Protein AF-0000000085002143 (afdb_homodimer)

Organism: Metarhizium robertsii (strain ARSEF 23 / ATCC MYA-3075) (NCBI:txid655844)

Secondary structure (DSSP, 8-state):
--EEEE--STTHHHHHHHHHTTS-EEEE-SSGGGHHHHHHTTPEEPSSHHHHHHT-SEEEE--SSHHHHHHH--HHHHHHTTT-EEEE-S---HHHHHHHHHHHHHTT-EEEE--EE--HHHHHHT-EEEEEEE-HHHHHHHHHHHTTTEEEEEEEESTTHHHHHHHHHHHHHHHHHHHHHHHHHHHHHTT--HHHHHHHHHHSTT-BHHHHHHHHHHHHT----SSBHHHHHHHHHHHHHHHHHTT---HHHHHHHHHHHHHIIIIITTSBGGGHHHHHHHTT-----/--EEEE--STTHHHHHHHHHTTS-EEEE-SSGGGHHHHHHTTPEEPSSHHHHHHT-SEEEE--SSHHHHHHH--HHHHHHTTT-EEEE-S---HHHHHHHHHHHHHTT-EEEE--EE--HHHHHHT-EEEEEEE-HHHHHHHHHHHTTTEEEEEEEESTTHHHHHHHHHHHHHHHHHHHHHHHHHHHHHTT--HHHHHHHHHHSTT-BHHHHHHHHHHHHT----SSBHHHHHHHHHHHHHHHHHTT---HHHHHHHHHHHHHIIIIITTSBGGGHHHHHHHTT-----

Foldseek 3Di:
DEEEEEACPLLRVLLQLLLLVPHAYEYDYPDPVRCPVVVVSPHHYDDALLSSLQRGQEYEYEDQELVRVVVRPDPSNLLSQANHEYEYQYQYAQVSQVVVQVSNVVSNHGYKYWHWDDFNVLQNVLAIETEIAADPVVCVVCVVSSSSNHVYYDDQYHRSRNNVVVLVVLLCVLLVLLVLLLVLLVCVVVPHDLVVVLVVCCVDPNDDPVSNVLSVCVVVVPFQASPFLLSSLVSLVSSCVSCVVVVHDSVSSVVSNVLSVVCVVVVRRRTYNSCSSVVSNPVPPPDDD/DEEEEEACPLLRVLLLLLLLVPHAYEYDYPDPVRCPSNVVSPHHYDDALLSSLQRGQEYEYEDQELVRVVVRPDPSNLLSQANHEYEYQYQYAQVSQVVVQVSNVVSNHGYKYWHWDDFNVLQNVLAIETEIAADPVVCVVCVVSSSSNHVYYDDQYHRSRNNVVVLVVLLCVLLVLLVLLLVLLVCVVVPHDLVVVLVVCCVDPNDDPVSNVLSVCVVVVPFQASPFLLSSLVSLVSSCVSCVVVVHDSVSSVVSNVLSVVCVVVVRRRTYNSCSSVVSNPVPDDPPD

Sequence (578 aa):
MRIGFLGLGRMGTPMALNLCKTYPTTVWNRSASKYPALTAAGAKIGHTPAQVAQHSDVIFTMLFDAPAIQSVFDDGLKRAIRNKTIINTSSVPVEFSQQLERQILRAGGSYVEMPVSGSKVPAEQGRLVGMMAGDKAVCDRVRPHVQPLTCASVYCGPTGSGLKMKYAINAYLITMTAGLAESMSLAQAQGLDLDAFAEVLAAGPLASAYSGLKVDKVLARDWSAQAAIKDCYNSTQLIRAAAAAAHTQSPLVGLCGELYSQAKASGMAEDDMIAVFKVLARSTATPSTMRIGFLGLGRMGTPMALNLCKTYPTTVWNRSASKYPALTAAGAKIGHTPAQVAQHSDVIFTMLFDAPAIQSVFDDGLKRAIRNKTIINTSSVPVEFSQQLERQILRAGGSYVEMPVSGSKVPAEQGRLVGMMAGDKAVCDRVRPHVQPLTCASVYCGPTGSGLKMKYAINAYLITMTAGLAESMSLAQAQGLDLDAFAEVLAAGPLASAYSGLKVDKVLARDWSAQAAIKDCYNSTQLIRAAAAAAHTQSPLVGLCGELYSQAKASGMAEDDMIAVFKVLARSTATPST

pLDDT: mean 95.82, std 9.44, range [22.38, 98.88]

Nearest PDB structures (foldseek):
  2uyy-assembly1_D  TM=9.535E-01  e=5.992E-29  Homo sapiens
  3pef-assembly2_G  TM=9.550E-01  e=8.660E-28  Geobacter metallireducens
  3pdu-assembly1_A  TM=9.562E-01  e=3.984E-27  Geobacter sulfurreducens
  3doj-assembly1_A  TM=9.406E-01  e=4.692E-27  Arabidopsis thaliana
  1yb4-assembly1_A  TM=8.292E-01  e=5.028E-24  Salmonella enterica subsp. enterica serovar Typhimurium str. LT2

InterPro domains:
  IPR002204 3-hydroxyisobutyrate dehydrogenase-related, conserved site [PS00895] (5-18)
  IPR006115 6-phosphogluconate dehydrogenase, NADP-binding [PF03446] (2-150)
  IPR008927 6-phosphogluconate dehydrogenase-like, C-terminal domain superfamily [SSF48179] (158-281)
  IPR013328 6-phosphogluconate dehydrogenase, domain 2 [G3DSA:1.10.1040.10] (156-286)
  IPR015815 3-hydroxyisobutyrate dehydrogenase-related [PIRSF000103] (1-285)
  IPR029154 3-hydroxyisobutyrate dehydrogenase-like, NAD-binding domain [PF14833] (160-280)
  IPR036291 NAD(P)-binding domain superfamily [SSF51735] (1-158)
  IPR051265 HIBADH-related NP60 subfamily [PTHR43580] (2-280)

Structure (mmCIF, N/CA/C/O backbone):
data_AF-0000000085002143-model_v1
#
loop_
_entity.id
_entity.type
_entity.pdbx_description
1 polymer '3-hydroxyacid dehydrogenase/reductase'
#
loop_
_atom_site.group_PDB
_atom_site.id
_atom_site.type_symbol
_atom_site.label_atom_id
_atom_site.label_alt_id
_atom_site.label_comp_id
_atom_site.label_asym_id
_atom_site.label_entity_id
_atom_site.label_seq_id
_atom_site.pdbx_PDB_ins_code
_atom_site.Cartn_x
_atom_site.Cartn_y
_atom_site.Cartn_z
_atom_site.occupancy
_atom_site.B_iso_or_equiv
_atom_site.auth_seq_id
_atom_site.auth_comp_id
_atom_site.auth_asym_id
_atom_site.auth_atom_id
_atom_site.pdbx_PDB_model_num
ATOM 1 N N . MET A 1 1 ? -1.598 39.219 -2.398 1 93.19 1 MET A N 1
ATOM 2 C CA . MET A 1 1 ? -1.593 38.469 -1.151 1 93.19 1 MET A CA 1
ATOM 3 C C . MET A 1 1 ? -0.173 38.312 -0.619 1 93.19 1 MET A C 1
ATOM 5 O O . MET A 1 1 ? 0.757 38.062 -1.388 1 93.19 1 MET A O 1
ATOM 9 N N . ARG A 1 2 ? 0.049 38.688 0.608 1 97.94 2 ARG A N 1
ATOM 10 C CA . ARG A 1 2 ? 1.339 38.5 1.264 1 97.94 2 ARG A CA 1
ATOM 11 C C . ARG A 1 2 ? 1.317 37.281 2.168 1 97.94 2 ARG A C 1
ATOM 13 O O . ARG A 1 2 ? 0.421 37.125 3.002 1 97.94 2 ARG A O 1
ATOM 20 N N . ILE A 1 3 ? 2.385 36.438 2 1 98.56 3 ILE A N 1
ATOM 21 C CA . ILE A 1 3 ? 2.393 35.156 2.711 1 98.56 3 ILE A CA 1
ATOM 22 C C . ILE A 1 3 ? 3.51 35.156 3.752 1 98.56 3 ILE A C 1
ATOM 24 O O . ILE A 1 3 ? 4.602 35.688 3.502 1 98.56 3 ILE A O 1
ATOM 28 N N . GLY A 1 4 ? 3.189 34.75 4.895 1 98.75 4 GLY A N 1
ATOM 29 C CA . GLY A 1 4 ? 4.184 34.406 5.902 1 98.75 4 GLY A CA 1
ATOM 30 C C . GLY A 1 4 ? 4.367 32.906 6.078 1 98.75 4 GLY A C 1
ATOM 31 O O . GLY A 1 4 ? 3.418 32.125 5.91 1 98.75 4 GLY A O 1
ATOM 32 N N . PHE A 1 5 ? 5.594 32.438 6.441 1 98.81 5 PHE A N 1
ATOM 33 C CA . PHE A 1 5 ? 5.863 31.016 6.684 1 98.81 5 PHE A CA 1
ATOM 34 C C . PHE A 1 5 ? 6.75 30.844 7.91 1 98.81 5 PHE A C 1
ATOM 36 O O . PHE A 1 5 ? 7.863 31.359 7.961 1 98.81 5 PHE A O 1
ATOM 43 N N . LEU A 1 6 ? 6.199 30.156 8.875 1 98.38 6 LEU A N 1
ATOM 44 C CA . LEU A 1 6 ? 6.938 29.891 10.102 1 98.38 6 LEU A CA 1
ATOM 45 C C . LEU A 1 6 ? 7.379 28.422 10.164 1 98.38 6 LEU A C 1
ATOM 47 O O . LEU A 1 6 ? 6.547 27.531 10.289 1 98.38 6 LEU A O 1
ATOM 51 N N . GLY A 1 7 ? 8.688 28.172 10.133 1 97.56 7 GLY A N 1
ATOM 52 C CA . GLY A 1 7 ? 9.234 26.828 10.172 1 97.56 7 GLY A CA 1
ATOM 53 C C . GLY A 1 7 ? 9.797 26.375 8.836 1 97.56 7 GLY A C 1
ATOM 54 O O . GLY A 1 7 ? 9.047 26.125 7.891 1 97.56 7 GLY A O 1
ATOM 55 N N . LEU A 1 8 ? 11.156 26.203 8.836 1 96.88 8 LEU A N 1
ATOM 56 C CA . LEU A 1 8 ? 11.852 25.875 7.594 1 96.88 8 LEU A CA 1
ATOM 57 C C . LEU A 1 8 ? 12.641 24.578 7.734 1 96.88 8 LEU A C 1
ATOM 59 O O . LEU A 1 8 ? 13.836 24.531 7.434 1 96.88 8 LEU A O 1
ATOM 63 N N . GLY A 1 9 ? 11.922 23.562 8.148 1 93.56 9 GLY A N 1
ATOM 64 C CA . GLY A 1 9 ? 12.5 22.234 8.172 1 93.56 9 GLY A CA 1
ATOM 65 C C . GLY A 1 9 ? 12.43 21.516 6.836 1 93.56 9 GLY A C 1
ATOM 66 O O . GLY A 1 9 ? 12.352 22.172 5.789 1 93.56 9 GLY A O 1
ATOM 67 N N . ARG A 1 10 ? 12.539 20.219 6.879 1 91.5 10 ARG A N 1
ATOM 68 C CA . ARG A 1 10 ? 12.539 19.359 5.703 1 91.5 10 ARG A CA 1
ATOM 69 C C . ARG A 1 10 ? 11.297 19.609 4.844 1 91.5 10 ARG A C 1
ATOM 71 O O . ARG A 1 10 ? 11.375 19.562 3.615 1 91.5 10 ARG A O 1
ATOM 78 N N . MET A 1 11 ? 10.18 19.828 5.496 1 95.19 11 MET A N 1
ATOM 79 C CA . MET A 1 11 ? 8.93 20.062 4.785 1 95.19 11 MET A CA 1
ATOM 80 C C . MET A 1 11 ? 8.727 21.547 4.527 1 95.19 11 MET A C 1
ATOM 82 O O . MET A 1 11 ? 8.32 21.953 3.432 1 95.19 11 MET A O 1
ATOM 86 N N . GLY A 1 12 ? 9.055 22.344 5.531 1 97.06 12 GLY A N 1
ATOM 87 C CA . GLY A 1 12 ? 8.773 23.766 5.461 1 97.06 12 GLY A CA 1
ATOM 88 C C . GLY A 1 12 ? 9.539 24.469 4.355 1 97.06 12 GLY A C 1
ATOM 89 O O . GLY A 1 12 ? 9 25.359 3.684 1 97.06 12 GLY A O 1
ATOM 90 N N . THR A 1 13 ? 10.766 24.109 4.164 1 97.38 13 THR A N 1
ATOM 91 C CA . THR A 1 13 ? 11.617 24.781 3.191 1 97.38 13 THR A CA 1
ATOM 92 C C . THR A 1 13 ? 11.055 24.625 1.782 1 97.38 13 THR A C 1
ATOM 94 O O . THR A 1 13 ? 10.797 25.625 1.102 1 97.38 13 THR A O 1
ATOM 97 N N . PRO A 1 14 ? 10.797 23.391 1.322 1 97.75 14 PRO A N 1
ATOM 98 C CA . PRO A 1 14 ? 10.258 23.281 -0.034 1 97.75 14 PRO A CA 1
ATOM 99 C C . PRO A 1 14 ? 8.867 23.906 -0.159 1 97.75 14 PRO A C 1
ATOM 101 O O . PRO A 1 14 ? 8.523 24.469 -1.207 1 97.75 14 PRO A O 1
ATOM 104 N N . MET A 1 15 ? 8.055 23.875 0.861 1 98.19 15 MET A N 1
ATOM 105 C CA . MET A 1 15 ? 6.742 24.516 0.844 1 98.19 15 MET A CA 1
ATOM 106 C C . MET A 1 15 ? 6.875 26.031 0.673 1 98.19 15 MET A C 1
ATOM 108 O O . MET A 1 15 ? 6.234 26.609 -0.199 1 98.19 15 MET A O 1
ATOM 112 N N . ALA A 1 16 ? 7.75 26.641 1.434 1 98.44 16 ALA A N 1
ATOM 113 C CA . ALA A 1 16 ? 7.977 28.078 1.363 1 98.44 16 ALA A CA 1
ATOM 114 C C . ALA A 1 16 ? 8.539 28.484 0.003 1 98.44 16 ALA A C 1
ATOM 116 O O . ALA A 1 16 ? 8.148 29.516 -0.558 1 98.44 16 ALA A O 1
ATOM 117 N N . LEU A 1 17 ? 9.445 27.656 -0.521 1 98.38 17 LEU A N 1
ATOM 118 C CA . LEU A 1 17 ? 10.031 27.938 -1.83 1 98.38 17 LEU A CA 1
ATOM 119 C C . LEU A 1 17 ? 8.953 27.969 -2.91 1 98.38 17 LEU A C 1
ATOM 121 O O . LEU A 1 17 ? 8.992 28.812 -3.805 1 98.38 17 LEU A O 1
ATOM 125 N N . ASN A 1 18 ? 8 27.078 -2.824 1 98.5 18 ASN A N 1
ATOM 126 C CA . ASN A 1 18 ? 6.914 27.062 -3.799 1 98.5 18 ASN A CA 1
ATOM 127 C C . ASN A 1 18 ? 6.035 28.297 -3.684 1 98.5 18 ASN A C 1
ATOM 129 O O . ASN A 1 18 ? 5.586 28.844 -4.695 1 98.5 18 ASN A O 1
ATOM 133 N N . LEU A 1 19 ? 5.82 28.734 -2.484 1 98.38 19 LEU A N 1
ATOM 134 C CA . LEU A 1 19 ? 5.008 29.922 -2.271 1 98.38 19 LEU A CA 1
ATOM 135 C C . LEU A 1 19 ? 5.715 31.156 -2.811 1 98.38 19 LEU A C 1
ATOM 137 O O . LEU A 1 19 ? 5.066 32.062 -3.332 1 98.38 19 LEU A O 1
ATOM 141 N N . CYS A 1 20 ? 7.055 31.203 -2.764 1 97.94 20 CYS A N 1
ATOM 142 C CA . CYS A 1 20 ? 7.852 32.312 -3.232 1 97.94 20 CYS A CA 1
ATOM 143 C C . CYS A 1 20 ? 7.684 32.531 -4.734 1 97.94 20 CYS A C 1
ATOM 145 O O . CYS A 1 20 ? 7.855 33.625 -5.238 1 97.94 20 CYS A O 1
ATOM 147 N N . LYS A 1 21 ? 7.324 31.469 -5.422 1 97.56 21 LYS A N 1
ATOM 148 C CA . LYS A 1 21 ? 7.152 31.562 -6.867 1 97.56 21 LYS A CA 1
ATOM 149 C C . LYS A 1 21 ? 5.906 32.375 -7.227 1 97.56 21 LYS A C 1
ATOM 151 O O . LYS A 1 21 ? 5.789 32.875 -8.344 1 97.56 21 LYS A O 1
ATOM 156 N N . THR A 1 22 ? 5.008 32.469 -6.316 1 97.62 22 THR A N 1
ATOM 157 C CA . THR A 1 22 ? 3.697 33.031 -6.641 1 97.62 22 THR A CA 1
ATOM 158 C C . THR A 1 22 ? 3.416 34.281 -5.812 1 97.62 22 THR A C 1
ATOM 160 O O . THR A 1 22 ? 2.742 35.219 -6.277 1 97.62 22 THR A O 1
ATOM 163 N N . TYR A 1 23 ? 3.953 34.281 -4.551 1 98.06 23 TYR A N 1
ATOM 164 C CA . TYR A 1 23 ? 3.582 35.375 -3.631 1 98.06 23 TYR A CA 1
ATOM 165 C C . TYR A 1 23 ? 4.816 36 -2.996 1 98.06 23 TYR A C 1
ATOM 167 O O . TYR A 1 23 ? 5.812 35.312 -2.748 1 98.06 23 TYR A O 1
ATOM 175 N N . PRO A 1 24 ? 4.734 37.344 -2.707 1 98.38 24 PRO A N 1
ATOM 176 C CA . PRO A 1 24 ? 5.707 37.844 -1.736 1 98.38 24 PRO A CA 1
ATOM 177 C C . PRO A 1 24 ? 5.66 37.094 -0.406 1 98.38 24 PRO A C 1
ATOM 179 O O . PRO A 1 24 ? 4.59 36.969 0.195 1 98.38 24 PRO A O 1
ATOM 182 N N . THR A 1 25 ? 6.82 36.531 -0.005 1 98.69 25 THR A N 1
ATOM 183 C CA . THR A 1 25 ? 6.84 35.625 1.137 1 98.69 25 THR A CA 1
ATOM 184 C C . THR A 1 25 ? 7.852 36.094 2.18 1 98.69 25 THR A C 1
ATOM 186 O O . THR A 1 25 ? 8.977 36.469 1.837 1 98.69 25 THR A O 1
ATOM 189 N N . THR A 1 26 ? 7.449 36.219 3.424 1 98.75 26 THR A N 1
ATOM 190 C CA . THR A 1 26 ? 8.312 36.469 4.574 1 98.75 26 THR A CA 1
ATOM 191 C C . THR A 1 26 ? 8.414 35.25 5.453 1 98.75 26 THR A C 1
ATOM 193 O O . THR A 1 26 ? 7.402 34.625 5.801 1 98.75 26 THR A O 1
ATOM 196 N N . VAL A 1 27 ? 9.688 34.844 5.832 1 98.69 27 VAL A N 1
ATOM 197 C CA . VAL A 1 27 ? 9.867 33.562 6.492 1 98.69 27 VAL A CA 1
ATOM 198 C C . VAL A 1 27 ? 10.586 33.75 7.824 1 98.69 27 VAL A C 1
ATOM 200 O O . VAL A 1 27 ? 11.258 34.781 8.023 1 98.69 27 VAL A O 1
ATOM 203 N N . TRP A 1 28 ? 10.359 32.781 8.695 1 98.12 28 TRP A N 1
ATOM 204 C CA . TRP A 1 28 ? 11.078 32.688 9.969 1 98.12 28 TRP A CA 1
ATOM 205 C C . TRP A 1 28 ? 11.383 31.25 10.328 1 98.12 28 TRP A C 1
ATOM 207 O O . TRP A 1 28 ? 10.562 30.359 10.094 1 98.12 28 TRP A O 1
ATOM 217 N N . ASN A 1 29 ? 12.555 31.047 10.891 1 97.19 29 ASN A N 1
ATOM 218 C CA . ASN A 1 29 ? 12.961 29.766 11.484 1 97.19 29 ASN A CA 1
ATOM 219 C C . ASN A 1 29 ? 13.844 29.984 12.711 1 97.19 29 ASN A C 1
ATOM 221 O O . ASN A 1 29 ? 14.492 31.031 12.844 1 97.19 29 ASN A O 1
ATOM 225 N N . ARG A 1 30 ? 13.812 29 13.578 1 92.12 30 ARG A N 1
ATOM 226 C CA . ARG A 1 30 ? 14.648 29.094 14.766 1 92.12 30 ARG A CA 1
ATOM 227 C C . ARG A 1 30 ? 16.125 29.109 14.398 1 92.12 30 ARG A C 1
ATOM 229 O O . ARG A 1 30 ? 16.906 29.891 14.953 1 92.12 30 ARG A O 1
ATOM 236 N N . SER A 1 31 ? 16.5 28.281 13.414 1 90.5 31 SER A N 1
ATOM 237 C CA . SER A 1 31 ? 17.875 28.203 12.969 1 90.5 31 SER A CA 1
ATOM 238 C C . SER A 1 31 ? 18.109 29.016 11.695 1 90.5 31 SER A C 1
ATOM 240 O O . SER A 1 31 ? 17.438 28.781 10.68 1 90.5 31 SER A O 1
ATOM 242 N N . ALA A 1 32 ? 19.125 29.781 11.641 1 89.19 32 ALA A N 1
ATOM 243 C CA . ALA A 1 32 ? 19.391 30.703 10.539 1 89.19 32 ALA A CA 1
ATOM 244 C C . ALA A 1 32 ? 19.969 29.969 9.336 1 89.19 32 ALA A C 1
ATOM 246 O O . ALA A 1 32 ? 19.984 30.5 8.219 1 89.19 32 ALA A O 1
ATOM 247 N N . SER A 1 33 ? 20.422 28.797 9.531 1 90.75 33 SER A N 1
ATOM 248 C CA . SER A 1 33 ? 21.109 28.047 8.484 1 90.75 33 SER A CA 1
ATOM 249 C C . SER A 1 33 ? 20.172 27.703 7.332 1 90.75 33 SER A C 1
ATOM 251 O O . SER A 1 33 ? 20.609 27.328 6.246 1 90.75 33 SER A O 1
ATOM 253 N N . LYS A 1 34 ? 18.875 27.938 7.488 1 88.62 34 LYS A N 1
ATOM 254 C CA . LYS A 1 34 ? 17.875 27.547 6.492 1 88.62 34 LYS A CA 1
ATOM 255 C C . LYS A 1 34 ? 17.547 28.703 5.551 1 88.62 34 LYS A C 1
ATOM 257 O O . LYS A 1 34 ? 16.891 28.516 4.527 1 88.62 34 LYS A O 1
ATOM 262 N N . TYR A 1 35 ? 18.062 29.906 5.742 1 94.75 35 TYR A N 1
ATOM 263 C CA . TYR A 1 35 ? 17.594 31.125 5.102 1 94.75 35 TYR A CA 1
ATOM 264 C C . TYR A 1 35 ? 18.141 31.25 3.689 1 94.75 35 TYR A C 1
ATOM 266 O O . TYR A 1 35 ? 17.438 31.688 2.773 1 94.75 35 TYR A O 1
ATOM 274 N N . PRO A 1 36 ? 19.359 30.812 3.445 1 95.25 36 PRO A N 1
ATOM 275 C CA . PRO A 1 36 ? 19.969 31.156 2.158 1 95.25 36 PRO A CA 1
ATOM 276 C C . PRO A 1 36 ? 19.141 30.672 0.967 1 95.25 36 PRO A C 1
ATOM 278 O O . PRO A 1 36 ? 18.922 31.422 0.012 1 95.25 36 PRO A O 1
ATOM 281 N N . ALA A 1 37 ? 18.609 29.484 1.014 1 95.12 37 ALA A N 1
ATOM 282 C CA . ALA A 1 37 ? 17.812 28.984 -0.098 1 95.12 37 ALA A CA 1
ATOM 283 C C . ALA A 1 37 ? 16.562 29.828 -0.325 1 95.12 37 ALA A C 1
ATOM 285 O O . ALA A 1 37 ? 16.156 30.047 -1.467 1 95.12 37 ALA A O 1
ATOM 286 N N . LEU A 1 38 ? 16 30.359 0.748 1 97.62 38 LEU A N 1
ATOM 287 C CA . LEU A 1 38 ? 14.773 31.141 0.656 1 97.62 38 LEU A CA 1
ATOM 288 C C . LEU A 1 38 ? 15.062 32.562 0.249 1 97.62 38 LEU A C 1
ATOM 290 O O . LEU A 1 38 ? 14.312 33.156 -0.531 1 97.62 38 LEU A O 1
ATOM 294 N N . THR A 1 39 ? 16.141 33.125 0.745 1 97.38 39 THR A N 1
ATOM 295 C CA . THR A 1 39 ? 16.5 34.5 0.345 1 97.38 39 THR A CA 1
ATOM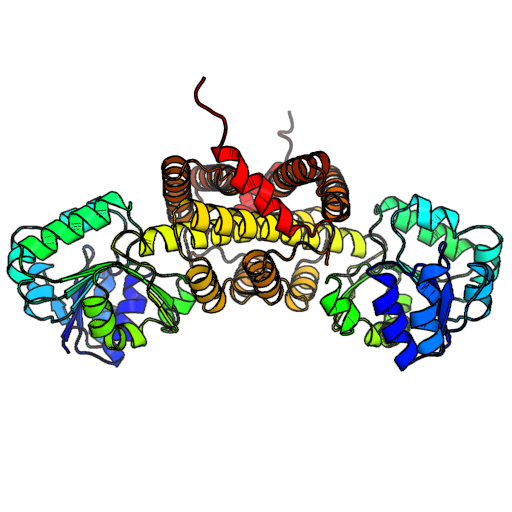 296 C C . THR A 1 39 ? 16.859 34.531 -1.14 1 97.38 39 THR A C 1
ATOM 298 O O . THR A 1 39 ? 16.531 35.5 -1.831 1 97.38 39 THR A O 1
ATOM 301 N N . ALA A 1 40 ? 17.5 33.5 -1.584 1 97.69 40 ALA A N 1
ATOM 302 C CA . ALA A 1 40 ? 17.828 33.375 -3.002 1 97.69 40 ALA A CA 1
ATOM 303 C C . ALA A 1 40 ? 16.562 33.312 -3.859 1 97.69 40 ALA A C 1
ATOM 305 O O . ALA A 1 40 ? 16.562 33.812 -4.992 1 97.69 40 ALA A O 1
ATOM 306 N N . ALA A 1 41 ? 15.508 32.844 -3.283 1 97.44 41 ALA A N 1
ATOM 307 C CA . ALA A 1 41 ? 14.242 32.688 -3.996 1 97.44 41 ALA A CA 1
ATOM 308 C C . ALA A 1 41 ? 13.398 33.969 -3.857 1 97.44 41 ALA A C 1
ATOM 310 O O . ALA A 1 41 ? 12.297 34.031 -4.406 1 97.44 41 ALA A O 1
ATOM 311 N N . GLY A 1 42 ? 13.906 34.938 -3.051 1 97.75 42 GLY A N 1
ATOM 312 C CA . GLY A 1 42 ? 13.234 36.219 -2.977 1 97.75 42 GLY A CA 1
ATOM 313 C C . GLY A 1 42 ? 12.469 36.438 -1.68 1 97.75 42 GLY A C 1
ATOM 314 O O . GLY A 1 42 ? 11.828 37.469 -1.487 1 97.75 42 GLY A O 1
ATOM 315 N N . ALA A 1 43 ? 12.547 35.5 -0.789 1 98.31 43 ALA A N 1
ATOM 316 C CA . ALA A 1 43 ? 11.836 35.625 0.483 1 98.31 43 ALA A CA 1
ATOM 317 C C . ALA A 1 43 ? 12.492 36.688 1.366 1 98.31 43 ALA A C 1
ATOM 319 O O . ALA A 1 43 ? 13.711 36.875 1.315 1 98.31 43 ALA A O 1
ATOM 320 N N . LYS A 1 44 ? 11.719 37.344 2.109 1 98.38 44 LYS A N 1
ATOM 321 C CA . LYS A 1 44 ? 12.203 38.219 3.172 1 98.38 44 LYS A CA 1
ATOM 322 C C . LYS A 1 44 ? 12.266 37.469 4.504 1 98.38 44 LYS A C 1
ATOM 324 O O . LYS A 1 44 ? 11.508 36.531 4.734 1 98.38 44 LYS A O 1
ATOM 329 N N . ILE A 1 45 ? 13.211 37.906 5.312 1 98 45 ILE A N 1
ATOM 330 C CA . ILE A 1 45 ? 13.359 37.281 6.629 1 98 45 ILE A CA 1
ATOM 331 C C . ILE A 1 45 ? 12.711 38.156 7.691 1 98 45 ILE A C 1
ATOM 333 O O . ILE A 1 45 ? 12.992 39.375 7.77 1 98 45 ILE A O 1
ATOM 337 N N . GLY A 1 46 ? 11.75 37.594 8.406 1 97.44 46 GLY A N 1
ATOM 338 C CA . GLY A 1 46 ? 11.336 38.188 9.664 1 97.44 46 GLY A CA 1
ATOM 339 C C . GLY A 1 46 ? 12.141 37.688 10.852 1 97.44 46 GLY A C 1
ATOM 340 O O . GLY A 1 46 ? 12.219 36.469 11.094 1 97.44 46 GLY A O 1
ATOM 341 N N . HIS A 1 47 ? 12.656 38.5 11.617 1 95.56 47 HIS A N 1
ATOM 342 C CA . HIS A 1 47 ? 13.547 38.125 12.695 1 95.56 47 HIS A CA 1
ATOM 343 C C . HIS A 1 47 ? 12.773 37.531 13.867 1 95.56 47 HIS A C 1
ATOM 345 O O . HIS A 1 47 ? 13.359 36.875 14.75 1 95.56 47 HIS A O 1
ATOM 351 N N . THR A 1 48 ? 11.477 37.812 13.875 1 96.44 48 THR A N 1
ATOM 352 C CA . THR A 1 48 ? 10.578 37.188 14.836 1 96.44 48 THR A CA 1
ATOM 353 C C . THR A 1 48 ? 9.289 36.719 14.148 1 96.44 48 THR A C 1
ATOM 355 O O . THR A 1 48 ? 8.93 37.25 13.094 1 96.44 48 THR A O 1
ATOM 358 N N . PRO A 1 49 ? 8.586 35.75 14.766 1 98 49 PRO A N 1
ATOM 359 C CA . PRO A 1 49 ? 7.285 35.344 14.219 1 98 49 PRO A 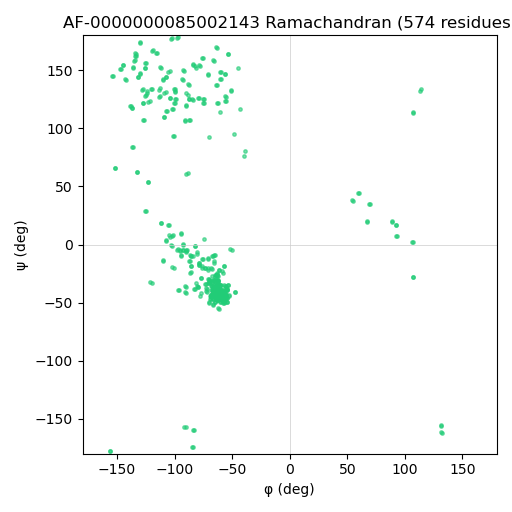CA 1
ATOM 360 C C . PRO A 1 49 ? 6.328 36.531 14.078 1 98 49 PRO A C 1
ATOM 362 O O . PRO A 1 49 ? 5.586 36.625 13.094 1 98 49 PRO A O 1
ATOM 365 N N . ALA A 1 50 ? 6.375 37.469 15.023 1 98 50 ALA A N 1
ATOM 366 C CA . ALA A 1 50 ? 5.523 38.656 14.977 1 98 50 ALA A CA 1
ATOM 367 C C . ALA A 1 50 ? 5.832 39.5 13.75 1 98 50 ALA A C 1
ATOM 369 O O . ALA A 1 50 ? 4.922 40.031 13.109 1 98 50 ALA A O 1
ATOM 370 N N . GLN A 1 51 ? 7.09 39.656 13.461 1 98 51 GLN A N 1
ATOM 371 C CA . GLN A 1 51 ? 7.488 40.438 12.297 1 98 51 GLN A CA 1
ATOM 372 C C . GLN A 1 51 ? 6.996 39.781 11 1 98 51 GLN A C 1
ATOM 374 O O . GLN A 1 51 ? 6.598 40.5 10.07 1 98 51 GLN A O 1
ATOM 379 N N . VAL A 1 52 ? 7.055 38.438 10.93 1 98.62 52 VAL A N 1
ATOM 380 C CA . VAL A 1 52 ? 6.508 37.719 9.781 1 98.62 52 VAL A CA 1
ATOM 381 C C . VAL A 1 52 ? 5.023 38.031 9.633 1 98.62 52 VAL A C 1
ATOM 383 O O . VAL A 1 52 ? 4.559 38.375 8.531 1 98.62 52 VAL A O 1
ATOM 386 N N . ALA A 1 53 ? 4.316 38 10.719 1 98.38 53 ALA A N 1
ATOM 387 C CA . ALA A 1 53 ? 2.877 38.25 10.703 1 98.38 53 ALA A CA 1
ATOM 388 C C . ALA A 1 53 ? 2.564 39.656 10.258 1 98.38 53 ALA A C 1
ATOM 390 O O . ALA A 1 53 ? 1.595 39.906 9.531 1 98.38 53 ALA A O 1
ATOM 391 N N . GLN A 1 54 ? 3.373 40.625 10.703 1 97.69 54 GLN A N 1
ATOM 392 C CA . GLN A 1 54 ? 3.15 42.031 10.383 1 97.69 54 GLN A CA 1
ATOM 393 C C . GLN A 1 54 ? 3.217 42.281 8.875 1 97.69 54 GLN A C 1
ATOM 395 O O . GLN A 1 54 ? 2.566 43.188 8.352 1 97.69 54 GLN A O 1
ATOM 400 N N . HIS A 1 55 ? 3.863 41.406 8.219 1 97.69 55 HIS A N 1
ATOM 401 C CA . HIS A 1 55 ? 4.078 41.594 6.789 1 97.69 55 HIS A CA 1
ATOM 402 C C . HIS A 1 55 ? 3.295 40.562 5.977 1 97.69 55 HIS A C 1
ATOM 404 O O . HIS A 1 55 ? 3.654 40.281 4.832 1 97.69 55 HIS A O 1
ATOM 410 N N . SER A 1 56 ? 2.289 39.938 6.566 1 98.44 56 SER A N 1
ATOM 411 C CA . SER A 1 56 ? 1.595 38.844 5.887 1 98.44 56 SER A CA 1
ATOM 412 C C . SER A 1 56 ? 0.083 38.969 6.051 1 98.44 56 SER A C 1
ATOM 414 O O . SER A 1 56 ? -0.396 39.562 7.016 1 98.44 56 SER A O 1
ATOM 416 N N . ASP A 1 57 ? -0.657 38.469 5.125 1 98.38 57 ASP A N 1
ATOM 417 C CA . ASP A 1 57 ? -2.107 38.312 5.195 1 98.38 57 ASP A CA 1
ATOM 418 C C . ASP A 1 57 ? -2.5 36.906 5.633 1 98.38 57 ASP A C 1
ATOM 420 O O . ASP A 1 57 ? -3.467 36.719 6.375 1 98.38 57 ASP A O 1
ATOM 424 N N . VAL A 1 58 ? -1.771 35.938 5.129 1 98.62 58 VAL A N 1
ATOM 425 C CA . VAL A 1 58 ? -1.91 34.531 5.457 1 98.62 58 VAL A CA 1
ATOM 426 C C . VAL A 1 58 ? -0.572 34 5.941 1 98.62 58 VAL A C 1
ATOM 428 O O . VAL A 1 58 ? 0.472 34.25 5.344 1 98.62 58 VAL A O 1
ATOM 431 N N . ILE A 1 59 ? -0.562 33.281 7.062 1 98.75 59 ILE A N 1
ATOM 432 C CA . ILE A 1 59 ? 0.663 32.781 7.652 1 98.75 59 ILE A CA 1
ATOM 433 C C . ILE A 1 59 ? 0.564 31.25 7.777 1 98.75 59 ILE A C 1
ATOM 435 O O . ILE A 1 59 ? -0.37 30.734 8.391 1 98.75 59 ILE A O 1
ATOM 439 N N . PHE A 1 60 ? 1.535 30.531 7.164 1 98.75 60 PHE A N 1
ATOM 440 C CA . PHE A 1 60 ? 1.652 29.078 7.301 1 98.75 60 PHE A CA 1
ATOM 441 C C . PHE A 1 60 ? 2.596 28.719 8.445 1 98.75 60 PHE A C 1
ATOM 443 O O . PHE A 1 60 ? 3.6 29.391 8.664 1 98.75 60 PHE A O 1
ATOM 450 N N . THR A 1 61 ? 2.229 27.688 9.148 1 98.19 61 THR A N 1
ATOM 451 C CA . THR A 1 61 ? 3.158 27.109 10.109 1 98.19 61 THR A CA 1
ATOM 452 C C . THR A 1 61 ? 3.457 25.656 9.773 1 98.19 61 THR A C 1
ATOM 454 O O . THR A 1 61 ? 2.566 24.906 9.352 1 98.19 61 THR A O 1
ATOM 457 N N . MET A 1 62 ? 4.641 25.234 9.789 1 97.38 62 MET A N 1
ATOM 458 C CA . MET A 1 62 ? 5.137 23.859 9.68 1 97.38 62 MET A CA 1
ATOM 459 C C . MET A 1 62 ? 6.254 23.609 10.688 1 97.38 62 MET A C 1
ATOM 461 O O . MET A 1 62 ? 7.434 23.734 10.359 1 97.38 62 MET A O 1
ATOM 465 N N . LEU A 1 63 ? 5.816 23.266 11.93 1 95.06 63 LEU A N 1
ATOM 466 C CA . LEU A 1 63 ? 6.746 23.094 13.047 1 95.06 63 LEU A CA 1
ATOM 467 C C . LEU A 1 63 ? 6.68 21.672 13.594 1 95.06 63 LEU A C 1
ATOM 469 O O . LEU A 1 63 ? 5.746 20.922 13.281 1 95.06 63 LEU A O 1
ATOM 473 N N . PHE A 1 64 ? 7.59 21.281 14.383 1 88.31 64 PHE A N 1
ATOM 474 C CA . PHE A 1 64 ? 7.871 19.891 14.734 1 88.31 64 PHE A CA 1
ATOM 475 C C . PHE A 1 64 ? 6.738 19.312 15.57 1 88.31 64 PHE A C 1
ATOM 477 O O . PHE A 1 64 ? 6.348 18.156 15.375 1 88.31 64 PHE A O 1
ATOM 484 N N . ASP A 1 65 ? 6.34 20.062 16.547 1 91.44 65 ASP A N 1
ATOM 485 C CA . ASP A 1 65 ? 5.312 19.531 17.438 1 91.44 65 ASP A CA 1
ATOM 486 C C . ASP A 1 65 ? 4.551 20.672 18.125 1 91.44 65 ASP A C 1
ATOM 488 O O . ASP A 1 65 ? 4.754 21.844 17.812 1 91.44 65 ASP A O 1
ATOM 492 N N . ALA A 1 66 ? 3.625 20.266 19 1 94.5 66 ALA A N 1
ATOM 493 C CA . ALA A 1 66 ? 2.74 21.203 19.656 1 94.5 66 ALA A CA 1
ATOM 494 C C . ALA A 1 66 ? 3.535 22.203 20.516 1 94.5 66 ALA A C 1
ATOM 496 O O . ALA A 1 66 ? 3.301 23.406 20.453 1 94.5 66 ALA A O 1
ATOM 497 N N . PRO A 1 67 ? 4.555 21.766 21.219 1 94.94 67 PRO A N 1
ATOM 498 C CA . PRO A 1 67 ? 5.348 22.734 22 1 94.94 67 PRO A CA 1
ATOM 499 C C . PRO A 1 67 ? 6.055 23.75 21.109 1 94.94 67 PRO A C 1
ATOM 501 O O . PRO A 1 67 ? 6.141 24.938 21.469 1 94.94 67 PRO A O 1
ATOM 504 N N . ALA A 1 68 ? 6.52 23.328 20.016 1 94.44 68 ALA A N 1
ATOM 505 C CA . ALA A 1 68 ? 7.188 24.25 19.094 1 94.44 68 ALA A CA 1
ATOM 506 C C . ALA A 1 68 ? 6.215 25.297 18.578 1 94.44 68 ALA A C 1
ATOM 508 O O . ALA A 1 68 ? 6.562 26.484 18.5 1 94.44 68 ALA A O 1
ATOM 509 N N . ILE A 1 69 ? 5.004 24.922 18.281 1 95.75 69 ILE A N 1
ATOM 510 C CA . ILE A 1 69 ? 3.994 25.859 17.781 1 95.75 69 ILE A CA 1
ATOM 511 C C . ILE A 1 69 ? 3.615 26.828 18.891 1 95.75 69 ILE A C 1
ATOM 513 O O . ILE A 1 69 ? 3.539 28.047 18.672 1 95.75 69 ILE A O 1
ATOM 517 N N . GLN A 1 70 ? 3.455 26.25 20.062 1 95.62 70 GLN A N 1
ATOM 518 C CA . GLN A 1 70 ? 3.082 27.094 21.188 1 95.62 70 GLN A CA 1
ATOM 519 C C . GLN A 1 70 ? 4.156 28.141 21.484 1 95.62 70 GLN A C 1
ATOM 521 O O . GLN A 1 70 ? 3.842 29.281 21.828 1 95.62 70 GLN A O 1
ATOM 526 N N . SER A 1 71 ? 5.359 27.797 21.312 1 95.06 71 SER A N 1
ATOM 527 C CA . SER A 1 71 ? 6.473 28.688 21.625 1 95.06 71 SER A CA 1
ATOM 528 C C . SER A 1 71 ? 6.496 29.891 20.672 1 95.06 71 SER A C 1
ATOM 530 O O . SER A 1 71 ? 6.98 30.953 21.031 1 95.06 71 SER A O 1
ATOM 532 N N . VAL A 1 72 ? 5.973 29.719 19.484 1 95.38 72 VAL A N 1
ATOM 533 C CA . VAL A 1 72 ? 5.992 30.781 18.484 1 95.38 72 VAL A CA 1
ATOM 534 C C . VAL A 1 72 ? 4.789 31.703 18.688 1 95.38 72 VAL A C 1
ATOM 536 O O . VAL A 1 72 ? 4.832 32.875 18.312 1 95.38 72 VAL A O 1
ATOM 539 N N . PHE A 1 73 ? 3.752 31.188 19.312 1 95.31 73 PHE A N 1
ATOM 540 C CA . PHE A 1 73 ? 2.525 31.953 19.484 1 95.31 73 PHE A CA 1
ATOM 541 C C . PHE A 1 73 ? 2.559 32.75 20.781 1 95.31 73 PHE A C 1
ATOM 543 O O . PHE A 1 73 ? 1.659 32.625 21.609 1 95.31 73 PHE A O 1
ATOM 550 N N . ASP A 1 74 ? 3.475 33.625 20.938 1 93.88 74 ASP A N 1
ATOM 551 C CA . ASP A 1 74 ? 3.607 34.5 22.094 1 93.88 74 ASP A CA 1
ATOM 552 C C . ASP A 1 74 ? 2.725 35.75 21.938 1 93.88 74 ASP A C 1
ATOM 554 O O . ASP A 1 74 ? 1.94 35.844 21 1 93.88 74 ASP A O 1
ATOM 558 N N . ASP A 1 75 ? 2.805 36.688 22.828 1 94.5 75 ASP A N 1
ATOM 559 C CA . ASP A 1 75 ? 1.933 37.875 22.828 1 94.5 75 ASP A CA 1
ATOM 560 C C . ASP A 1 75 ? 2.191 38.75 21.609 1 94.5 75 ASP A C 1
ATOM 562 O O . ASP A 1 75 ? 1.269 39.375 21.094 1 94.5 75 ASP A O 1
ATOM 566 N N . GLY A 1 76 ? 3.381 38.812 21.203 1 95.56 76 GLY A N 1
ATOM 567 C CA . GLY A 1 76 ? 3.723 39.562 20.016 1 95.56 76 GLY A CA 1
ATOM 568 C C . GLY A 1 76 ? 3.033 39.062 18.766 1 95.56 76 GLY A C 1
ATOM 569 O O . GLY A 1 76 ? 2.453 39.844 18 1 95.56 76 GLY A O 1
ATOM 570 N N . LEU A 1 77 ? 3.119 37.781 18.562 1 96.81 77 LEU A N 1
ATOM 571 C CA . LEU A 1 77 ? 2.457 37.188 17.406 1 96.81 77 LEU A CA 1
ATOM 572 C C . LEU A 1 77 ? 0.943 37.344 17.516 1 96.81 77 LEU A C 1
ATOM 574 O O . LEU A 1 77 ? 0.281 37.656 16.531 1 96.81 77 LEU A O 1
ATOM 578 N N . LYS A 1 78 ? 0.397 37.125 18.672 1 96.38 78 LYS A N 1
ATOM 579 C CA . LYS A 1 78 ? -1.044 37.219 18.875 1 96.38 78 LYS A CA 1
ATOM 580 C C . LYS A 1 78 ? -1.549 38.625 18.484 1 96.38 78 LYS A C 1
ATOM 582 O O . LYS A 1 78 ? -2.611 38.75 17.875 1 96.38 78 LYS A O 1
ATOM 587 N N . ARG A 1 79 ? -0.802 39.625 18.797 1 96.31 79 ARG A N 1
ATOM 588 C CA . ARG A 1 79 ? -1.19 41 18.453 1 96.31 79 ARG A CA 1
ATOM 589 C C . ARG A 1 79 ? -1.093 41.219 16.953 1 96.31 79 ARG A C 1
ATOM 591 O O . ARG A 1 79 ? -1.88 42 16.375 1 96.31 79 ARG A O 1
ATOM 598 N N . ALA A 1 80 ? -0.198 40.531 16.375 1 98 80 ALA A N 1
ATOM 599 C CA . ALA A 1 80 ? 0.138 40.812 14.984 1 98 80 ALA A CA 1
ATOM 600 C C . ALA A 1 80 ? -0.794 40.062 14.039 1 98 80 ALA A C 1
ATOM 602 O O . ALA A 1 80 ? -0.849 40.375 12.844 1 98 80 ALA A O 1
ATOM 603 N N . ILE A 1 81 ? -1.624 39.125 14.539 1 97.88 81 ILE A N 1
ATOM 604 C CA . ILE A 1 81 ? -2.373 38.25 13.633 1 97.88 81 ILE A CA 1
ATOM 605 C C . ILE A 1 81 ? -3.818 38.75 13.539 1 97.88 81 ILE A C 1
ATOM 607 O O . ILE A 1 81 ? -4.672 38.062 12.961 1 97.88 81 ILE A O 1
ATOM 611 N N . ARG A 1 82 ? -4.109 39.938 14.141 1 97.31 82 ARG A N 1
ATOM 612 C CA . ARG A 1 82 ? -5.449 40.5 13.992 1 97.31 82 ARG A CA 1
ATOM 613 C C . ARG A 1 82 ? -5.82 40.656 12.516 1 97.31 82 ARG A C 1
ATOM 615 O O . ARG A 1 82 ? -5.035 41.188 11.727 1 97.31 82 ARG A O 1
ATOM 622 N N . ASN A 1 83 ? -7.012 40.094 12.094 1 97.5 83 ASN A N 1
ATOM 623 C CA . ASN A 1 83 ? -7.586 40.156 10.758 1 97.5 83 ASN A CA 1
ATOM 624 C C . ASN A 1 83 ? -6.75 39.375 9.75 1 97.5 83 ASN A C 1
ATOM 626 O O . ASN A 1 83 ? -6.801 39.656 8.547 1 97.5 83 ASN A O 1
ATOM 630 N N . LYS A 1 84 ? -5.934 38.469 10.234 1 98.31 84 LYS A N 1
ATOM 631 C CA . LYS A 1 84 ? -5.125 37.625 9.375 1 98.31 84 LYS A CA 1
ATOM 632 C C . LYS A 1 84 ? -5.523 36.156 9.539 1 98.31 84 LYS A C 1
ATOM 634 O O . LYS A 1 84 ? -6.309 35.812 10.422 1 98.31 84 LYS A O 1
ATOM 639 N N . THR A 1 85 ? -5.105 35.312 8.633 1 98.69 85 THR A N 1
ATOM 640 C CA . THR A 1 85 ? -5.422 33.906 8.695 1 98.69 85 THR A CA 1
ATOM 641 C C . THR A 1 85 ? -4.164 33.062 8.945 1 98.69 85 THR A C 1
ATOM 643 O O . THR A 1 85 ? -3.148 33.25 8.273 1 98.69 85 THR A O 1
ATOM 646 N N . ILE A 1 86 ? -4.199 32.219 9.953 1 98.69 86 ILE A N 1
ATOM 647 C CA . ILE A 1 86 ? -3.146 31.25 10.227 1 98.69 86 ILE A CA 1
ATOM 648 C C . ILE A 1 86 ? -3.551 29.891 9.68 1 98.69 86 ILE A C 1
ATOM 650 O O . ILE A 1 86 ? -4.66 29.406 9.938 1 98.69 86 ILE A O 1
ATOM 654 N N . ILE A 1 87 ? -2.725 29.297 8.859 1 98.75 87 ILE A N 1
ATOM 655 C CA . ILE A 1 87 ? -2.896 27.922 8.375 1 98.75 87 ILE A CA 1
ATOM 656 C C . ILE A 1 87 ? -1.841 27.016 9 1 98.75 87 ILE A C 1
ATOM 658 O O . ILE A 1 87 ? -0.655 27.125 8.672 1 98.75 87 ILE A O 1
ATOM 662 N N . ASN A 1 88 ? -2.248 26.172 9.859 1 98.56 88 ASN A N 1
ATOM 663 C CA . ASN A 1 88 ? -1.316 25.234 10.484 1 98.56 88 ASN A CA 1
ATOM 664 C C . ASN A 1 88 ? -1.216 23.938 9.688 1 98.56 88 ASN A C 1
ATOM 666 O O . ASN A 1 88 ? -2.197 23.188 9.57 1 98.56 88 ASN A O 1
ATOM 670 N N . THR A 1 89 ? -0.056 23.609 9.219 1 98.19 89 THR A N 1
ATOM 671 C CA . THR A 1 89 ? 0.137 22.438 8.367 1 98.19 89 THR A CA 1
ATOM 672 C C . THR A 1 89 ? 0.862 21.328 9.125 1 98.19 89 THR A C 1
ATOM 674 O O . THR A 1 89 ? 1.134 20.266 8.57 1 98.19 89 THR A O 1
ATOM 677 N N . SER A 1 90 ? 1.141 21.547 10.414 1 95.38 90 SER A N 1
ATOM 678 C CA . SER A 1 90 ? 1.881 20.609 11.25 1 95.38 90 SER A CA 1
ATOM 679 C C . SER A 1 90 ? 0.972 19.484 11.766 1 95.38 90 SER A C 1
ATOM 681 O O . SER A 1 90 ? -0.237 19.688 11.906 1 95.38 90 SER A O 1
ATOM 683 N N . SER A 1 91 ? 1.622 18.359 12 1 93.06 91 SER A N 1
ATOM 684 C CA . SER A 1 91 ? 0.935 17.25 12.641 1 93.06 91 SER A CA 1
ATOM 685 C C . SER A 1 91 ? 0.998 17.375 14.164 1 93.06 91 SER A C 1
ATOM 687 O O . SER A 1 91 ? 2.057 17.172 14.766 1 93.06 91 SER A O 1
ATOM 689 N N . VAL A 1 92 ? -0.145 17.734 14.797 1 95.56 92 VAL A N 1
ATOM 690 C CA . VAL A 1 92 ? -0.226 17.938 16.234 1 95.56 92 VAL A CA 1
ATOM 691 C C . VAL A 1 92 ? -1.467 17.234 16.797 1 95.56 92 VAL A C 1
ATOM 693 O O . VAL A 1 92 ? -2.342 16.812 16.031 1 95.56 92 VAL A O 1
ATOM 696 N N . PRO A 1 93 ? -1.554 17 18.062 1 96.25 93 PRO A N 1
ATOM 697 C CA . PRO A 1 93 ? -2.787 16.438 18.625 1 96.25 93 PRO A CA 1
ATOM 698 C C . PRO A 1 93 ? -4.016 17.297 18.312 1 96.25 93 PRO A C 1
ATOM 700 O O . PRO A 1 93 ? -3.928 18.531 18.266 1 96.25 93 PRO A O 1
ATOM 703 N N . VAL A 1 94 ? -5.102 16.656 18.156 1 97.56 94 VAL A N 1
ATOM 704 C CA . VAL A 1 94 ? -6.363 17.297 17.797 1 97.56 94 VAL A CA 1
ATOM 705 C C . VAL A 1 94 ? -6.727 18.359 18.812 1 97.56 94 VAL A C 1
ATOM 707 O O . VAL A 1 94 ? -7.098 19.484 18.453 1 97.56 94 VAL A O 1
ATOM 710 N N . GLU A 1 95 ? -6.602 18.062 20.047 1 97.06 95 GLU A N 1
ATOM 711 C CA . GLU A 1 95 ? -6.961 19 21.125 1 97.06 95 GLU A CA 1
ATOM 712 C C . GLU A 1 95 ? -6.117 20.266 21.062 1 97.06 95 GLU A C 1
ATOM 714 O O . GLU A 1 95 ? -6.621 21.359 21.312 1 97.06 95 GLU A O 1
ATOM 719 N N . PHE A 1 96 ? -4.91 20.078 20.766 1 97.38 96 PHE A N 1
ATOM 720 C CA . PHE A 1 96 ? -4.031 21.25 20.656 1 97.38 96 PHE A CA 1
ATOM 721 C C . PHE A 1 96 ? -4.48 22.156 19.516 1 97.38 96 PHE A C 1
ATOM 723 O O . PHE A 1 96 ? -4.496 23.375 19.656 1 97.38 96 PHE A O 1
ATOM 730 N N . SER A 1 97 ? -4.773 21.562 18.391 1 98 97 SER A N 1
ATOM 731 C CA . SER A 1 97 ? -5.227 22.344 17.234 1 98 97 SER A CA 1
ATOM 732 C C . SER A 1 97 ? -6.488 23.125 17.562 1 98 97 SER A C 1
ATOM 734 O O . SER A 1 97 ? -6.621 24.297 17.172 1 98 97 SER A O 1
ATOM 736 N N . GLN A 1 98 ? -7.41 22.547 18.266 1 98.38 98 GLN A N 1
ATOM 737 C CA . GLN A 1 98 ? -8.641 23.219 18.688 1 98.38 98 GLN A CA 1
ATOM 738 C C . GLN A 1 98 ? -8.352 24.359 19.656 1 98.38 98 GLN A C 1
ATOM 740 O O . GLN A 1 98 ? -8.969 25.422 19.562 1 98.38 98 GLN A O 1
ATOM 745 N N . GLN A 1 99 ? -7.445 24.109 20.531 1 98 99 GLN A N 1
ATOM 746 C CA . GLN A 1 99 ? -7.027 25.172 21.453 1 98 99 GLN A CA 1
ATOM 747 C C . GLN A 1 99 ? -6.375 26.328 20.703 1 98 99 GLN A C 1
ATOM 749 O O . GLN A 1 99 ? -6.613 27.484 21.016 1 98 99 GLN A O 1
ATOM 754 N N . LEU A 1 100 ? -5.562 25.953 19.781 1 97.88 100 LEU A N 1
ATOM 755 C CA . LEU A 1 100 ? -4.891 26.953 18.969 1 97.88 100 LEU A CA 1
ATOM 756 C C . LEU A 1 100 ? -5.902 27.828 18.219 1 97.88 100 LEU A C 1
ATOM 758 O O . LEU A 1 100 ? -5.742 29.047 18.141 1 97.88 100 LEU A O 1
ATOM 762 N N . GLU A 1 101 ? -6.914 27.219 17.672 1 98.44 101 GLU A N 1
ATOM 763 C CA . GLU A 1 101 ? -7.98 27.953 17 1 98.44 101 GLU A CA 1
ATOM 764 C C . GLU A 1 101 ? -8.609 28.984 17.922 1 98.44 101 GLU A C 1
ATOM 766 O O . GLU A 1 101 ? -8.781 30.141 17.547 1 98.44 101 GLU A O 1
ATOM 771 N N . ARG A 1 102 ? -8.938 28.547 19.141 1 98.12 102 ARG A N 1
ATOM 772 C CA . ARG A 1 102 ? -9.562 29.453 20.109 1 98.12 102 ARG A CA 1
ATOM 773 C C . ARG A 1 102 ? -8.648 30.641 20.422 1 98.12 102 ARG A C 1
ATOM 775 O O . ARG A 1 102 ? -9.102 31.781 20.5 1 98.12 102 ARG A O 1
ATOM 782 N N . GLN A 1 103 ? -7.414 30.344 20.562 1 97.56 103 GLN A N 1
ATOM 783 C CA . GLN A 1 103 ? -6.441 31.391 20.844 1 97.56 103 GLN A CA 1
ATOM 784 C C . GLN A 1 103 ? -6.371 32.406 19.703 1 97.56 103 GLN A C 1
ATOM 786 O O . GLN A 1 103 ? -6.348 33.625 19.922 1 97.56 103 GLN A O 1
ATOM 791 N N . ILE A 1 104 ? -6.367 31.906 18.5 1 98.19 104 ILE A N 1
ATOM 792 C CA . ILE A 1 104 ? -6.203 32.75 17.328 1 98.19 104 ILE A CA 1
ATOM 793 C C . ILE A 1 104 ? -7.465 33.562 17.094 1 98.19 104 ILE A C 1
ATOM 795 O O . ILE A 1 104 ? -7.387 34.75 16.781 1 98.19 104 ILE A O 1
ATOM 799 N N . LEU A 1 105 ? -8.633 32.938 17.297 1 98.25 105 LEU A N 1
ATOM 800 C CA . LEU A 1 105 ? -9.891 33.656 17.156 1 98.25 105 LEU A CA 1
ATOM 801 C C . LEU A 1 105 ? -9.992 34.781 18.203 1 98.25 105 LEU A C 1
ATOM 803 O O . LEU A 1 105 ? -10.43 35.875 17.875 1 98.25 105 LEU A O 1
ATOM 807 N N . ARG A 1 106 ? -9.562 34.469 19.406 1 97.75 106 ARG A N 1
ATOM 808 C CA . ARG A 1 106 ? -9.578 35.469 20.469 1 97.75 106 ARG A CA 1
ATOM 809 C C . ARG A 1 106 ? -8.672 36.656 20.141 1 97.75 106 ARG A C 1
ATOM 811 O O . ARG A 1 106 ? -8.953 37.781 20.516 1 97.75 106 ARG A O 1
ATOM 818 N N . ALA A 1 107 ? -7.648 36.375 19.438 1 97.75 107 ALA A N 1
ATOM 819 C CA . ALA A 1 107 ? -6.688 37.406 19.047 1 97.75 107 ALA A CA 1
ATOM 820 C C . ALA A 1 107 ? -7.172 38.156 17.812 1 97.75 107 ALA A C 1
ATOM 822 O O . ALA A 1 107 ? -6.512 39.094 17.359 1 97.75 107 ALA A O 1
ATOM 823 N N . GLY A 1 108 ? -8.305 37.781 17.266 1 98.19 108 GLY A N 1
ATOM 824 C CA . GLY A 1 108 ? -8.914 38.5 16.156 1 98.19 108 GLY A CA 1
ATOM 825 C C . GLY A 1 108 ? -8.523 37.938 14.805 1 98.19 108 GLY A C 1
ATOM 826 O O . GLY A 1 108 ? -8.82 38.531 13.773 1 98.19 108 GLY A O 1
ATOM 827 N N . GLY A 1 109 ? -7.832 36.812 14.781 1 98.44 109 GLY A N 1
ATOM 828 C CA . GLY A 1 109 ? -7.457 36.156 13.531 1 98.44 109 GLY A CA 1
ATOM 829 C C . GLY A 1 109 ? -8.398 35.062 13.141 1 98.44 109 GLY A C 1
ATOM 830 O O . GLY A 1 109 ? -9.414 34.812 13.797 1 98.44 109 GLY A O 1
ATOM 831 N N . SER A 1 110 ? -8.133 34.438 11.992 1 98.62 110 SER A N 1
ATOM 832 C CA . SER A 1 110 ? -8.805 33.219 11.523 1 98.62 110 SER A CA 1
ATOM 833 C C . SER A 1 110 ? -7.836 32.031 11.492 1 98.62 110 SER A C 1
ATOM 835 O O . SER A 1 110 ? -6.625 32.219 11.383 1 98.62 110 SER A O 1
ATOM 837 N N . TYR A 1 111 ? -8.406 30.875 11.648 1 98.69 111 TYR A N 1
ATOM 838 C CA . TYR A 1 111 ? -7.586 29.672 11.75 1 98.69 111 TYR A CA 1
ATOM 839 C C . TYR A 1 111 ? -8.055 28.609 10.758 1 98.69 111 TYR A C 1
ATOM 841 O O . TYR A 1 111 ? -9.258 28.375 10.609 1 98.69 111 TYR A O 1
ATOM 849 N N . VAL A 1 112 ? -7.117 28.016 10.047 1 98.81 112 VAL A N 1
ATOM 850 C CA . VAL A 1 112 ? -7.355 26.828 9.227 1 98.81 112 VAL A CA 1
ATOM 851 C C . VAL A 1 112 ? -6.352 25.734 9.586 1 98.81 112 VAL A C 1
ATOM 853 O O . VAL A 1 112 ? -5.145 25.984 9.602 1 98.81 112 VAL A O 1
ATOM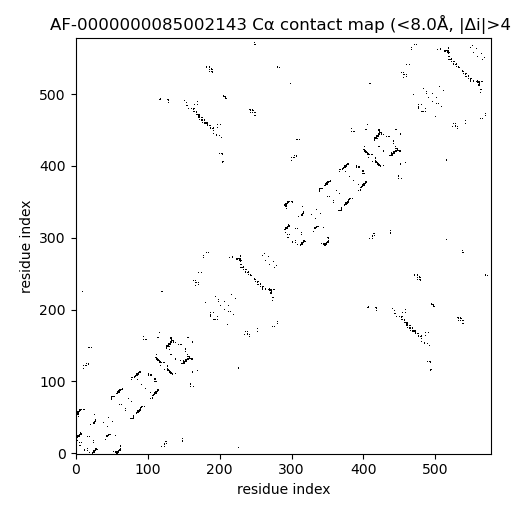 856 N N . GLU A 1 113 ? -6.848 24.641 9.977 1 98.69 113 GLU A N 1
ATOM 857 C CA . GLU A 1 113 ? -6.074 23.406 10.094 1 98.69 113 GLU A CA 1
ATOM 858 C C . GLU A 1 113 ? -5.891 22.734 8.734 1 98.69 113 GLU A C 1
ATOM 860 O O . GLU A 1 113 ? -6.863 22.516 8.008 1 98.69 113 GLU A O 1
ATOM 865 N N . MET A 1 114 ? -4.605 22.453 8.375 1 98.69 114 MET A N 1
ATOM 866 C CA . MET A 1 114 ? -4.43 21.781 7.09 1 98.69 114 MET A CA 1
ATOM 867 C C . MET A 1 114 ? -3.168 20.922 7.09 1 98.69 114 MET A C 1
ATOM 869 O O . MET A 1 114 ? -2.232 21.188 6.332 1 98.69 114 MET A O 1
ATOM 873 N N . PRO A 1 115 ? -3.16 19.875 7.906 1 98.19 115 PRO A N 1
ATOM 874 C CA . PRO A 1 115 ? -2.053 18.938 7.688 1 98.19 115 PRO A CA 1
ATOM 875 C C . PRO A 1 115 ? -1.964 18.453 6.238 1 98.19 115 PRO A C 1
ATOM 877 O O . PRO A 1 115 ? -2.879 18.703 5.449 1 98.19 115 PRO A O 1
ATOM 880 N N . VAL A 1 116 ? -0.831 17.906 5.926 1 98 116 VAL A N 1
ATOM 881 C CA . VAL A 1 116 ? -0.611 17.578 4.523 1 98 116 VAL A CA 1
ATOM 882 C C . VAL A 1 116 ? -0.238 16.109 4.391 1 98 116 VAL A C 1
ATOM 884 O O . VAL A 1 116 ? 0.232 15.484 5.352 1 98 116 VAL A O 1
ATOM 887 N N . SER A 1 117 ? -0.543 15.57 3.309 1 97.19 117 SER A N 1
ATOM 888 C CA . SER A 1 117 ? -0.051 14.266 2.881 1 97.19 117 SER A CA 1
ATOM 889 C C . SER A 1 117 ? 0.923 14.391 1.716 1 97.19 117 SER A C 1
ATOM 891 O O . SER A 1 117 ? 0.716 15.211 0.815 1 97.19 117 SER A O 1
ATOM 893 N N . GLY A 1 118 ? 1.898 13.602 1.762 1 93.5 118 GLY A N 1
ATOM 894 C CA . GLY A 1 118 ? 3.014 13.695 0.833 1 93.5 118 GLY A CA 1
ATOM 895 C C . GLY A 1 118 ? 4.32 14.078 1.502 1 93.5 118 GLY A C 1
ATOM 896 O O . GLY A 1 118 ? 4.352 14.992 2.332 1 93.5 118 GLY A O 1
ATOM 897 N N . SER A 1 119 ? 5.336 13.547 1.308 1 91.31 119 SER A N 1
ATOM 898 C CA . SER A 1 119 ? 6.656 13.789 1.885 1 91.31 119 SER A CA 1
ATOM 899 C C . SER A 1 119 ? 7.457 14.773 1.041 1 91.31 119 SER A C 1
ATOM 901 O O . SER A 1 119 ? 6.883 15.641 0.375 1 91.31 119 SER A O 1
ATOM 903 N N . LYS A 1 120 ? 8.695 14.75 1.138 1 91.62 120 LYS A N 1
ATOM 904 C CA . LYS A 1 120 ? 9.617 15.75 0.613 1 91.62 120 LYS A CA 1
ATOM 905 C C . LYS A 1 120 ? 9.406 15.961 -0.884 1 91.62 120 LYS A C 1
ATOM 907 O O . LYS A 1 120 ? 9.297 17.094 -1.347 1 91.62 120 LYS A O 1
ATOM 912 N N . VAL A 1 121 ? 9.258 14.914 -1.672 1 93.25 121 VAL A N 1
ATOM 913 C CA . VAL A 1 121 ? 9.203 15.031 -3.125 1 93.25 121 VAL A CA 1
ATOM 914 C C . VAL A 1 121 ? 7.934 15.766 -3.541 1 93.25 121 VAL A C 1
ATOM 916 O O . VAL A 1 121 ? 7.992 16.797 -4.223 1 93.25 121 VAL A O 1
ATOM 919 N N . PRO A 1 122 ? 6.773 15.336 -3.059 1 95.81 122 PRO A N 1
ATOM 920 C CA . PRO A 1 122 ? 5.586 16.125 -3.381 1 95.81 122 PRO A CA 1
ATOM 921 C C . PRO A 1 122 ? 5.672 17.562 -2.857 1 95.81 122 PRO A C 1
ATOM 923 O O . PRO A 1 122 ? 5.156 18.484 -3.492 1 95.81 122 PRO A O 1
ATOM 926 N N . ALA A 1 123 ? 6.273 17.781 -1.729 1 96.81 123 ALA A N 1
ATOM 927 C CA . ALA A 1 123 ? 6.441 19.141 -1.2 1 96.81 123 ALA A CA 1
ATOM 928 C C . ALA A 1 123 ? 7.258 20 -2.156 1 96.81 123 ALA A C 1
ATOM 930 O O . ALA A 1 123 ? 6.914 21.156 -2.4 1 96.81 123 ALA A O 1
ATOM 931 N N . GLU A 1 124 ? 8.32 19.438 -2.703 1 96.94 124 GLU A N 1
ATOM 932 C CA . GLU A 1 124 ? 9.18 20.141 -3.646 1 96.94 124 GLU A CA 1
ATOM 933 C C . GLU A 1 124 ? 8.438 20.453 -4.945 1 96.94 124 GLU A C 1
ATOM 935 O O . GLU A 1 124 ? 8.664 21.484 -5.559 1 96.94 124 GLU A O 1
ATOM 940 N N . GLN A 1 125 ? 7.5 19.594 -5.297 1 97.12 125 GLN A N 1
ATOM 941 C CA . GLN A 1 125 ? 6.816 19.703 -6.582 1 97.12 125 GLN A CA 1
ATOM 942 C C . GLN A 1 125 ? 5.539 20.516 -6.465 1 97.12 125 GLN A C 1
ATOM 944 O O . GLN A 1 125 ? 4.879 20.797 -7.469 1 97.12 125 GLN A O 1
ATOM 949 N N . GLY A 1 126 ? 5.23 20.891 -5.258 1 97.94 126 GLY A N 1
ATOM 950 C CA . GLY A 1 126 ? 3.969 21.594 -5.047 1 97.94 126 GLY A CA 1
ATOM 951 C C . GLY A 1 126 ? 2.76 20.688 -5.238 1 97.94 126 GLY A C 1
ATOM 952 O O . GLY A 1 126 ? 1.747 21.109 -5.797 1 97.94 126 GLY A O 1
ATOM 953 N N . ARG A 1 127 ? 2.912 19.438 -4.852 1 97.81 127 ARG A N 1
ATOM 954 C CA . ARG A 1 127 ? 1.867 18.469 -5.121 1 97.81 127 ARG A CA 1
ATOM 955 C C . ARG A 1 127 ? 1.424 17.766 -3.838 1 97.81 127 ARG A C 1
ATOM 957 O O . ARG A 1 127 ? 1.04 16.594 -3.859 1 97.81 127 ARG A O 1
ATOM 964 N N . LEU A 1 128 ? 1.527 18.422 -2.707 1 98.44 128 LEU A N 1
ATOM 965 C CA . LEU A 1 128 ? 0.997 17.875 -1.459 1 98.44 128 LEU A CA 1
ATOM 966 C C . LEU A 1 128 ? -0.525 17.797 -1.508 1 98.44 128 LEU A C 1
ATOM 968 O O . LEU A 1 128 ? -1.162 18.438 -2.34 1 98.44 128 LEU A O 1
ATOM 972 N N . VAL A 1 129 ? -1.065 16.953 -0.669 1 98.75 129 VAL A N 1
ATOM 973 C CA . VAL A 1 129 ? -2.51 16.938 -0.459 1 98.75 129 VAL A CA 1
ATOM 974 C C . VAL A 1 129 ? -2.842 17.656 0.85 1 98.75 129 VAL A C 1
ATOM 976 O O . VAL A 1 129 ? -2.398 17.234 1.922 1 98.75 129 VAL A O 1
ATOM 979 N N . GLY A 1 130 ? -3.551 18.719 0.726 1 98.75 130 GLY A N 1
ATOM 980 C CA . GLY A 1 130 ? -3.963 19.453 1.913 1 98.75 130 GLY A CA 1
ATOM 981 C C . GLY A 1 130 ? -5.266 18.953 2.502 1 98.75 130 GLY A C 1
ATOM 982 O O . GLY A 1 130 ? -6.273 18.844 1.799 1 98.75 130 GLY A O 1
ATOM 983 N N . MET A 1 131 ? -5.277 18.609 3.748 1 98.81 131 MET A N 1
ATOM 984 C CA . MET A 1 131 ? -6.469 18.188 4.477 1 98.81 131 MET A CA 1
ATOM 985 C C . MET A 1 131 ? -7.016 19.312 5.336 1 98.81 131 MET A C 1
ATOM 987 O O . MET A 1 131 ? -6.641 19.453 6.5 1 98.81 131 MET A O 1
ATOM 991 N N . MET A 1 132 ? -7.953 20.047 4.77 1 98.69 132 MET A N 1
ATOM 992 C CA . MET A 1 132 ? -8.406 21.312 5.359 1 98.69 132 MET A CA 1
ATOM 993 C C . MET A 1 132 ? -9.531 21.078 6.355 1 98.69 132 MET A C 1
ATOM 995 O O . MET A 1 132 ? -10.422 20.25 6.105 1 98.69 132 MET A O 1
ATOM 999 N N . ALA A 1 133 ? -9.461 21.75 7.449 1 98.81 133 ALA A N 1
ATOM 1000 C CA . ALA A 1 133 ? -10.516 21.688 8.453 1 98.81 133 ALA A CA 1
ATOM 1001 C C . ALA A 1 133 ? -10.672 23.031 9.172 1 98.81 133 ALA A C 1
ATOM 1003 O O . ALA A 1 133 ? -9.703 23.781 9.312 1 98.81 133 ALA A O 1
ATOM 1004 N N . GLY A 1 134 ? -11.812 23.375 9.648 1 98.62 134 GLY A N 1
ATOM 1005 C CA . GLY A 1 134 ? -12.172 24.641 10.289 1 98.62 134 GLY A CA 1
ATOM 1006 C C . GLY A 1 134 ? -13.453 25.234 9.734 1 98.62 134 GLY A C 1
ATOM 1007 O O . GLY A 1 134 ? -14.32 24.516 9.242 1 98.62 134 GLY A O 1
ATOM 1008 N N . ASP A 1 135 ? -13.57 26.562 9.875 1 98.25 135 ASP A N 1
ATOM 1009 C CA . ASP A 1 135 ? -14.711 27.266 9.297 1 98.25 135 ASP A CA 1
ATOM 1010 C C . ASP A 1 135 ? -14.711 27.156 7.773 1 98.25 135 ASP A C 1
ATOM 1012 O O . ASP A 1 135 ? -13.734 27.531 7.117 1 98.25 135 ASP A O 1
ATOM 1016 N N . LYS A 1 136 ? -15.766 26.625 7.242 1 98.19 136 LYS A N 1
ATOM 1017 C CA . LYS A 1 136 ? -15.828 26.312 5.816 1 98.19 136 LYS A CA 1
ATOM 1018 C C . LYS A 1 136 ? -15.594 27.562 4.973 1 98.19 136 LYS A C 1
ATOM 1020 O O . LYS A 1 136 ? -14.93 27.5 3.938 1 98.19 136 LYS A O 1
ATOM 1025 N N . ALA A 1 137 ? -16.141 28.641 5.383 1 98.38 137 ALA A N 1
ATOM 1026 C CA . ALA A 1 137 ? -16 29.875 4.621 1 98.38 137 ALA A CA 1
ATOM 1027 C C . ALA A 1 137 ? -14.547 30.328 4.602 1 98.38 137 ALA A C 1
ATOM 1029 O O . ALA A 1 137 ? -14.062 30.844 3.584 1 98.38 137 ALA A O 1
ATOM 1030 N N . VAL A 1 138 ? -13.891 30.219 5.734 1 98.38 138 VAL A N 1
ATOM 1031 C CA . VAL A 1 138 ? -12.492 30.594 5.824 1 98.38 138 VAL A CA 1
ATOM 1032 C C . VAL A 1 138 ? -11.641 29.672 4.957 1 98.38 138 VAL A C 1
ATOM 1034 O O . VAL A 1 138 ? -10.758 30.125 4.227 1 98.38 138 VAL A O 1
ATOM 1037 N N . CYS A 1 139 ? -11.953 28.359 5.02 1 98.44 139 CYS A N 1
ATOM 1038 C CA . CYS A 1 139 ? -11.258 27.391 4.191 1 98.44 139 CYS A CA 1
ATOM 1039 C C . CYS A 1 139 ? -11.414 27.703 2.711 1 98.44 139 CYS A C 1
ATOM 1041 O O . CYS A 1 139 ? -10.445 27.672 1.955 1 98.44 139 CYS A O 1
ATOM 1043 N N . ASP A 1 140 ? -12.602 28.047 2.285 1 98 140 ASP A N 1
ATOM 1044 C CA . ASP A 1 140 ? -12.867 28.391 0.89 1 98 140 ASP A CA 1
ATOM 1045 C C . ASP A 1 140 ? -12.102 29.641 0.466 1 98 140 ASP A C 1
ATOM 1047 O O . ASP A 1 140 ? -11.602 29.719 -0.659 1 98 140 ASP A O 1
ATOM 1051 N N . ARG A 1 141 ? -11.977 30.531 1.361 1 97.12 141 ARG A N 1
ATOM 1052 C CA . ARG A 1 141 ? -11.305 31.797 1.068 1 97.12 141 ARG A CA 1
ATOM 1053 C C . ARG A 1 141 ? -9.812 31.578 0.864 1 97.12 141 ARG A C 1
ATOM 1055 O O . ARG A 1 141 ? -9.188 32.25 0.038 1 97.12 141 ARG A O 1
ATOM 1062 N N . VAL A 1 142 ? -9.242 30.625 1.556 1 97.5 142 VAL A N 1
ATOM 1063 C CA . VAL A 1 142 ? -7.789 30.484 1.503 1 97.5 142 VAL A CA 1
ATOM 1064 C C . VAL A 1 142 ? -7.402 29.469 0.437 1 97.5 142 VAL A C 1
ATOM 1066 O O . VAL A 1 142 ? -6.223 29.312 0.114 1 97.5 142 VAL A O 1
ATOM 1069 N N . ARG A 1 143 ? -8.328 28.734 -0.141 1 96.88 143 ARG A N 1
ATOM 1070 C CA . ARG A 1 143 ? -8.094 27.625 -1.068 1 96.88 143 ARG A CA 1
ATOM 1071 C C . ARG A 1 143 ? -7.188 28.062 -2.215 1 96.88 143 ARG A C 1
ATOM 1073 O O . ARG A 1 143 ? -6.234 27.359 -2.559 1 96.88 143 ARG A O 1
ATOM 1080 N N . PRO A 1 144 ? -7.379 29.25 -2.814 1 96.62 144 PRO A N 1
ATOM 1081 C CA . PRO A 1 144 ? -6.48 29.656 -3.898 1 96.62 144 PRO A CA 1
ATOM 1082 C C . PRO A 1 144 ? -5.039 29.828 -3.432 1 96.62 144 PRO A C 1
ATOM 1084 O O . PRO A 1 144 ? -4.105 29.641 -4.219 1 96.62 144 PRO A O 1
ATOM 1087 N N . HIS A 1 145 ? -4.875 30.141 -2.158 1 96.88 145 HIS A N 1
ATOM 1088 C CA . HIS A 1 145 ? -3.557 30.5 -1.647 1 96.88 145 HIS A CA 1
ATOM 1089 C C . HIS A 1 145 ? -2.758 29.25 -1.28 1 96.88 145 HIS A C 1
ATOM 1091 O O . HIS A 1 145 ? -1.552 29.328 -1.032 1 96.88 145 HIS A O 1
ATOM 1097 N N . VAL A 1 146 ? -3.451 28.031 -1.285 1 97.94 146 VAL A N 1
ATOM 1098 C CA . VAL A 1 146 ? -2.705 26.812 -0.958 1 97.94 146 VAL A CA 1
ATOM 1099 C C . VAL A 1 146 ? -2.393 26.047 -2.234 1 97.94 146 VAL A C 1
ATOM 1101 O O . VAL A 1 146 ? -1.672 25.047 -2.201 1 97.94 146 VAL A O 1
ATOM 1104 N N . GLN A 1 147 ? -2.816 26.531 -3.352 1 97.44 147 GLN A N 1
ATOM 1105 C CA . GLN A 1 147 ? -2.672 25.875 -4.641 1 97.44 147 GLN A CA 1
ATOM 1106 C C . GLN A 1 147 ? -1.2 25.672 -4.992 1 97.44 147 GLN A C 1
ATOM 1108 O O . GLN A 1 147 ? -0.831 24.641 -5.574 1 97.44 147 GLN A O 1
ATOM 1113 N N . PRO A 1 148 ? -0.338 26.641 -4.656 1 97.81 148 PRO A N 1
ATOM 1114 C CA . PRO A 1 148 ? 1.07 26.438 -5.012 1 97.81 148 PRO A CA 1
ATOM 1115 C C . PRO A 1 148 ? 1.715 25.281 -4.254 1 97.81 148 PRO A C 1
ATOM 1117 O O . PRO A 1 148 ? 2.779 24.797 -4.652 1 97.81 148 PRO A O 1
ATOM 1120 N N . LEU A 1 149 ? 1.035 24.812 -3.17 1 97.75 149 LEU A N 1
ATOM 1121 C CA . LEU A 1 149 ? 1.598 23.781 -2.307 1 97.75 149 LEU A CA 1
ATOM 1122 C C . LEU A 1 149 ? 0.975 22.422 -2.604 1 97.75 149 LEU A C 1
ATOM 1124 O O . LEU A 1 149 ? 1.536 21.391 -2.246 1 97.75 149 LEU A O 1
ATOM 1128 N N . THR A 1 150 ? -0.216 22.5 -3.256 1 98.31 150 THR A N 1
ATOM 1129 C CA . THR A 1 150 ? -1.027 21.281 -3.193 1 98.31 150 THR A CA 1
ATOM 1130 C C . THR A 1 150 ? -1.532 20.906 -4.582 1 98.31 150 THR A C 1
ATOM 1132 O O . THR A 1 150 ? -1.829 21.781 -5.402 1 98.31 150 THR A O 1
ATOM 1135 N N . CYS A 1 151 ? -1.603 19.656 -4.844 1 98.06 151 CYS A N 1
ATOM 1136 C CA . CYS A 1 151 ? -2.301 19.156 -6.027 1 98.06 151 CYS A CA 1
ATOM 1137 C C . CYS A 1 151 ? -3.791 18.984 -5.75 1 98.06 151 CYS A C 1
ATOM 1139 O O . CYS A 1 151 ? -4.594 18.906 -6.68 1 98.06 151 CYS A O 1
ATOM 1141 N N . ALA A 1 152 ? -4.129 18.922 -4.457 1 98.19 152 ALA A N 1
ATOM 1142 C CA . ALA A 1 152 ? -5.512 18.875 -3.984 1 98.19 152 ALA A CA 1
ATOM 1143 C C . ALA A 1 152 ? -5.625 19.438 -2.57 1 98.19 152 ALA A C 1
ATOM 1145 O O . ALA A 1 152 ? -4.707 19.297 -1.762 1 98.19 152 ALA A O 1
ATOM 1146 N N . SER A 1 153 ? -6.668 20.094 -2.246 1 98.38 153 SER A N 1
ATOM 1147 C CA . SER A 1 153 ? -7.051 20.547 -0.912 1 98.38 153 SER A CA 1
ATOM 1148 C C . SER A 1 153 ? -8.469 20.109 -0.56 1 98.38 153 SER A C 1
ATOM 1150 O O . SER A 1 153 ? -9.445 20.656 -1.069 1 98.38 153 SER A O 1
ATOM 1152 N N . VAL A 1 154 ? -8.57 19.141 0.328 1 98.69 154 VAL A N 1
ATOM 1153 C CA . VAL A 1 154 ? -9.844 18.484 0.617 1 98.69 154 VAL A CA 1
ATOM 1154 C C . VAL A 1 154 ? -10.391 19 1.947 1 98.69 154 VAL A C 1
ATOM 1156 O O . VAL A 1 154 ? -9.688 19 2.959 1 98.69 154 VAL A O 1
ATOM 1159 N N . TYR A 1 155 ? -11.633 19.484 1.938 1 98.75 155 TYR A N 1
ATOM 1160 C CA . TYR A 1 155 ? -12.273 19.891 3.184 1 98.75 155 TYR A CA 1
ATOM 1161 C C . TYR A 1 155 ? -12.703 18.672 3.994 1 98.75 155 TYR A C 1
ATOM 1163 O O . TYR A 1 155 ? -13.461 17.828 3.504 1 98.75 155 TYR A O 1
ATOM 1171 N N . CYS A 1 156 ? -12.266 18.578 5.266 1 98.69 156 CYS A N 1
ATOM 1172 C CA . CYS A 1 156 ? -12.453 17.375 6.07 1 98.69 156 CYS A CA 1
ATOM 1173 C C . CYS A 1 156 ? -13.461 17.625 7.184 1 98.69 156 CYS A C 1
ATOM 1175 O O . CYS A 1 156 ? -13.875 16.688 7.867 1 98.69 156 CYS A O 1
ATOM 1177 N N . GLY A 1 157 ? -13.812 18.859 7.461 1 98.56 157 GLY A N 1
ATOM 1178 C CA . GLY A 1 157 ? -14.758 19.156 8.531 1 98.56 157 GLY A CA 1
ATOM 1179 C C . GLY A 1 157 ? -14.273 20.25 9.469 1 98.56 157 GLY A C 1
ATOM 1180 O O . GLY A 1 157 ? -13.461 21.094 9.086 1 98.56 157 GLY A O 1
ATOM 1181 N N . PRO A 1 158 ? -14.867 20.328 10.664 1 98.5 158 PRO A N 1
ATOM 1182 C CA . PRO A 1 158 ? -14.43 21.328 11.648 1 98.5 158 PRO A CA 1
ATOM 1183 C C . PRO A 1 158 ? -12.992 21.094 12.117 1 98.5 158 PRO A C 1
ATOM 1185 O O . PRO A 1 158 ? -12.414 20.031 11.844 1 98.5 158 PRO A O 1
ATOM 1188 N N . THR A 1 159 ? -12.469 22.047 12.82 1 98.69 159 THR A N 1
ATOM 1189 C CA . THR A 1 159 ? -11.109 21.938 13.328 1 98.69 159 THR A CA 1
ATOM 1190 C C . THR A 1 159 ? -10.922 20.609 14.07 1 98.69 159 THR A C 1
ATOM 1192 O O . THR A 1 159 ? -11.75 20.25 14.922 1 98.69 159 THR A O 1
ATOM 1195 N N . GLY A 1 160 ? -9.922 19.953 13.797 1 98.5 160 GLY A N 1
ATOM 1196 C CA . GLY A 1 160 ? -9.648 18.609 14.289 1 98.5 160 GLY A CA 1
ATOM 1197 C C . GLY A 1 160 ? -9.812 17.531 13.227 1 98.5 160 GLY A C 1
ATOM 1198 O O . GLY A 1 160 ? -9.125 16.516 13.258 1 98.5 160 GLY A O 1
ATOM 1199 N N . SER A 1 161 ? -10.641 17.766 12.273 1 98.75 161 SER A N 1
ATOM 1200 C CA . SER A 1 161 ? -10.961 16.766 11.258 1 98.75 161 SER A CA 1
ATOM 1201 C C . SER A 1 161 ? -9.797 16.594 10.281 1 98.75 161 SER A C 1
ATOM 1203 O O . SER A 1 161 ? -9.586 15.492 9.766 1 98.75 161 SER A O 1
ATOM 1205 N N . GLY A 1 162 ? -9.078 17.641 10 1 98.81 162 GLY A N 1
ATOM 1206 C CA . GLY A 1 162 ? -7.898 17.516 9.156 1 98.81 162 GLY A CA 1
ATOM 1207 C C . GLY A 1 162 ? -6.84 16.609 9.758 1 98.81 162 GLY A C 1
ATOM 1208 O O . GLY A 1 162 ? -6.266 15.773 9.062 1 98.81 162 GLY A O 1
ATOM 1209 N N . LEU A 1 163 ? -6.609 16.812 11.031 1 98.62 163 LEU A N 1
ATOM 1210 C CA . LEU A 1 163 ? -5.641 15.992 11.742 1 98.62 163 LEU A CA 1
ATOM 1211 C C . LEU A 1 163 ? -6.121 14.547 11.844 1 98.62 163 LEU A C 1
ATOM 1213 O O . LEU A 1 163 ? -5.34 13.609 11.656 1 98.62 163 LEU A O 1
ATOM 1217 N N . LYS A 1 164 ? -7.402 14.398 12.156 1 98.75 164 LYS A N 1
ATOM 1218 C CA . LYS A 1 164 ? -7.965 13.055 12.195 1 98.75 164 LYS A CA 1
ATOM 1219 C C . LYS A 1 164 ? -7.785 12.344 10.859 1 98.75 164 LYS A C 1
ATOM 1221 O O . LYS A 1 164 ? -7.449 11.156 10.82 1 98.75 164 LYS A O 1
ATOM 1226 N N . MET A 1 165 ? -8.016 13.078 9.789 1 98.81 165 MET A N 1
ATOM 1227 C CA . MET A 1 165 ? -7.801 12.531 8.453 1 98.81 165 MET A CA 1
ATOM 1228 C C . MET A 1 165 ? -6.336 12.172 8.242 1 98.81 165 MET A C 1
ATOM 1230 O O . MET A 1 165 ? -6.02 11.102 7.719 1 98.81 165 MET A O 1
ATOM 1234 N N . LYS A 1 166 ? -5.449 13.055 8.641 1 98.56 166 LYS A N 1
ATOM 1235 C CA . LYS A 1 166 ? -4.016 12.797 8.539 1 98.56 166 LYS A CA 1
ATOM 1236 C C . LYS A 1 166 ? -3.635 11.516 9.273 1 98.56 166 LYS A C 1
ATOM 1238 O O . LYS A 1 166 ? -2.854 10.711 8.766 1 98.56 166 LYS A O 1
ATOM 1243 N N . TYR A 1 167 ? -4.172 11.359 10.5 1 98.56 167 TYR A N 1
ATOM 1244 C CA . TYR A 1 167 ? -3.883 10.156 11.273 1 98.56 167 TYR A CA 1
ATOM 1245 C C . TYR A 1 167 ? -4.305 8.906 10.516 1 98.56 167 TYR A C 1
ATOM 1247 O O . TYR A 1 167 ? -3.561 7.922 10.461 1 98.56 167 TYR A O 1
ATOM 1255 N N . ALA A 1 168 ? -5.48 8.938 9.93 1 98.75 168 ALA A N 1
ATOM 1256 C CA . ALA A 1 168 ? -5.977 7.797 9.164 1 98.75 168 ALA A CA 1
ATOM 1257 C C . ALA A 1 168 ? -5.082 7.516 7.961 1 98.75 168 ALA A C 1
ATOM 1259 O O . ALA A 1 168 ? -4.68 6.371 7.73 1 98.75 168 ALA A O 1
ATOM 1260 N N . ILE A 1 169 ? -4.727 8.57 7.191 1 98.81 169 ILE A N 1
ATOM 1261 C CA . ILE A 1 169 ? -3.902 8.422 5.996 1 98.81 169 ILE A CA 1
ATOM 1262 C C . ILE A 1 169 ? -2.514 7.918 6.387 1 98.81 169 ILE A C 1
ATOM 1264 O O . ILE A 1 169 ? -1.954 7.047 5.719 1 98.81 169 ILE A O 1
ATOM 1268 N N . ASN A 1 170 ? -1.989 8.438 7.461 1 98.5 170 ASN A N 1
ATOM 1269 C CA . ASN A 1 170 ? -0.661 8.031 7.91 1 98.5 170 ASN A CA 1
ATOM 1270 C C . ASN A 1 170 ? -0.66 6.594 8.43 1 98.5 170 ASN A C 1
ATOM 1272 O O . ASN A 1 170 ? 0.359 5.902 8.359 1 98.5 170 ASN A O 1
ATOM 1276 N N . ALA A 1 171 ? -1.818 6.164 9.008 1 98.69 171 ALA A N 1
ATOM 1277 C CA . ALA A 1 171 ? -1.912 4.754 9.383 1 98.69 171 ALA A CA 1
ATOM 1278 C C . ALA A 1 171 ? -1.639 3.85 8.18 1 98.69 171 ALA A C 1
ATOM 1280 O O . ALA A 1 171 ? -0.911 2.859 8.297 1 98.69 171 ALA A O 1
ATOM 1281 N N . TYR A 1 172 ? -2.199 4.227 7.082 1 98.88 172 TYR A N 1
ATOM 1282 C CA . TYR A 1 172 ? -1.974 3.482 5.848 1 98.88 172 TYR A CA 1
ATOM 1283 C C . TYR A 1 172 ? -0.532 3.635 5.375 1 98.88 172 TYR A C 1
ATOM 1285 O O . TYR A 1 172 ? 0.119 2.648 5.02 1 98.88 172 TYR A O 1
ATOM 1293 N N . LEU A 1 173 ? 0.014 4.832 5.387 1 98.69 173 LEU A N 1
ATOM 1294 C CA . LEU A 1 173 ? 1.389 5.113 4.988 1 98.69 173 LEU A CA 1
ATOM 1295 C C . LEU A 1 173 ? 2.371 4.246 5.766 1 98.69 173 LEU A C 1
ATOM 1297 O O . LEU A 1 173 ? 3.246 3.609 5.176 1 98.69 173 LEU A O 1
ATOM 1301 N N . ILE A 1 174 ? 2.193 4.238 7.074 1 98.62 174 ILE A N 1
ATOM 1302 C CA . ILE A 1 174 ? 3.129 3.566 7.969 1 98.62 174 ILE A CA 1
ATOM 1303 C C . ILE A 1 174 ? 3.076 2.059 7.73 1 98.62 174 ILE A C 1
ATOM 1305 O O . ILE A 1 174 ? 4.113 1.413 7.566 1 98.62 174 ILE A O 1
ATOM 1309 N N . THR A 1 175 ? 1.872 1.52 7.668 1 98.75 175 THR A N 1
ATOM 1310 C CA . THR A 1 175 ? 1.709 0.081 7.496 1 98.75 175 THR A CA 1
ATOM 1311 C C . THR A 1 175 ? 2.186 -0.354 6.113 1 98.75 175 THR A C 1
ATOM 1313 O O . THR A 1 175 ? 2.848 -1.386 5.973 1 98.75 175 THR A O 1
ATOM 1316 N N . MET A 1 176 ? 1.842 0.4 5.141 1 98.56 176 MET A N 1
ATOM 1317 C CA . MET A 1 176 ? 2.273 0.113 3.777 1 98.56 176 MET A CA 1
ATOM 1318 C C . MET A 1 176 ? 3.795 0.112 3.676 1 98.56 176 MET A C 1
ATOM 1320 O O . MET A 1 176 ? 4.375 -0.753 3.018 1 98.56 176 MET A O 1
ATOM 1324 N N . THR A 1 177 ? 4.496 1.075 4.293 1 98.75 177 THR A N 1
ATOM 1325 C CA . THR A 1 177 ? 5.949 1.184 4.246 1 98.75 177 THR A CA 1
ATOM 1326 C C . THR A 1 177 ? 6.605 -0.016 4.926 1 98.75 177 THR A C 1
ATOM 1328 O O . THR A 1 177 ? 7.516 -0.63 4.371 1 98.75 177 THR A O 1
ATOM 1331 N N . ALA A 1 178 ? 6.109 -0.297 6.145 1 98.75 178 ALA A N 1
ATOM 1332 C CA . ALA A 1 178 ? 6.656 -1.442 6.867 1 98.75 178 ALA A CA 1
ATOM 1333 C C . ALA A 1 178 ? 6.395 -2.742 6.117 1 98.75 178 ALA A C 1
ATOM 1335 O O . ALA A 1 178 ? 7.238 -3.641 6.098 1 98.75 178 ALA A O 1
ATOM 1336 N N . GLY A 1 179 ? 5.152 -2.854 5.527 1 98.81 179 GLY A N 1
ATOM 1337 C CA . GLY A 1 179 ? 4.828 -4.02 4.719 1 98.81 179 GLY A CA 1
ATOM 1338 C C . GLY A 1 179 ? 5.734 -4.184 3.516 1 98.81 179 GLY A C 1
ATOM 1339 O O . GLY A 1 179 ? 6.148 -5.301 3.191 1 98.81 179 GLY A O 1
ATOM 1340 N N . LEU A 1 180 ? 6.035 -3.084 2.826 1 98.88 180 LEU A N 1
ATOM 1341 C CA . LEU A 1 180 ? 6.953 -3.105 1.694 1 98.88 180 LEU A CA 1
ATOM 1342 C C . LEU A 1 180 ? 8.352 -3.537 2.137 1 98.88 180 LEU A C 1
ATOM 1344 O O . LEU A 1 180 ? 8.992 -4.344 1.464 1 98.88 180 LEU A O 1
ATOM 1348 N N . ALA A 1 181 ? 8.805 -2.99 3.244 1 98.75 181 ALA A N 1
ATOM 1349 C CA . ALA A 1 181 ? 10.109 -3.357 3.793 1 98.75 181 ALA A CA 1
ATOM 1350 C C . ALA A 1 181 ? 10.164 -4.852 4.109 1 98.75 181 ALA A C 1
ATOM 1352 O O . ALA A 1 181 ? 11.148 -5.52 3.785 1 98.75 181 ALA A O 1
ATOM 1353 N N . GLU A 1 182 ? 9.117 -5.324 4.77 1 98.69 182 GLU A N 1
ATOM 1354 C CA . GLU A 1 182 ? 9.047 -6.742 5.105 1 98.69 182 GLU A CA 1
ATOM 1355 C C . GLU A 1 182 ? 9.047 -7.609 3.85 1 98.69 182 GLU A C 1
ATOM 1357 O O . GLU A 1 182 ? 9.711 -8.648 3.805 1 98.69 182 GLU A O 1
ATOM 1362 N N . SER A 1 183 ? 8.273 -7.199 2.869 1 98.81 183 SER A N 1
ATOM 1363 C CA . SER A 1 183 ? 8.188 -7.898 1.59 1 98.81 183 SER A CA 1
ATOM 1364 C C . SER A 1 183 ? 9.555 -7.992 0.919 1 98.81 183 SER A C 1
ATOM 1366 O O . SER A 1 183 ? 9.977 -9.07 0.504 1 98.81 183 SER A O 1
ATOM 1368 N N . MET A 1 184 ? 10.281 -6.875 0.833 1 98.75 184 MET A N 1
ATOM 1369 C CA . MET A 1 184 ? 11.594 -6.832 0.197 1 98.75 184 MET A CA 1
ATOM 1370 C C . MET A 1 184 ? 12.617 -7.621 1.009 1 98.75 184 MET A C 1
ATOM 1372 O O . MET A 1 184 ? 13.484 -8.281 0.443 1 98.75 184 MET A O 1
ATOM 1376 N N . SER A 1 185 ? 12.5 -7.496 2.336 1 98.38 185 SER A N 1
ATOM 1377 C CA . SER A 1 185 ? 13.391 -8.266 3.203 1 98.38 185 SER A CA 1
ATOM 1378 C C . SER A 1 185 ? 13.203 -9.766 2.994 1 98.38 185 SER A C 1
ATOM 1380 O O . SER A 1 185 ? 14.188 -10.516 2.941 1 98.38 185 SER A O 1
ATOM 1382 N N . LEU A 1 186 ? 11.961 -10.203 2.898 1 98.56 186 LEU A N 1
ATOM 1383 C CA . LEU A 1 186 ? 11.672 -11.609 2.633 1 98.56 186 LEU A CA 1
ATOM 1384 C C . LEU A 1 186 ? 12.258 -12.039 1.291 1 98.56 186 LEU A C 1
ATOM 1386 O O . LEU A 1 186 ? 12.859 -13.109 1.187 1 98.56 186 LEU A O 1
ATOM 1390 N N . ALA A 1 187 ? 12.023 -11.203 0.244 1 98.69 187 ALA A N 1
ATOM 1391 C CA . ALA A 1 187 ? 12.578 -11.5 -1.072 1 98.69 187 ALA A CA 1
ATOM 1392 C C . ALA A 1 187 ? 14.086 -11.695 -0.999 1 98.69 187 ALA A C 1
ATOM 1394 O O . ALA A 1 187 ? 14.625 -12.68 -1.515 1 98.69 187 ALA A O 1
ATOM 1395 N N . GLN A 1 188 ? 14.75 -10.805 -0.308 1 98.25 188 GLN A N 1
ATOM 1396 C CA . GLN A 1 188 ? 16.203 -10.867 -0.156 1 98.25 188 GLN A CA 1
ATOM 1397 C C . GLN A 1 188 ? 16.609 -12.125 0.601 1 98.25 188 GLN A C 1
ATOM 1399 O O . GLN A 1 188 ? 17.562 -12.812 0.199 1 98.25 188 GLN A O 1
ATOM 1404 N N . ALA A 1 189 ? 15.938 -12.383 1.688 1 98.19 189 ALA A N 1
ATOM 1405 C CA . ALA A 1 189 ? 16.266 -13.531 2.525 1 98.19 189 ALA A CA 1
ATOM 1406 C C . ALA A 1 189 ? 16.078 -14.844 1.76 1 98.19 189 ALA A C 1
ATOM 1408 O O . ALA A 1 189 ? 16.797 -15.812 2.004 1 98.19 189 ALA A O 1
ATOM 1409 N N . GLN A 1 190 ? 15.172 -14.875 0.837 1 98.06 190 GLN A N 1
ATOM 1410 C CA . GLN A 1 190 ? 14.891 -16.062 0.04 1 98.06 190 GLN A CA 1
ATOM 1411 C C . GLN A 1 190 ? 15.906 -16.219 -1.092 1 98.06 190 GLN A C 1
ATOM 1413 O O . GLN A 1 190 ? 15.844 -17.172 -1.867 1 98.06 190 GLN A O 1
ATOM 1418 N N . GLY A 1 191 ? 16.75 -15.219 -1.28 1 97.81 191 GLY A N 1
ATOM 1419 C CA . GLY A 1 191 ? 17.781 -15.281 -2.299 1 97.81 191 GLY A CA 1
ATOM 1420 C C . GLY A 1 191 ? 17.328 -14.766 -3.648 1 97.81 191 GLY A C 1
ATOM 1421 O O . GLY A 1 191 ? 17.938 -15.07 -4.676 1 97.81 191 GLY A O 1
ATOM 1422 N N . LEU A 1 192 ? 16.281 -13.977 -3.674 1 98.5 192 LEU A N 1
ATOM 1423 C CA . LEU A 1 192 ? 15.742 -13.445 -4.922 1 98.5 192 LEU A CA 1
ATOM 1424 C C . LEU A 1 192 ? 16.5 -12.195 -5.352 1 98.5 192 LEU A C 1
ATOM 1426 O O . LEU A 1 192 ? 17.109 -11.516 -4.52 1 98.5 192 LEU A O 1
ATOM 1430 N N . ASP A 1 193 ? 16.484 -11.914 -6.656 1 98 193 ASP A N 1
ATOM 1431 C CA . ASP A 1 193 ? 16.969 -10.648 -7.211 1 98 193 ASP A CA 1
ATOM 1432 C C . ASP A 1 193 ? 15.969 -9.523 -6.941 1 98 193 ASP A C 1
ATOM 1434 O O . ASP A 1 193 ? 14.844 -9.547 -7.438 1 98 193 ASP A O 1
ATOM 1438 N N . LEU A 1 194 ? 16.438 -8.508 -6.262 1 98.19 194 LEU A N 1
ATOM 1439 C CA . LEU A 1 194 ? 15.539 -7.434 -5.879 1 98.19 194 LEU A CA 1
ATOM 1440 C C . LEU A 1 194 ? 15.18 -6.57 -7.086 1 98.19 194 LEU A C 1
ATOM 1442 O O . LEU A 1 194 ? 14.18 -5.848 -7.062 1 98.19 194 LEU A O 1
ATOM 1446 N N . ASP A 1 195 ? 16.016 -6.629 -8.141 1 98.44 195 ASP A N 1
ATOM 1447 C CA . ASP A 1 195 ? 15.609 -5.961 -9.367 1 98.44 195 ASP A CA 1
ATOM 1448 C C . ASP A 1 195 ? 14.391 -6.633 -9.984 1 98.44 195 ASP A C 1
ATOM 1450 O O . ASP A 1 195 ? 13.5 -5.961 -10.516 1 98.44 195 ASP A O 1
ATOM 1454 N N . ALA A 1 196 ? 14.375 -7.973 -9.961 1 98.56 196 ALA A N 1
ATOM 1455 C CA . ALA A 1 196 ? 13.203 -8.703 -10.43 1 98.56 196 ALA A CA 1
ATOM 1456 C C . ALA A 1 196 ? 11.977 -8.383 -9.578 1 98.56 196 ALA A C 1
ATOM 1458 O O . ALA A 1 196 ? 10.875 -8.227 -10.102 1 98.56 196 ALA A O 1
ATOM 1459 N N . PHE A 1 197 ? 12.211 -8.289 -8.258 1 98.81 197 PHE A N 1
ATOM 1460 C CA . PHE A 1 197 ? 11.133 -7.883 -7.359 1 98.81 197 PHE A CA 1
ATOM 1461 C C . PHE A 1 197 ? 10.555 -6.539 -7.781 1 98.81 197 PHE A C 1
ATOM 1463 O O . PHE A 1 197 ? 9.336 -6.379 -7.863 1 98.81 197 PHE A O 1
ATOM 1470 N N . ALA A 1 198 ? 11.469 -5.586 -8 1 98.81 198 ALA A N 1
ATOM 1471 C CA . ALA A 1 198 ? 11.062 -4.242 -8.398 1 98.81 198 ALA A CA 1
ATOM 1472 C C . ALA A 1 198 ? 10.242 -4.273 -9.688 1 98.81 198 ALA A C 1
ATOM 1474 O O . ALA A 1 198 ? 9.227 -3.586 -9.805 1 98.81 198 ALA A O 1
ATOM 1475 N N . GLU A 1 199 ? 10.656 -5.051 -10.602 1 98.69 199 GLU A N 1
ATOM 1476 C CA . GLU A 1 199 ? 9.961 -5.172 -11.883 1 98.69 199 GLU A CA 1
ATOM 1477 C C . GLU A 1 199 ? 8.562 -5.762 -11.711 1 98.69 199 GLU A C 1
ATOM 1479 O O . GLU A 1 199 ? 7.598 -5.258 -12.281 1 98.69 199 GLU A O 1
ATOM 1484 N N . VAL A 1 200 ? 8.438 -6.812 -10.898 1 98.75 200 VAL A N 1
ATOM 1485 C CA . VAL A 1 200 ? 7.16 -7.473 -10.656 1 98.75 200 VAL A CA 1
ATOM 1486 C C . VAL A 1 200 ? 6.191 -6.492 -9.992 1 98.75 200 VAL A C 1
ATOM 1488 O O . VAL A 1 200 ? 5.047 -6.355 -10.422 1 98.75 200 VAL A O 1
ATOM 1491 N N . LEU A 1 201 ? 6.68 -5.801 -8.953 1 98.75 201 LEU A N 1
ATOM 1492 C CA . LEU A 1 201 ? 5.816 -4.871 -8.234 1 98.75 201 LEU A CA 1
ATOM 1493 C C . LEU A 1 201 ? 5.363 -3.732 -9.148 1 98.75 201 LEU A C 1
ATOM 1495 O O . LEU A 1 201 ? 4.18 -3.389 -9.18 1 98.75 201 LEU A O 1
ATOM 1499 N N . ALA A 1 202 ? 6.281 -3.197 -9.922 1 98.5 202 ALA A N 1
ATOM 1500 C CA . ALA A 1 202 ? 6.008 -2.035 -10.766 1 98.5 202 ALA A CA 1
ATOM 1501 C C . ALA A 1 202 ? 4.973 -2.365 -11.836 1 98.5 202 ALA A C 1
ATOM 1503 O O . ALA A 1 202 ? 4.199 -1.497 -12.25 1 98.5 202 ALA A O 1
ATOM 1504 N N . ALA A 1 203 ? 4.879 -3.584 -12.211 1 98.25 203 ALA A N 1
ATOM 1505 C CA . ALA A 1 203 ? 4.004 -3.994 -13.305 1 98.25 203 ALA A CA 1
ATOM 1506 C C . ALA A 1 203 ? 2.592 -4.281 -12.797 1 98.25 203 ALA A C 1
ATOM 1508 O O . ALA A 1 203 ? 1.653 -4.395 -13.586 1 98.25 203 ALA A O 1
ATOM 1509 N N . GLY A 1 204 ? 2.475 -4.406 -11.508 1 97.62 204 GLY A N 1
ATOM 1510 C CA . GLY A 1 204 ? 1.214 -4.867 -10.953 1 97.62 204 GLY A CA 1
ATOM 1511 C C . GLY A 1 204 ? 0.371 -3.748 -10.375 1 97.62 204 GLY A C 1
ATOM 1512 O O . GLY A 1 204 ? 0.821 -2.604 -10.289 1 97.62 204 GLY A O 1
ATOM 1513 N N . PRO A 1 205 ? -0.801 -4.074 -9.906 1 97.06 205 PRO A N 1
ATOM 1514 C CA . PRO A 1 205 ? -1.753 -3.072 -9.43 1 97.06 205 PRO A CA 1
ATOM 1515 C C . PRO A 1 205 ? -1.381 -2.514 -8.055 1 97.06 205 PRO A C 1
ATOM 1517 O O . PRO A 1 205 ? -1.962 -1.522 -7.609 1 97.06 205 PRO A O 1
ATOM 1520 N N . LEU A 1 206 ? -0.441 -3.148 -7.379 1 98.12 206 LEU A N 1
ATOM 1521 C CA . LEU A 1 206 ? -0.056 -2.691 -6.051 1 98.12 206 LEU A CA 1
ATOM 1522 C C . LEU A 1 206 ? 0.867 -1.48 -6.137 1 98.12 206 LEU A C 1
ATOM 1524 O O . LEU A 1 206 ? 1.088 -0.789 -5.141 1 98.12 206 LEU A O 1
ATOM 1528 N N . ALA A 1 207 ? 1.441 -1.269 -7.285 1 98.31 207 ALA A N 1
ATOM 1529 C CA . ALA A 1 207 ? 2.436 -0.214 -7.465 1 98.31 207 ALA A CA 1
ATOM 1530 C C . ALA A 1 207 ? 1.818 1.165 -7.254 1 98.31 207 ALA A C 1
ATOM 1532 O O . ALA A 1 207 ? 0.678 1.409 -7.652 1 98.31 207 ALA A O 1
ATOM 1533 N N . SER A 1 208 ? 2.512 2.021 -6.574 1 98.12 208 SER A N 1
ATOM 1534 C CA . SER A 1 208 ? 2.213 3.438 -6.383 1 98.12 208 SER A CA 1
ATOM 1535 C C . SER A 1 208 ? 3.455 4.297 -6.59 1 98.12 208 SER A C 1
ATOM 1537 O O . SER A 1 208 ? 4.57 3.777 -6.656 1 98.12 208 SER A O 1
ATOM 1539 N N . ALA A 1 209 ? 3.217 5.641 -6.758 1 97 209 ALA A N 1
ATOM 1540 C CA . ALA A 1 209 ? 4.375 6.527 -6.824 1 97 209 ALA A CA 1
ATOM 1541 C C . ALA A 1 209 ? 5.254 6.375 -5.586 1 97 209 ALA A C 1
ATOM 1543 O O . ALA A 1 209 ? 6.484 6.367 -5.684 1 97 209 ALA A O 1
ATOM 1544 N N . TYR A 1 210 ? 4.637 6.16 -4.531 1 97.62 210 TYR A N 1
ATOM 1545 C CA . TYR A 1 210 ? 5.34 6.039 -3.262 1 97.62 210 TYR A CA 1
ATOM 1546 C C . TYR A 1 210 ? 6.148 4.746 -3.207 1 97.62 210 TYR A C 1
ATOM 1548 O O . TYR A 1 210 ? 7.324 4.758 -2.84 1 97.62 210 TYR A O 1
ATOM 1556 N N . SER A 1 211 ? 5.516 3.58 -3.533 1 98.56 211 SER A N 1
ATOM 1557 C CA . SER A 1 211 ? 6.223 2.307 -3.463 1 98.56 211 SER A CA 1
ATOM 1558 C C . SER A 1 211 ? 7.422 2.285 -4.406 1 98.56 211 SER A C 1
ATOM 1560 O O . SER A 1 211 ? 8.477 1.742 -4.066 1 98.56 211 SER A O 1
ATOM 1562 N N . GLY A 1 212 ? 7.23 2.895 -5.645 1 98.31 212 GLY A N 1
ATOM 1563 C CA . GLY A 1 212 ? 8.352 2.979 -6.566 1 98.31 212 GLY A CA 1
ATOM 1564 C C . GLY A 1 212 ? 9.547 3.715 -5.992 1 98.31 212 GLY A C 1
ATOM 1565 O O . GLY A 1 212 ? 10.68 3.25 -6.105 1 98.31 212 GLY A O 1
ATOM 1566 N N . LEU A 1 213 ? 9.305 4.797 -5.348 1 97.69 213 LEU A N 1
ATOM 1567 C CA . LEU A 1 213 ? 10.352 5.613 -4.742 1 97.69 213 LEU A CA 1
ATOM 1568 C C . LEU A 1 213 ? 11.078 4.84 -3.648 1 97.69 213 LEU A C 1
ATOM 1570 O O . LEU A 1 213 ? 12.312 4.879 -3.568 1 97.69 213 LEU A O 1
ATOM 1574 N N . LYS A 1 214 ? 10.344 4.152 -2.787 1 98.5 214 LYS A N 1
ATOM 1575 C CA . LYS A 1 214 ? 10.945 3.453 -1.655 1 98.5 214 LYS A CA 1
ATOM 1576 C C . LYS A 1 214 ? 11.711 2.215 -2.117 1 98.5 214 LYS A C 1
ATOM 1578 O O . LYS A 1 214 ? 12.758 1.885 -1.563 1 98.5 214 LYS A O 1
ATOM 1583 N N . VAL A 1 215 ? 11.148 1.505 -3.133 1 98.81 215 VAL A N 1
ATOM 1584 C CA . VAL A 1 215 ? 11.867 0.375 -3.709 1 98.81 215 VAL A CA 1
ATOM 1585 C C . VAL A 1 215 ? 13.219 0.846 -4.25 1 98.81 215 VAL A C 1
ATOM 1587 O O . VAL A 1 215 ? 14.25 0.217 -4.004 1 98.81 215 VAL A O 1
ATOM 1590 N N . ASP A 1 216 ? 13.227 1.967 -4.98 1 98.44 216 ASP A N 1
ATOM 1591 C CA . ASP A 1 216 ? 14.453 2.521 -5.539 1 98.44 216 ASP A CA 1
ATOM 1592 C C . ASP A 1 216 ? 15.461 2.842 -4.441 1 98.44 216 ASP A C 1
ATOM 1594 O O . ASP A 1 216 ? 16.656 2.623 -4.609 1 98.44 216 ASP A O 1
ATOM 1598 N N . LYS A 1 217 ? 14.992 3.389 -3.346 1 98.38 217 LYS A N 1
ATOM 1599 C CA . LYS A 1 217 ? 15.883 3.711 -2.232 1 98.38 217 LYS A CA 1
ATOM 1600 C C . LYS A 1 217 ? 16.547 2.455 -1.683 1 98.38 217 LYS A C 1
ATOM 1602 O O . LYS A 1 217 ? 17.75 2.453 -1.416 1 98.38 217 LYS A O 1
ATOM 1607 N N . VAL A 1 218 ? 15.781 1.385 -1.452 1 98.56 218 VAL A N 1
ATOM 1608 C CA . VAL A 1 218 ? 16.328 0.138 -0.934 1 98.56 218 VAL A CA 1
ATOM 1609 C C . VAL A 1 218 ? 17.359 -0.415 -1.912 1 98.56 218 VAL A C 1
ATOM 1611 O O . VAL A 1 218 ? 18.453 -0.821 -1.508 1 98.56 218 VAL A O 1
ATOM 1614 N N . LEU A 1 219 ? 17.016 -0.404 -3.242 1 98.56 219 LEU A N 1
ATOM 1615 C CA . LEU A 1 219 ? 17.922 -0.931 -4.266 1 98.56 219 LEU A CA 1
ATOM 1616 C C . LEU A 1 219 ? 19.234 -0.158 -4.285 1 98.56 219 LEU A C 1
ATOM 1618 O O . LEU A 1 219 ? 20.297 -0.747 -4.465 1 98.56 219 LEU A O 1
ATOM 1622 N N . ALA A 1 220 ? 19.156 1.14 -4.039 1 98.31 220 ALA A N 1
ATOM 1623 C CA . ALA A 1 220 ? 20.328 2.018 -4.098 1 98.31 220 ALA A CA 1
ATOM 1624 C C . ALA A 1 220 ? 21.016 2.104 -2.74 1 98.31 220 ALA A C 1
ATOM 1626 O O . ALA A 1 220 ? 22.047 2.756 -2.605 1 98.31 220 ALA A O 1
ATOM 1627 N N . ARG A 1 221 ? 20.422 1.506 -1.698 1 97.5 221 ARG A N 1
ATOM 1628 C CA . ARG A 1 221 ? 20.875 1.633 -0.321 1 97.5 221 ARG A CA 1
ATOM 1629 C C . ARG A 1 221 ? 20.984 3.098 0.092 1 97.5 221 ARG A C 1
ATOM 1631 O O . ARG A 1 221 ? 21.984 3.518 0.679 1 97.5 221 ARG A O 1
ATOM 1638 N N . ASP A 1 222 ? 20.047 3.883 -0.378 1 98.19 222 ASP A N 1
ATOM 1639 C CA . ASP A 1 222 ? 19.906 5.285 0.005 1 98.19 222 ASP A CA 1
ATOM 1640 C C . ASP A 1 222 ? 18.969 5.43 1.203 1 98.19 222 ASP A C 1
ATOM 1642 O O . ASP A 1 222 ? 17.75 5.328 1.062 1 98.19 222 ASP A O 1
ATOM 1646 N N . TRP A 1 223 ? 19.484 5.715 2.328 1 98.06 223 TRP A N 1
ATOM 1647 C CA . TRP A 1 223 ? 18.688 5.773 3.551 1 98.06 223 TRP A CA 1
ATOM 1648 C C . TRP A 1 223 ? 18.453 7.219 3.973 1 98.06 223 TRP A C 1
ATOM 1650 O O . TRP A 1 223 ? 17.953 7.477 5.066 1 98.06 223 TRP A O 1
ATOM 1660 N N . SER A 1 224 ? 18.844 8.188 3.117 1 97.25 224 SER A N 1
ATOM 1661 C CA . SER A 1 224 ? 18.562 9.586 3.418 1 97.25 224 SER A CA 1
ATOM 1662 C C . SER A 1 224 ? 17.062 9.844 3.545 1 97.25 224 SER A C 1
ATOM 1664 O O . SER A 1 224 ? 16.266 9.281 2.789 1 97.25 224 SER A O 1
ATOM 1666 N N . ALA A 1 225 ? 16.641 10.656 4.426 1 96 225 ALA A N 1
ATOM 1667 C CA . ALA A 1 225 ? 15.25 10.734 4.855 1 96 225 ALA A CA 1
ATOM 1668 C C . ALA A 1 225 ? 14.43 11.617 3.916 1 96 225 ALA A C 1
ATOM 1670 O O . ALA A 1 225 ? 14.812 12.758 3.641 1 96 225 ALA A O 1
ATOM 1671 N N . GLN A 1 226 ? 13.398 11.094 3.387 1 93.5 226 GLN A N 1
ATOM 1672 C CA . GLN A 1 226 ? 12.25 11.867 2.926 1 93.5 226 GLN A CA 1
ATOM 1673 C C . GLN A 1 226 ? 11.219 12.031 4.039 1 93.5 226 GLN A C 1
ATOM 1675 O O . GLN A 1 226 ? 10.578 13.078 4.145 1 93.5 226 GLN A O 1
ATOM 1680 N N . ALA A 1 227 ? 11.062 11.039 4.832 1 93.56 227 ALA A N 1
ATOM 1681 C CA . ALA A 1 227 ? 10.383 10.977 6.125 1 93.56 227 ALA A CA 1
ATOM 1682 C C . ALA A 1 227 ? 11.195 10.164 7.125 1 93.56 227 ALA A C 1
ATOM 1684 O O . ALA A 1 227 ? 11.422 8.961 6.926 1 93.56 227 ALA A O 1
ATOM 1685 N N . ALA A 1 228 ? 11.594 10.805 8.148 1 96.44 228 ALA A N 1
ATOM 1686 C CA . ALA A 1 228 ? 12.539 10.18 9.07 1 96.44 228 ALA A CA 1
ATOM 1687 C C . ALA A 1 228 ? 11.828 9.188 9.984 1 96.44 228 ALA A C 1
ATOM 1689 O O . ALA A 1 228 ? 10.656 9.367 10.32 1 96.44 228 ALA A O 1
ATOM 1690 N N . ILE A 1 229 ? 12.562 8.203 10.469 1 98 229 ILE A N 1
ATOM 1691 C CA . ILE A 1 229 ? 12.047 7.172 11.367 1 98 229 ILE A CA 1
ATOM 1692 C C . ILE A 1 229 ? 11.516 7.82 12.641 1 98 229 ILE A C 1
ATOM 1694 O O . ILE A 1 229 ? 10.469 7.422 13.156 1 98 229 ILE A O 1
ATOM 1698 N N . LYS A 1 230 ? 12.211 8.805 13.156 1 95.62 230 LYS A N 1
ATOM 1699 C CA . LYS A 1 230 ? 11.75 9.453 14.383 1 95.62 230 LYS A CA 1
ATOM 1700 C C . LYS A 1 230 ? 10.391 10.117 14.18 1 95.62 230 LYS A C 1
ATOM 1702 O O . LYS A 1 230 ? 9.539 10.062 15.062 1 95.62 230 LYS A O 1
ATOM 1707 N N . ASP A 1 231 ? 10.156 10.773 13.047 1 93.5 231 ASP A N 1
ATOM 1708 C CA . ASP A 1 231 ? 8.875 11.398 12.734 1 93.5 231 ASP A CA 1
ATOM 1709 C C . ASP A 1 231 ? 7.781 10.359 12.555 1 93.5 231 ASP A C 1
ATOM 1711 O O . ASP A 1 231 ? 6.641 10.57 12.977 1 93.5 231 ASP A O 1
ATOM 1715 N N . CYS A 1 232 ? 8.195 9.258 11.898 1 96 232 CYS A N 1
ATOM 1716 C CA . CYS A 1 232 ? 7.25 8.156 11.719 1 96 232 CYS A CA 1
ATOM 1717 C C . CYS A 1 232 ? 6.832 7.57 13.055 1 96 232 CYS A C 1
ATOM 1719 O O . CYS A 1 232 ? 5.652 7.293 13.273 1 96 232 CYS A O 1
ATOM 1721 N N . TYR A 1 233 ? 7.828 7.391 13.922 1 96.69 233 TYR A N 1
ATOM 1722 C CA . TYR A 1 233 ? 7.527 6.883 15.25 1 96.69 233 TYR A CA 1
ATOM 1723 C C . TYR A 1 233 ? 6.562 7.809 15.984 1 96.69 233 TYR A C 1
ATOM 1725 O O . TYR A 1 233 ? 5.59 7.352 16.594 1 96.69 233 TYR A O 1
ATOM 1733 N N . ASN A 1 234 ? 6.805 9.086 15.93 1 93.75 234 ASN A N 1
ATOM 1734 C CA . ASN A 1 234 ? 5.902 10.062 16.531 1 93.75 234 ASN A CA 1
ATOM 1735 C C . ASN A 1 234 ? 4.496 9.953 15.953 1 93.75 234 ASN A C 1
ATOM 1737 O O . ASN A 1 234 ? 3.508 10.055 16.688 1 93.75 234 ASN A O 1
ATOM 1741 N N . SER A 1 235 ? 4.422 9.781 14.664 1 95.31 235 SER A N 1
ATOM 1742 C CA . SER A 1 235 ? 3.133 9.609 14.008 1 95.31 235 SER A CA 1
ATOM 1743 C C . SER A 1 235 ? 2.391 8.391 14.555 1 95.31 235 SER A C 1
ATOM 1745 O O . SER A 1 235 ? 1.174 8.438 14.742 1 95.31 235 SER A O 1
ATOM 1747 N N . THR A 1 236 ? 3.156 7.262 14.797 1 97.81 236 THR A N 1
ATOM 1748 C CA . THR A 1 236 ? 2.496 6.078 15.328 1 97.81 236 THR A CA 1
ATOM 1749 C C . THR A 1 236 ? 1.886 6.367 16.703 1 97.81 236 THR A C 1
ATOM 1751 O O . THR A 1 236 ? 0.812 5.855 17.031 1 97.81 236 THR A O 1
ATOM 1754 N N . GLN A 1 237 ? 2.547 7.207 17.469 1 95.75 237 GLN A N 1
ATOM 1755 C CA . GLN A 1 237 ? 2.025 7.566 18.781 1 95.75 237 GLN A CA 1
ATOM 1756 C C . GLN A 1 237 ? 0.741 8.383 18.656 1 95.75 237 GLN A C 1
ATOM 1758 O O . GLN A 1 237 ? -0.223 8.141 19.391 1 95.75 237 GLN A O 1
ATOM 1763 N N . LEU A 1 238 ? 0.707 9.312 17.766 1 95.19 238 LEU A N 1
ATOM 1764 C CA . LEU A 1 238 ? -0.474 10.141 17.547 1 95.19 238 LEU A CA 1
ATOM 1765 C C . LEU A 1 238 ? -1.644 9.289 17.047 1 95.19 238 LEU A C 1
ATOM 1767 O O . LEU A 1 238 ? -2.781 9.484 17.484 1 95.19 238 LEU A O 1
ATOM 1771 N N . ILE A 1 239 ? -1.379 8.344 16.188 1 98 239 ILE A N 1
ATOM 1772 C CA . ILE A 1 239 ? -2.414 7.488 15.609 1 98 239 ILE A CA 1
ATOM 1773 C C . ILE A 1 239 ? -2.988 6.574 16.688 1 98 239 ILE A C 1
ATOM 1775 O O . ILE A 1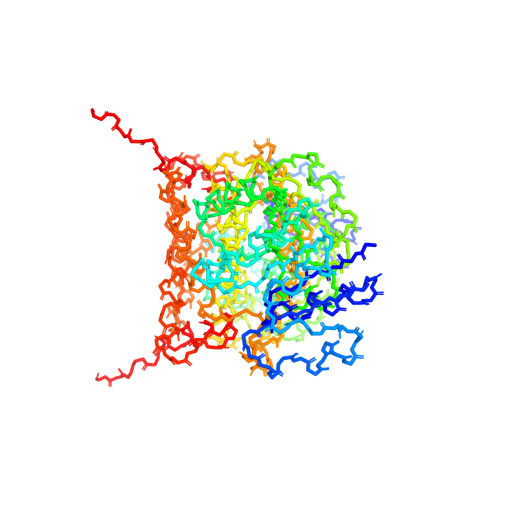 239 ? -4.203 6.387 16.766 1 98 239 ILE A O 1
ATOM 1779 N N . ARG A 1 240 ? -2.107 6.012 17.484 1 97.12 240 ARG A N 1
ATOM 1780 C CA . ARG A 1 240 ? -2.564 5.141 18.578 1 97.12 240 ARG A CA 1
ATOM 1781 C C . ARG A 1 240 ? -3.439 5.906 19.562 1 97.12 240 ARG A C 1
ATOM 1783 O O . ARG A 1 240 ? -4.449 5.383 20.031 1 97.12 240 ARG A O 1
ATOM 1790 N N . ALA A 1 241 ? -3.016 7.109 19.891 1 96.12 241 ALA A N 1
ATOM 1791 C CA . ALA A 1 241 ? -3.822 7.957 20.766 1 96.12 241 ALA A CA 1
ATOM 1792 C C . ALA A 1 241 ? -5.18 8.258 20.141 1 96.12 241 ALA A C 1
ATOM 1794 O O . ALA A 1 241 ? -6.207 8.25 20.828 1 96.12 241 ALA A O 1
ATOM 1795 N N . ALA A 1 242 ? -5.191 8.547 18.859 1 96.44 242 ALA A N 1
ATOM 1796 C CA . ALA A 1 242 ? -6.43 8.828 18.141 1 96.44 242 ALA A CA 1
ATOM 1797 C C . ALA A 1 242 ? -7.34 7.602 18.125 1 96.44 242 ALA A C 1
ATOM 1799 O O . ALA A 1 242 ? -8.562 7.723 18.266 1 96.44 242 ALA A O 1
ATOM 1800 N N . ALA A 1 243 ? -6.766 6.434 17.891 1 97.25 243 ALA A N 1
ATOM 1801 C CA . ALA A 1 243 ? -7.535 5.195 17.891 1 97.25 243 ALA A CA 1
ATOM 1802 C C . ALA A 1 243 ? -8.188 4.949 19.25 1 97.25 243 ALA A C 1
ATOM 1804 O O . ALA A 1 243 ? -9.367 4.598 19.328 1 97.25 243 ALA A O 1
ATOM 1805 N N . ALA A 1 244 ? -7.414 5.152 20.297 1 96 244 ALA A N 1
ATOM 1806 C CA . ALA A 1 244 ? -7.945 5 21.656 1 96 244 ALA A CA 1
ATOM 1807 C C . ALA A 1 244 ? -9.109 5.961 21.906 1 96 244 ALA A C 1
ATOM 1809 O O . ALA A 1 244 ? -10.141 5.57 22.453 1 96 244 ALA A O 1
ATOM 1810 N N . ALA A 1 245 ? -8.922 7.184 21.484 1 95.56 245 ALA A N 1
ATOM 1811 C CA . ALA A 1 245 ? -9.945 8.203 21.688 1 95.56 245 ALA A CA 1
ATOM 1812 C C . ALA A 1 245 ? -11.219 7.859 20.906 1 95.56 245 ALA A C 1
ATOM 1814 O O . ALA A 1 245 ? -12.328 8.18 21.344 1 95.56 245 ALA A O 1
ATOM 1815 N N . ALA A 1 246 ? -11.078 7.207 19.812 1 96.44 246 ALA A N 1
ATOM 1816 C CA . ALA A 1 246 ? -12.211 6.859 18.953 1 96.44 246 ALA A CA 1
ATOM 1817 C C . ALA A 1 246 ? -12.758 5.477 19.297 1 96.44 246 ALA A C 1
ATOM 1819 O O . ALA A 1 246 ? -13.648 4.965 18.625 1 96.44 246 ALA A O 1
ATOM 1820 N N . HIS A 1 247 ? -12.172 4.785 20.312 1 95.38 247 HIS A N 1
ATOM 1821 C CA . HIS A 1 247 ? -12.594 3.475 20.781 1 95.38 247 HIS A CA 1
ATOM 1822 C C . HIS A 1 247 ? -12.523 2.432 19.672 1 95.38 247 HIS A C 1
ATOM 1824 O O . HIS A 1 247 ? -13.484 1.691 19.453 1 95.38 247 HIS A O 1
ATOM 1830 N N . THR A 1 248 ? -11.438 2.455 18.938 1 95.56 248 THR A N 1
ATOM 1831 C CA . THR A 1 248 ? -11.172 1.451 17.922 1 95.56 248 THR A CA 1
ATOM 1832 C C . THR A 1 248 ? -9.766 0.877 18.078 1 95.56 248 THR A C 1
ATOM 1834 O O . THR A 1 248 ? -9.023 1.275 18.984 1 95.56 248 THR A O 1
ATOM 1837 N N . GLN A 1 249 ? -9.492 -0.126 17.281 1 92.38 249 GLN A N 1
ATOM 1838 C CA . GLN A 1 249 ? -8.195 -0.792 17.359 1 92.38 249 GLN A CA 1
ATOM 1839 C C . GLN A 1 249 ? -7.324 -0.433 16.156 1 92.38 249 GLN A C 1
ATOM 1841 O O . GLN A 1 249 ? -7.832 -0.194 15.055 1 92.38 249 GLN A O 1
ATOM 1846 N N . SER A 1 250 ? -6.035 -0.312 16.406 1 97.12 250 SER A N 1
ATOM 1847 C CA . SER A 1 250 ? -5.043 -0.127 15.352 1 97.12 250 SER A CA 1
ATOM 1848 C C . SER A 1 250 ? -3.852 -1.06 15.539 1 97.12 250 SER A C 1
ATOM 1850 O O . SER A 1 250 ? -2.719 -0.602 15.703 1 97.12 250 SER A O 1
ATOM 1852 N N . PRO A 1 251 ? -4.129 -2.338 15.484 1 98.25 251 PRO A N 1
ATOM 1853 C CA . PRO A 1 251 ? -3.08 -3.305 15.812 1 98.25 251 PRO A CA 1
ATOM 1854 C C . PRO A 1 251 ? -1.888 -3.223 14.859 1 98.25 251 PRO A C 1
ATOM 1856 O O . PRO A 1 251 ? -0.745 -3.426 15.273 1 98.25 251 PRO A O 1
ATOM 1859 N N . LEU A 1 252 ? -2.086 -2.959 13.602 1 98.75 252 LEU A N 1
ATOM 1860 C CA . LEU A 1 252 ? -0.974 -2.887 12.656 1 98.75 252 LEU A CA 1
ATOM 1861 C C . LEU A 1 252 ? -0.092 -1.677 12.953 1 98.75 252 LEU A C 1
ATOM 1863 O O . LEU A 1 252 ? 1.136 -1.784 12.953 1 98.75 252 LEU A O 1
ATOM 1867 N N . VAL A 1 253 ? -0.743 -0.525 13.203 1 98.75 253 VAL A N 1
ATOM 1868 C CA . VAL A 1 253 ? 0.03 0.659 13.57 1 98.75 253 VAL A CA 1
ATOM 1869 C C . VAL A 1 253 ? 0.806 0.395 14.852 1 98.75 253 VAL A C 1
ATOM 1871 O O . VAL A 1 253 ? 1.938 0.862 15.016 1 98.75 253 VAL A O 1
ATOM 1874 N N . GLY A 1 254 ? 0.161 -0.331 15.781 1 98.44 254 GLY A N 1
ATOM 1875 C CA . GLY A 1 254 ? 0.856 -0.698 17 1 98.44 254 GLY A CA 1
ATOM 1876 C C . GLY A 1 254 ? 2.131 -1.48 16.75 1 98.44 254 GLY A C 1
ATOM 1877 O O . GLY A 1 254 ? 3.188 -1.147 17.297 1 98.44 254 GLY A O 1
ATOM 1878 N N . LEU A 1 255 ? 2.041 -2.5 15.953 1 98.69 255 LEU A N 1
ATOM 1879 C CA . LEU A 1 255 ? 3.207 -3.311 15.617 1 98.69 255 LEU A CA 1
ATOM 1880 C C . LEU A 1 255 ? 4.258 -2.479 14.891 1 98.69 255 LEU A C 1
ATOM 1882 O O . LEU A 1 255 ? 5.457 -2.615 15.156 1 98.69 255 LEU A O 1
ATOM 1886 N N . CYS A 1 256 ? 3.867 -1.627 13.977 1 98.75 256 CYS A N 1
ATOM 1887 C CA . CYS A 1 256 ? 4.801 -0.746 13.281 1 98.75 256 CYS A CA 1
ATOM 1888 C C . CYS A 1 256 ? 5.52 0.171 14.266 1 98.75 256 CYS A C 1
ATOM 1890 O O . CYS A 1 256 ? 6.715 0.424 14.125 1 98.75 256 CYS A O 1
ATOM 1892 N N . GLY A 1 257 ? 4.699 0.702 15.242 1 98.56 257 GLY A N 1
ATOM 1893 C CA . GLY A 1 257 ? 5.312 1.532 16.266 1 98.56 257 GLY A CA 1
ATOM 1894 C C . GLY A 1 257 ? 6.453 0.841 16.984 1 98.56 257 GLY A C 1
ATOM 1895 O O . GLY A 1 257 ? 7.484 1.459 17.266 1 98.56 257 GLY A O 1
ATOM 1896 N N . GLU A 1 258 ? 6.297 -0.451 17.25 1 98.38 258 GLU A N 1
ATOM 1897 C CA . GLU A 1 258 ? 7.348 -1.237 17.875 1 98.38 258 GLU A CA 1
ATOM 1898 C C . GLU A 1 258 ? 8.562 -1.375 16.969 1 98.38 258 GLU A C 1
ATOM 1900 O O . GLU A 1 258 ? 9.703 -1.241 17.422 1 98.38 258 GLU A O 1
ATOM 1905 N N . LEU A 1 259 ? 8.375 -1.652 15.742 1 98.31 259 LEU A N 1
ATOM 1906 C CA . LEU A 1 259 ? 9.461 -1.804 14.773 1 98.31 259 LEU A CA 1
ATOM 1907 C C . LEU A 1 259 ? 10.242 -0.501 14.625 1 98.31 259 LEU A C 1
ATOM 1909 O O . LEU A 1 259 ? 11.477 -0.509 14.609 1 98.31 259 LEU A O 1
ATOM 1913 N N . TYR A 1 260 ? 9.523 0.599 14.508 1 98.5 260 TYR A N 1
ATOM 1914 C CA . TYR A 1 260 ? 10.188 1.887 14.336 1 98.5 260 TYR A CA 1
ATOM 1915 C C . TYR A 1 260 ? 10.883 2.32 15.625 1 98.5 260 TYR A C 1
ATOM 1917 O O . TYR A 1 260 ? 11.922 2.984 15.586 1 98.5 260 TYR A O 1
ATOM 1925 N N . SER A 1 261 ? 10.266 1.93 16.75 1 98.56 261 SER A N 1
ATOM 1926 C CA . SER A 1 261 ? 10.961 2.15 18.016 1 98.56 261 SER A CA 1
ATOM 1927 C C . SER A 1 261 ? 12.297 1.414 18.047 1 98.56 261 SER A C 1
ATOM 1929 O O . SER A 1 261 ? 13.305 1.971 18.484 1 98.56 261 SER A O 1
ATOM 1931 N N . GLN A 1 262 ? 12.305 0.207 17.641 1 97.88 262 GLN A N 1
ATOM 1932 C CA . GLN A 1 262 ? 13.531 -0.585 17.547 1 97.88 262 GLN A CA 1
ATOM 1933 C C . GLN A 1 262 ? 14.547 0.059 16.609 1 97.88 262 GLN A C 1
ATOM 1935 O O . GLN A 1 262 ? 15.734 0.117 16.922 1 97.88 262 GLN A O 1
ATOM 1940 N N . ALA A 1 263 ? 14.055 0.496 15.484 1 98 263 ALA A N 1
ATOM 1941 C CA . ALA A 1 263 ? 14.938 1.154 14.516 1 98 263 ALA A CA 1
ATOM 1942 C C . ALA A 1 263 ? 15.578 2.4 15.125 1 98 263 ALA A C 1
ATOM 1944 O O . ALA A 1 263 ? 16.781 2.619 14.977 1 98 263 ALA A O 1
ATOM 1945 N N . LYS A 1 264 ? 14.734 3.201 15.766 1 97.56 264 LYS A N 1
ATOM 1946 C CA . LYS A 1 264 ? 15.227 4.402 16.438 1 97.56 264 LYS A CA 1
ATOM 1947 C C . LYS A 1 264 ? 16.297 4.059 17.453 1 97.56 264 LYS A C 1
ATOM 1949 O O . LYS A 1 264 ? 17.359 4.691 17.5 1 97.56 264 LYS A O 1
ATOM 1954 N N . ALA A 1 265 ? 16.078 3.029 18.203 1 97 265 ALA A N 1
ATOM 1955 C CA . ALA A 1 265 ? 17 2.598 19.25 1 97 265 ALA A CA 1
ATOM 1956 C C . ALA A 1 265 ? 18.297 2.07 18.656 1 97 265 ALA A C 1
ATOM 1958 O O . ALA A 1 265 ? 19.344 2.064 19.328 1 97 265 ALA A O 1
ATOM 1959 N N . SER A 1 266 ? 18.281 1.699 17.453 1 96.81 266 SER A N 1
ATOM 1960 C CA . SER A 1 266 ? 19.453 1.141 16.781 1 96.81 266 SER A CA 1
ATOM 1961 C C . SER A 1 266 ? 20.219 2.219 16.031 1 96.81 266 SER A C 1
ATOM 1963 O O . SER A 1 266 ? 21.031 1.912 15.164 1 96.81 266 SER A O 1
ATOM 1965 N N . GLY A 1 267 ? 19.875 3.516 16.234 1 97.38 267 GLY A N 1
ATOM 1966 C CA . GLY A 1 267 ? 20.641 4.621 15.688 1 97.38 267 GLY A CA 1
ATOM 1967 C C . GLY A 1 267 ? 20.141 5.082 14.336 1 97.38 267 GLY A C 1
ATOM 1968 O O . GLY A 1 267 ? 20.828 5.805 13.617 1 97.38 267 GLY A O 1
ATOM 1969 N N . MET A 1 268 ? 18.891 4.695 13.953 1 98 268 MET A N 1
ATOM 1970 C CA . MET A 1 268 ? 18.391 4.996 12.617 1 98 268 MET A CA 1
ATOM 1971 C C . MET A 1 268 ? 17.375 6.125 12.656 1 98 268 MET A C 1
ATOM 1973 O O . MET A 1 268 ? 16.594 6.297 11.719 1 98 268 MET A O 1
ATOM 1977 N N . ALA A 1 269 ? 17.312 6.875 13.703 1 97.81 269 ALA A N 1
ATOM 1978 C CA . ALA A 1 269 ? 16.281 7.879 13.945 1 97.81 269 ALA A CA 1
ATOM 1979 C C . ALA A 1 269 ? 16.188 8.852 12.773 1 97.81 269 ALA A C 1
ATOM 1981 O O . ALA A 1 269 ? 15.102 9.32 12.43 1 97.81 269 ALA A O 1
ATOM 1982 N N . GLU A 1 270 ? 17.328 9.156 12.148 1 96.94 270 GLU A N 1
ATOM 1983 C CA . GLU A 1 270 ? 17.375 10.18 11.109 1 96.94 270 GLU A CA 1
ATOM 1984 C C . GLU A 1 270 ? 17.297 9.562 9.719 1 96.94 270 GLU A C 1
ATOM 1986 O O . GLU A 1 270 ? 17.219 10.273 8.719 1 96.94 270 GLU A O 1
ATOM 1991 N N . ASP A 1 271 ? 17.281 8.227 9.641 1 98.44 271 ASP A N 1
ATOM 1992 C CA . ASP A 1 271 ? 17.141 7.535 8.359 1 98.44 271 ASP A CA 1
ATOM 1993 C C . ASP A 1 271 ? 15.695 7.594 7.863 1 98.44 271 ASP A C 1
ATOM 1995 O O . ASP A 1 271 ? 14.781 7.875 8.641 1 98.44 271 ASP A O 1
ATOM 1999 N N . ASP A 1 272 ? 15.594 7.371 6.582 1 98.44 272 ASP A N 1
ATOM 2000 C CA . ASP A 1 272 ? 14.25 7.277 6.02 1 98.44 272 ASP A CA 1
ATOM 2001 C C . ASP A 1 272 ? 13.461 6.137 6.664 1 98.44 272 ASP A C 1
ATOM 2003 O O . ASP A 1 272 ? 14.031 5.105 7.023 1 98.44 272 ASP A O 1
ATOM 2007 N N . MET A 1 273 ? 12.227 6.301 6.758 1 98.31 273 MET A N 1
ATOM 2008 C CA . MET A 1 273 ? 11.375 5.312 7.414 1 98.31 273 MET A CA 1
ATOM 2009 C C . MET A 1 273 ? 11.508 3.949 6.742 1 98.31 273 MET A C 1
ATOM 2011 O O . MET A 1 273 ? 11.289 2.916 7.379 1 98.31 273 MET A O 1
ATOM 2015 N N . ILE A 1 274 ? 11.906 3.844 5.453 1 98.69 274 ILE A N 1
ATOM 2016 C CA . ILE A 1 274 ? 12.039 2.572 4.75 1 98.69 274 ILE A CA 1
ATOM 2017 C C . ILE A 1 274 ? 13.242 1.804 5.293 1 98.69 274 ILE A C 1
ATOM 2019 O O . ILE A 1 274 ? 13.391 0.607 5.039 1 98.69 274 ILE A O 1
ATOM 2023 N N . ALA A 1 275 ? 14.102 2.475 6.09 1 98.5 275 ALA A N 1
ATOM 2024 C CA . ALA A 1 275 ? 15.266 1.827 6.691 1 98.5 275 ALA A CA 1
ATOM 2025 C C . ALA A 1 275 ? 14.844 0.774 7.711 1 98.5 275 ALA A C 1
ATOM 2027 O O . ALA A 1 275 ? 15.656 -0.05 8.133 1 98.5 275 ALA A O 1
ATOM 2028 N N . VAL A 1 276 ? 13.547 0.752 8.039 1 98.19 276 VAL A N 1
ATOM 2029 C CA . VAL A 1 276 ? 13.023 -0.318 8.875 1 98.19 276 VAL A CA 1
ATOM 2030 C C . VAL A 1 276 ? 13.305 -1.671 8.227 1 98.19 276 VAL A C 1
ATOM 2032 O O . VAL A 1 276 ? 13.32 -2.701 8.906 1 98.19 276 VAL A O 1
ATOM 2035 N N . PHE A 1 277 ? 13.594 -1.711 6.93 1 98.06 277 PHE A N 1
ATOM 2036 C CA . PHE A 1 277 ? 14.102 -2.857 6.184 1 98.06 277 PHE A CA 1
ATOM 2037 C C . PHE A 1 277 ? 15.258 -3.516 6.918 1 98.06 277 PHE A C 1
ATOM 2039 O O . PHE A 1 277 ? 15.336 -4.742 7.004 1 98.06 277 PHE A O 1
ATOM 2046 N N . LYS A 1 278 ? 16.156 -2.697 7.496 1 97 278 LYS A N 1
ATOM 2047 C CA . LYS A 1 278 ? 17.344 -3.199 8.172 1 97 278 LYS A CA 1
ATOM 2048 C C . LYS A 1 278 ? 16.984 -3.959 9.445 1 97 278 LYS A C 1
ATOM 2050 O O . LYS A 1 278 ? 17.641 -4.938 9.805 1 97 278 LYS A O 1
ATOM 2055 N N . VAL A 1 279 ? 15.922 -3.465 10.133 1 96.25 279 VAL A N 1
ATOM 2056 C CA . VAL A 1 279 ? 15.445 -4.121 11.352 1 96.25 279 VAL A CA 1
ATOM 2057 C C . VAL A 1 279 ? 14.883 -5.5 11.008 1 96.25 279 VAL A C 1
ATOM 2059 O O . VAL A 1 279 ? 15.156 -6.48 11.703 1 96.25 279 VAL A O 1
ATOM 2062 N N . LEU A 1 280 ? 14.172 -5.609 9.914 1 95.81 280 LEU A N 1
ATOM 2063 C CA . LEU A 1 280 ? 13.492 -6.832 9.492 1 95.81 280 LEU A CA 1
ATOM 2064 C C . LEU A 1 280 ? 14.484 -7.824 8.898 1 95.81 280 LEU A C 1
ATOM 2066 O O . LEU A 1 280 ? 14.289 -9.039 8.984 1 95.81 280 LEU A O 1
ATOM 2070 N N . ALA A 1 281 ? 15.586 -7.348 8.305 1 92.19 281 ALA A N 1
ATOM 2071 C CA . ALA A 1 281 ? 16.594 -8.195 7.688 1 92.19 281 ALA A CA 1
ATOM 2072 C C . ALA A 1 281 ? 17.531 -8.789 8.742 1 92.19 281 ALA A C 1
ATOM 2074 O O . ALA A 1 281 ? 18.141 -9.844 8.523 1 92.19 281 ALA A O 1
ATOM 2075 N N . ARG A 1 282 ? 17.953 -8.133 9.867 1 79.81 282 ARG A N 1
ATOM 2076 C CA . ARG A 1 282 ? 18.859 -8.586 10.922 1 79.81 282 ARG A CA 1
ATOM 2077 C C . ARG A 1 282 ? 18.234 -9.719 11.727 1 79.81 282 ARG A C 1
ATOM 2079 O O . ARG A 1 282 ? 18.953 -10.562 12.273 1 79.81 282 ARG A O 1
ATOM 2086 N N . SER A 1 283 ? 17.062 -9.789 11.992 1 57.12 283 SER A N 1
ATOM 2087 C CA . SER A 1 283 ? 16.531 -10.789 12.906 1 57.12 283 SER A CA 1
ATOM 2088 C C . SER A 1 283 ? 17.016 -12.188 12.547 1 57.12 283 SER A C 1
ATOM 2090 O O . SER A 1 283 ? 16.703 -13.156 13.234 1 57.12 283 SER A O 1
ATOM 2092 N N . THR A 1 284 ? 17.781 -12.508 11.43 1 47.97 284 THR A N 1
ATOM 2093 C CA . THR A 1 284 ? 18.375 -13.805 11.172 1 47.97 284 THR A CA 1
ATOM 2094 C C . THR A 1 284 ? 19.641 -13.992 12.016 1 47.97 284 THR A C 1
ATOM 2096 O O . THR A 1 284 ? 20.188 -15.094 12.086 1 47.97 284 THR A O 1
ATOM 2099 N N . ALA A 1 285 ? 20.656 -13.18 12.273 1 41.81 285 ALA A N 1
ATOM 2100 C CA . ALA A 1 285 ? 22.016 -13.531 12.688 1 41.81 285 ALA A CA 1
ATOM 2101 C C . ALA A 1 285 ? 22.047 -13.977 14.148 1 41.81 285 ALA A C 1
ATOM 2103 O O . ALA A 1 285 ? 23.062 -13.836 14.828 1 41.81 285 ALA A O 1
ATOM 2104 N N . THR A 1 286 ? 21.109 -14.148 14.945 1 36.53 286 THR A N 1
ATOM 2105 C CA . THR A 1 286 ? 21.609 -14.562 16.25 1 36.53 286 THR A CA 1
ATOM 2106 C C . THR A 1 286 ? 22.375 -15.875 16.141 1 36.53 286 THR A C 1
ATOM 2108 O O . THR A 1 286 ? 21.828 -16.891 15.695 1 36.53 286 THR A O 1
ATOM 2111 N N . PRO A 1 287 ? 23.891 -15.938 16.406 1 32.19 287 PRO A N 1
ATOM 2112 C CA . PRO A 1 287 ? 24.859 -17.047 16.469 1 32.19 287 PRO A CA 1
ATOM 2113 C C . PRO A 1 287 ? 24.344 -18.234 17.266 1 32.19 287 PRO A C 1
ATOM 2115 O O . PRO A 1 287 ? 23.438 -18.078 18.094 1 32.19 287 PRO A O 1
ATOM 2118 N N . SER A 1 288 ? 24.875 -19.344 16.844 1 30.12 288 SER A N 1
ATOM 2119 C CA . SER A 1 288 ? 25.25 -20.609 17.469 1 30.12 288 SER A CA 1
ATOM 2120 C C . SER A 1 288 ? 25.875 -20.391 18.844 1 30.12 288 SER A C 1
ATOM 2122 O O . SER A 1 288 ? 26.922 -19.75 18.953 1 30.12 288 SER A O 1
ATOM 2124 N N . THR A 1 289 ? 25.172 -20.078 19.953 1 23.38 289 THR A N 1
ATOM 2125 C CA . THR A 1 289 ? 25.891 -20.75 21.031 1 23.38 289 THR A CA 1
ATOM 2126 C C . THR A 1 289 ? 25.812 -22.266 20.875 1 23.38 289 THR A C 1
ATOM 2128 O O . THR A 1 289 ? 24.781 -22.797 20.484 1 23.38 289 THR A O 1
ATOM 2131 N N . MET B 1 1 ? -0.429 -22.922 -32.125 1 93.19 1 MET B N 1
ATOM 2132 C CA . MET B 1 1 ? -0.242 -23.391 -30.734 1 93.19 1 MET B CA 1
ATOM 2133 C C . MET B 1 1 ? -1.576 -23.766 -30.109 1 93.19 1 MET B C 1
ATOM 2135 O O . MET B 1 1 ? -2.578 -23.078 -30.297 1 93.19 1 MET B O 1
ATOM 2139 N N . ARG B 1 2 ? -1.677 -24.984 -29.609 1 97.94 2 ARG B N 1
ATOM 2140 C CA . ARG B 1 2 ? -2.865 -25.438 -28.891 1 97.94 2 ARG B CA 1
ATOM 2141 C C . ARG B 1 2 ? -2.658 -25.375 -27.391 1 97.94 2 ARG B C 1
ATOM 2143 O O . ARG B 1 2 ? -1.657 -25.859 -26.859 1 97.94 2 ARG B O 1
ATOM 2150 N N . ILE B 1 3 ? -3.693 -24.766 -26.703 1 98.56 3 ILE B N 1
ATOM 2151 C CA . ILE B 1 3 ? -3.541 -24.516 -25.281 1 98.56 3 ILE B CA 1
ATOM 2152 C C . ILE B 1 3 ? -4.516 -25.391 -24.5 1 98.56 3 ILE B C 1
ATOM 2154 O O . ILE B 1 3 ? -5.66 -25.578 -24.906 1 98.56 3 ILE B O 1
ATOM 2158 N N . GLY B 1 4 ? -4.023 -25.969 -23.5 1 98.69 4 GLY B N 1
ATOM 2159 C CA . GLY B 1 4 ? -4.859 -26.594 -22.484 1 98.69 4 GLY B CA 1
ATOM 2160 C C . GLY B 1 4 ? -4.934 -25.797 -21.188 1 98.69 4 GLY B C 1
ATOM 2161 O O . GLY B 1 4 ? -3.969 -25.125 -20.812 1 98.69 4 GLY B O 1
ATOM 2162 N N . PHE B 1 5 ? -6.074 -25.859 -20.453 1 98.75 5 PHE B N 1
ATOM 2163 C CA . PHE B 1 5 ? -6.23 -25.172 -19.172 1 98.75 5 PHE B CA 1
ATOM 2164 C C . PHE B 1 5 ? -6.945 -26.062 -18.156 1 98.75 5 PHE B C 1
ATOM 2166 O O . PHE B 1 5 ? -8.07 -26.484 -18.391 1 98.75 5 PHE B O 1
ATOM 2173 N N . LEU B 1 6 ? -6.238 -26.328 -17.094 1 98.31 6 LEU B N 1
ATOM 2174 C CA . LEU B 1 6 ? -6.801 -27.156 -16.031 1 98.31 6 LEU B CA 1
ATOM 2175 C C . LEU B 1 6 ? -7.148 -26.312 -14.812 1 98.31 6 LEU B C 1
ATOM 2177 O O . LEU B 1 6 ? -6.254 -25.781 -14.141 1 98.31 6 LEU B O 1
ATOM 2181 N N . GLY B 1 7 ? -8.43 -26.203 -14.477 1 97.5 7 GLY B N 1
ATOM 2182 C CA . GLY B 1 7 ? -8.891 -25.422 -13.344 1 97.5 7 GLY B CA 1
ATOM 2183 C C . GLY B 1 7 ? -9.586 -24.125 -13.758 1 97.5 7 GLY B C 1
ATOM 2184 O O . GLY B 1 7 ? -8.945 -23.203 -14.258 1 97.5 7 GLY B O 1
ATOM 2185 N N . LEU B 1 8 ? -10.922 -24.094 -13.453 1 96.81 8 LEU B N 1
ATOM 2186 C CA . LEU B 1 8 ? -11.742 -22.969 -13.883 1 96.81 8 LEU B CA 1
ATOM 2187 C C . LEU B 1 8 ? -12.43 -22.297 -12.695 1 96.81 8 LEU B C 1
ATOM 2189 O O . LEU B 1 8 ? -13.648 -22.109 -12.695 1 96.81 8 LEU B O 1
ATOM 2193 N N . GLY B 1 9 ? -11.609 -21.938 -11.742 1 93.56 9 GLY B N 1
ATOM 2194 C CA . GLY B 1 9 ? -12.094 -21.156 -10.625 1 93.56 9 GLY B CA 1
ATOM 2195 C C . GLY B 1 9 ? -12.148 -19.672 -10.914 1 93.56 9 GLY B C 1
ATOM 2196 O O . GLY B 1 9 ? -12.234 -19.25 -12.07 1 93.56 9 GLY B O 1
ATOM 2197 N N . ARG B 1 10 ? -12.172 -18.891 -9.867 1 91.5 10 ARG B N 1
ATOM 2198 C CA . ARG B 1 10 ? -12.266 -17.438 -9.93 1 91.5 10 ARG B CA 1
ATOM 2199 C C . ARG B 1 10 ? -11.164 -16.844 -10.812 1 91.5 10 ARG B C 1
ATOM 2201 O O . ARG B 1 10 ? -11.391 -15.883 -11.539 1 91.5 10 ARG B O 1
ATOM 2208 N N . MET B 1 11 ? -9.984 -17.422 -10.711 1 95.25 11 MET B N 1
ATOM 2209 C CA . MET B 1 11 ? -8.844 -16.953 -11.492 1 95.25 11 MET B CA 1
ATOM 2210 C C . MET B 1 11 ? -8.766 -17.672 -12.828 1 95.25 11 MET B C 1
ATOM 2212 O O . MET B 1 11 ? -8.531 -17.062 -13.867 1 95.25 11 MET B O 1
ATOM 2216 N N . GLY B 1 12 ? -9.008 -18.984 -12.789 1 97.06 12 GLY B N 1
ATOM 2217 C CA . GLY B 1 12 ? -8.828 -19.812 -13.969 1 97.06 12 GLY B CA 1
ATOM 2218 C C . GLY B 1 12 ? -9.766 -19.438 -15.102 1 97.06 12 GLY B C 1
ATOM 2219 O O . GLY B 1 12 ? -9.367 -19.438 -16.266 1 97.06 12 GLY B O 1
ATOM 2220 N N . THR B 1 13 ? -10.984 -19.141 -14.781 1 97.38 13 THR B N 1
ATOM 2221 C CA . THR B 1 13 ? -12 -18.859 -15.797 1 97.38 13 THR B CA 1
ATOM 2222 C C . THR B 1 13 ? -11.602 -17.641 -16.625 1 97.38 13 THR B C 1
ATOM 2224 O O . THR B 1 13 ? -11.492 -17.719 -17.859 1 97.38 13 THR B O 1
ATOM 2227 N N . PRO B 1 14 ? -11.336 -16.469 -15.992 1 97.75 14 PRO B N 1
ATOM 2228 C CA . PRO B 1 14 ? -10.961 -15.336 -16.828 1 97.75 14 PRO B CA 1
ATOM 2229 C C . PRO B 1 14 ? -9.641 -15.547 -17.562 1 97.75 14 PRO B C 1
ATOM 2231 O O . PRO B 1 14 ? -9.469 -15.07 -18.688 1 97.75 14 PRO B O 1
ATOM 2234 N N . MET B 1 15 ? -8.703 -16.266 -17 1 98.19 15 MET B N 1
ATOM 2235 C CA . MET B 1 15 ? -7.449 -16.578 -17.672 1 98.19 15 MET B CA 1
ATOM 2236 C C . MET B 1 15 ? -7.691 -17.406 -18.922 1 98.19 15 MET B C 1
ATOM 2238 O O . MET B 1 15 ? -7.203 -17.062 -20 1 98.19 15 MET B O 1
ATOM 2242 N N . ALA B 1 16 ? -8.492 -18.438 -18.812 1 98.44 16 ALA B N 1
ATOM 2243 C CA . ALA B 1 16 ? -8.812 -19.312 -19.953 1 98.44 16 ALA B CA 1
ATOM 2244 C C . ALA B 1 16 ? -9.562 -18.547 -21.031 1 98.44 16 ALA B C 1
ATOM 2246 O O . ALA B 1 16 ? -9.312 -18.734 -22.219 1 98.44 16 ALA B O 1
ATOM 2247 N N . LEU B 1 17 ? -10.484 -17.688 -20.609 1 98.38 17 LEU B N 1
ATOM 2248 C CA . LEU B 1 17 ? -11.242 -16.875 -21.562 1 98.38 17 LEU B CA 1
ATOM 2249 C C . LEU B 1 17 ? -10.312 -15.992 -22.391 1 98.38 17 LEU B C 1
ATOM 2251 O O . LEU B 1 17 ? -10.516 -15.844 -23.594 1 98.38 17 LEU B O 1
ATOM 2255 N N . ASN B 1 18 ? -9.305 -15.445 -21.766 1 98.44 18 ASN B N 1
ATOM 2256 C CA . ASN B 1 18 ? -8.344 -14.617 -22.5 1 98.44 18 ASN B CA 1
ATOM 2257 C C . ASN B 1 18 ? -7.539 -15.445 -23.5 1 98.44 18 ASN B C 1
ATOM 2259 O O . ASN B 1 18 ? -7.25 -14.977 -24.609 1 98.44 18 ASN B O 1
ATOM 2263 N N . LEU B 1 19 ? -7.195 -16.625 -23.109 1 98.38 19 LEU B N 1
ATOM 2264 C CA . LEU B 1 19 ? -6.438 -17.484 -24 1 98.38 19 LEU B CA 1
ATOM 2265 C C . LEU B 1 19 ? -7.277 -17.906 -25.203 1 98.38 19 LEU B C 1
ATOM 2267 O O . LEU B 1 19 ? -6.754 -18.031 -26.312 1 98.38 19 LEU B O 1
ATOM 2271 N N . CYS B 1 20 ? -8.602 -18.047 -25.047 1 97.94 20 CYS B N 1
ATOM 2272 C CA . CYS B 1 20 ? -9.516 -18.438 -26.109 1 97.94 20 CYS B CA 1
ATOM 2273 C C . CYS B 1 20 ? -9.547 -17.406 -27.219 1 97.94 20 CYS B C 1
ATOM 2275 O O . CYS B 1 20 ? -9.844 -17.719 -28.359 1 97.94 20 CYS B O 1
ATOM 2277 N N . LYS B 1 21 ? -9.211 -16.172 -26.875 1 97.56 21 LYS B N 1
ATOM 2278 C CA . LYS B 1 21 ? -9.227 -15.102 -27.859 1 97.56 21 LYS B CA 1
ATOM 2279 C C . LYS B 1 21 ? -8.086 -15.258 -28.859 1 97.56 21 LYS B C 1
ATOM 2281 O O . LYS B 1 21 ? -8.141 -14.711 -29.969 1 97.56 21 LYS B O 1
ATOM 2286 N N . THR B 1 22 ? -7.094 -15.984 -28.5 1 97.5 22 THR B N 1
ATOM 2287 C CA . THR B 1 22 ? -5.871 -16 -29.297 1 97.5 22 THR B CA 1
ATOM 2288 C C . THR B 1 22 ? -5.562 -17.422 -29.781 1 97.5 22 THR B C 1
ATOM 2290 O O . THR B 1 22 ? -5.008 -17.609 -30.859 1 97.5 22 THR B O 1
ATOM 2293 N N . TYR B 1 23 ? -5.934 -18.438 -28.938 1 98.06 23 TYR B N 1
ATOM 2294 C CA . TYR B 1 23 ? -5.516 -19.797 -29.234 1 98.06 23 TYR B CA 1
ATOM 2295 C C . TYR B 1 23 ? -6.695 -20.766 -29.172 1 98.06 23 TYR B C 1
ATOM 2297 O O . TYR B 1 23 ? -7.605 -20.578 -28.359 1 98.06 23 TYR B O 1
ATOM 2305 N N . PRO B 1 24 ? -6.664 -21.828 -30.047 1 98.38 24 PRO B N 1
ATOM 2306 C CA . PRO B 1 24 ? -7.535 -22.953 -29.703 1 98.38 24 PRO B CA 1
ATOM 2307 C C . PRO B 1 24 ? -7.273 -23.5 -28.297 1 98.38 24 PRO B C 1
ATOM 2309 O O . PRO B 1 24 ? -6.133 -23.812 -27.969 1 98.38 24 PRO B O 1
ATOM 2312 N N . THR B 1 25 ? -8.328 -23.531 -27.469 1 98.69 25 THR B N 1
ATOM 2313 C CA . THR B 1 25 ? -8.156 -23.844 -26.062 1 98.69 25 THR B CA 1
ATOM 2314 C C . THR B 1 25 ? -9.055 -25 -25.641 1 98.69 25 THR B C 1
ATOM 2316 O O . THR B 1 25 ? -10.242 -25.031 -26 1 98.69 25 THR B O 1
ATOM 2319 N N . THR B 1 26 ? -8.508 -26.016 -25.031 1 98.75 26 THR B N 1
ATOM 2320 C CA . THR B 1 26 ? -9.234 -27.125 -24.406 1 98.75 26 THR B CA 1
ATOM 2321 C C . THR B 1 26 ? -9.164 -27.016 -22.891 1 98.75 26 THR B C 1
ATOM 2323 O O . THR B 1 26 ? -8.078 -26.844 -22.328 1 98.75 26 THR B O 1
ATOM 2326 N N . VAL B 1 27 ? -10.352 -27.141 -22.188 1 98.69 27 VAL B N 1
ATOM 2327 C CA . VAL B 1 27 ? -10.367 -26.844 -20.766 1 98.69 27 VAL B CA 1
ATOM 2328 C C . VAL B 1 27 ? -10.93 -28.047 -20 1 98.69 27 VAL B C 1
ATOM 2330 O O . VAL B 1 27 ? -11.641 -28.875 -20.578 1 98.69 27 VAL B O 1
ATOM 2333 N N . TRP B 1 28 ? -10.547 -28.094 -18.734 1 98.06 28 TRP B N 1
ATOM 2334 C CA . TRP B 1 28 ? -11.094 -29.062 -17.781 1 98.06 28 TRP B CA 1
ATOM 2335 C C . TRP B 1 28 ? -11.258 -28.438 -16.406 1 98.06 28 TRP B C 1
ATOM 2337 O O . TRP B 1 28 ? -10.422 -27.656 -15.961 1 98.06 28 TRP B O 1
ATOM 2347 N N . ASN B 1 29 ? -12.336 -28.812 -15.734 1 97.06 29 ASN B N 1
ATOM 2348 C CA . ASN B 1 29 ? -12.586 -28.5 -14.336 1 97.06 29 ASN B CA 1
ATOM 2349 C C . ASN B 1 29 ? -13.32 -29.625 -13.625 1 97.06 29 ASN B C 1
ATOM 2351 O O . ASN B 1 29 ? -14.008 -30.422 -14.266 1 97.06 29 ASN B O 1
ATOM 2355 N N . ARG B 1 30 ? -13.125 -29.672 -12.328 1 92 30 ARG B N 1
ATOM 2356 C CA . ARG B 1 30 ? -13.812 -30.688 -11.547 1 92 30 ARG B CA 1
ATOM 2357 C C . ARG B 1 30 ? -15.32 -30.516 -11.609 1 92 30 ARG B C 1
ATOM 2359 O O . ARG B 1 30 ? -16.062 -31.484 -11.766 1 92 30 ARG B O 1
ATOM 2366 N N . SER B 1 31 ? -15.758 -29.25 -11.547 1 90.25 31 SER B N 1
ATOM 2367 C CA . SER B 1 31 ? -17.188 -28.938 -11.594 1 90.25 31 SER B CA 1
ATOM 2368 C C . SER B 1 31 ? -17.609 -28.484 -12.984 1 90.25 31 SER B C 1
ATOM 2370 O O . SER B 1 31 ? -17.078 -27.5 -13.508 1 90.25 31 SER B O 1
ATOM 2372 N N . ALA B 1 32 ? -18.672 -28.984 -13.484 1 88.88 32 ALA B N 1
ATOM 2373 C CA . ALA B 1 32 ? -19.125 -28.719 -14.852 1 88.88 32 ALA B CA 1
ATOM 2374 C C . ALA B 1 32 ? -19.797 -27.359 -14.961 1 88.88 32 ALA B C 1
ATOM 2376 O O . ALA B 1 32 ? -19.984 -26.844 -16.062 1 88.88 32 ALA B O 1
ATOM 2377 N N . SER B 1 33 ? -20.156 -26.797 -13.875 1 90.25 33 SER B N 1
ATOM 2378 C CA . SER B 1 33 ? -20.922 -25.547 -13.867 1 90.25 33 SER B CA 1
ATOM 2379 C C . SER B 1 33 ? -20.125 -24.391 -14.438 1 90.25 33 SER B C 1
ATOM 2381 O O . SER B 1 33 ? -20.688 -23.344 -14.773 1 90.25 33 SER B O 1
ATOM 2383 N N . LYS B 1 34 ? -18.844 -24.578 -14.68 1 88.12 34 LYS B N 1
ATOM 2384 C CA . LYS B 1 34 ? -17.969 -23.5 -15.133 1 88.12 34 LYS B CA 1
ATOM 2385 C C . LYS B 1 34 ? -17.828 -23.484 -16.656 1 88.12 34 LYS B C 1
ATOM 2387 O O . LYS B 1 34 ? -17.297 -22.547 -17.234 1 88.12 34 LYS B O 1
ATOM 2392 N N . TYR B 1 35 ? -18.375 -24.438 -17.391 1 94.62 35 TYR B N 1
ATOM 2393 C CA . TYR B 1 35 ? -18.047 -24.688 -18.781 1 94.62 35 TYR B CA 1
ATOM 2394 C C . TYR B 1 35 ? -18.797 -23.719 -19.703 1 94.62 35 TYR B C 1
ATOM 2396 O O . TYR B 1 35 ? -18.234 -23.25 -20.703 1 94.62 35 TYR B O 1
ATOM 2404 N N . PRO B 1 36 ? -19.984 -23.328 -19.359 1 95.06 36 PRO B N 1
ATOM 2405 C CA . PRO B 1 36 ? -20.766 -22.578 -20.344 1 95.06 36 PRO B CA 1
ATOM 2406 C C . PRO B 1 36 ? -20.078 -21.297 -20.812 1 95.06 36 PRO B C 1
ATOM 2408 O O . PRO B 1 36 ? -20.031 -21.031 -22.016 1 95.06 36 PRO B O 1
ATOM 2411 N N . ALA B 1 37 ? -19.469 -20.562 -19.938 1 94.94 37 ALA B N 1
ATOM 2412 C CA . ALA B 1 37 ? -18.781 -19.328 -20.328 1 94.94 37 ALA B CA 1
ATOM 2413 C C . ALA B 1 37 ? -17.641 -19.625 -21.281 1 94.94 37 ALA B C 1
ATOM 2415 O O . ALA B 1 37 ? -17.375 -18.844 -22.219 1 94.94 37 ALA B O 1
ATOM 2416 N N . LEU B 1 38 ? -16.984 -20.75 -21.109 1 97.56 38 LEU B N 1
ATOM 2417 C CA . LEU B 1 38 ? -15.812 -21.094 -21.906 1 97.56 38 LEU B CA 1
ATOM 2418 C C . LEU B 1 38 ? -16.234 -21.703 -23.25 1 97.56 38 LEU B C 1
ATOM 2420 O O . LEU B 1 38 ? -15.625 -21.422 -24.281 1 97.56 38 LEU B O 1
ATOM 2424 N N . THR B 1 39 ? -17.266 -22.5 -23.219 1 97.31 39 THR B N 1
ATOM 2425 C CA . THR B 1 39 ? -17.766 -23.062 -24.484 1 97.31 39 THR B CA 1
ATOM 2426 C C . THR B 1 39 ? -18.297 -21.969 -25.391 1 97.31 39 THR B C 1
ATOM 2428 O O . THR B 1 39 ? -18.109 -22.031 -26.609 1 97.31 39 THR B O 1
ATOM 2431 N N . ALA B 1 40 ? -18.922 -21 -24.797 1 97.62 40 ALA B N 1
ATOM 2432 C CA . ALA B 1 40 ? -19.422 -19.859 -25.562 1 97.62 40 ALA B CA 1
ATOM 2433 C C . ALA B 1 40 ? -18.281 -19.078 -26.188 1 97.62 40 ALA B C 1
ATOM 2435 O O . ALA B 1 40 ? -18.438 -18.5 -27.266 1 97.62 40 ALA B O 1
ATOM 2436 N N . ALA B 1 41 ? -17.125 -19.156 -25.578 1 97.38 41 ALA B N 1
ATOM 2437 C CA . ALA B 1 41 ? -15.953 -18.453 -26.078 1 97.38 41 ALA B CA 1
ATOM 2438 C C . ALA B 1 41 ? -15.18 -19.312 -27.078 1 97.38 41 ALA B C 1
ATOM 2440 O O . ALA B 1 41 ? -14.156 -18.875 -27.609 1 97.38 41 ALA B O 1
ATOM 2441 N N . GLY B 1 42 ? -15.633 -20.578 -27.266 1 97.69 42 GLY B N 1
ATOM 2442 C CA . GLY B 1 42 ? -15.031 -21.406 -28.297 1 97.69 42 GLY B CA 1
ATOM 2443 C C . GLY B 1 42 ? -14.133 -22.5 -27.734 1 97.69 42 GLY B C 1
ATOM 2444 O O . GLY B 1 42 ? -13.523 -23.25 -28.484 1 97.69 42 GLY B O 1
ATOM 2445 N N . ALA B 1 43 ? -14.039 -22.609 -26.453 1 98.25 43 ALA B N 1
ATOM 2446 C CA . ALA B 1 43 ? -13.188 -23.625 -25.844 1 98.25 43 ALA B CA 1
ATOM 2447 C C . ALA B 1 43 ? -13.789 -25.016 -26.031 1 98.25 43 ALA B C 1
ATOM 2449 O O . ALA B 1 43 ? -15.016 -25.172 -26.078 1 98.25 43 ALA B O 1
ATOM 2450 N N . LYS B 1 44 ? -12.969 -25.953 -26.188 1 98.31 44 LYS B N 1
ATOM 2451 C CA . LYS B 1 44 ? -13.375 -27.359 -26.141 1 98.31 44 LYS B CA 1
ATOM 2452 C C . LYS B 1 44 ? -13.234 -27.922 -24.734 1 98.31 44 LYS B C 1
ATOM 2454 O O . LYS B 1 44 ? -12.398 -27.469 -23.953 1 98.31 44 LYS B O 1
ATOM 2459 N N . ILE B 1 45 ? -14.094 -28.859 -24.438 1 98 45 ILE B N 1
ATOM 2460 C CA . ILE B 1 45 ? -14.055 -29.5 -23.125 1 98 45 ILE B CA 1
ATOM 2461 C C . ILE B 1 45 ? -13.328 -30.844 -23.219 1 98 45 ILE B C 1
ATOM 2463 O O . ILE B 1 45 ? -13.672 -31.672 -24.062 1 98 45 ILE B O 1
ATOM 2467 N N . GLY B 1 46 ? -12.258 -30.969 -22.438 1 97.44 46 GLY B N 1
ATOM 2468 C CA . GLY B 1 46 ? -11.719 -32.312 -22.172 1 97.44 46 GLY B CA 1
ATOM 2469 C C . GLY B 1 46 ? -12.344 -32.938 -20.953 1 97.44 46 GLY B C 1
ATOM 2470 O O . GLY B 1 46 ? -12.336 -32.375 -19.859 1 97.44 46 GLY B O 1
ATOM 2471 N N . HIS B 1 47 ? -12.797 -34.094 -21.031 1 95.5 47 HIS B N 1
ATOM 2472 C CA . HIS B 1 47 ? -13.531 -34.75 -19.953 1 95.5 47 HIS B CA 1
ATOM 2473 C C . HIS B 1 47 ? -12.578 -35.219 -18.859 1 95.5 47 HIS B C 1
ATOM 2475 O O . HIS B 1 47 ? -13.016 -35.531 -17.75 1 95.5 47 HIS B O 1
ATOM 2481 N N . THR B 1 48 ? -11.312 -35.344 -19.234 1 96.38 48 THR B N 1
ATOM 2482 C CA . THR B 1 48 ? -10.258 -35.625 -18.266 1 96.38 48 THR B CA 1
ATOM 2483 C C . THR B 1 48 ? -9.047 -34.719 -18.5 1 96.38 48 THR B C 1
ATOM 2485 O O . THR B 1 48 ? -8.844 -34.219 -19.609 1 96.38 48 THR B O 1
ATOM 2488 N N . PRO B 1 49 ? -8.211 -34.562 -17.438 1 97.94 49 PRO B N 1
ATOM 2489 C CA . PRO B 1 49 ? -6.969 -33.812 -17.656 1 97.94 49 PRO B CA 1
ATOM 2490 C C . PRO B 1 49 ? -6.109 -34.406 -18.766 1 97.94 49 PRO B C 1
ATOM 2492 O O . PRO B 1 49 ? -5.5 -33.656 -19.531 1 97.94 49 PRO B O 1
ATOM 2495 N N . ALA B 1 50 ? -6.094 -35.719 -18.906 1 97.94 50 ALA B N 1
ATOM 2496 C CA . ALA B 1 50 ? -5.332 -36.375 -19.953 1 97.94 50 ALA B CA 1
ATOM 2497 C C . ALA B 1 50 ? -5.84 -35.969 -21.328 1 97.94 50 ALA B C 1
ATOM 2499 O O . ALA B 1 50 ? -5.047 -35.781 -22.25 1 97.94 50 ALA B O 1
ATOM 2500 N N . GLN B 1 51 ? -7.121 -35.906 -21.469 1 98 51 GLN B N 1
ATOM 2501 C CA . GLN B 1 51 ? -7.711 -35.531 -22.75 1 98 51 GLN B CA 1
ATOM 2502 C C . GLN B 1 51 ? -7.34 -34.094 -23.125 1 98 51 GLN B C 1
ATOM 2504 O O . GLN B 1 51 ? -7.105 -33.812 -24.297 1 98 51 GLN B O 1
ATOM 2509 N N . VAL B 1 52 ? -7.332 -33.188 -22.109 1 98.56 52 VAL B N 1
ATOM 2510 C CA . VAL B 1 52 ? -6.891 -31.812 -22.344 1 98.56 52 VAL B CA 1
ATOM 2511 C C . VAL B 1 52 ? -5.457 -31.812 -22.859 1 98.56 52 VAL B C 1
ATOM 2513 O O . VAL B 1 52 ? -5.152 -31.141 -23.859 1 98.56 52 VAL B O 1
ATOM 2516 N N . ALA B 1 53 ? -4.621 -32.594 -22.25 1 98.38 53 ALA B N 1
ATOM 2517 C CA . ALA B 1 53 ? -3.213 -32.656 -22.625 1 98.38 53 ALA B CA 1
ATOM 2518 C C . ALA B 1 53 ? -3.041 -33.188 -24.047 1 98.38 53 ALA B C 1
ATO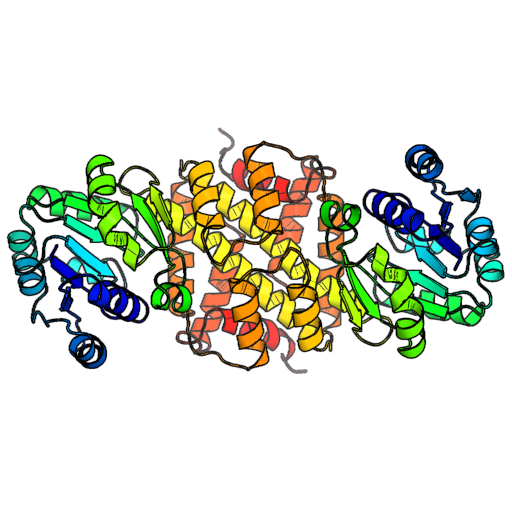M 2520 O O . ALA B 1 53 ? -2.186 -32.719 -24.797 1 98.38 53 ALA B O 1
ATOM 2521 N N . GLN B 1 54 ? -3.844 -34.188 -24.406 1 97.69 54 GLN B N 1
ATOM 2522 C CA . GLN B 1 54 ? -3.746 -34.812 -25.734 1 97.69 54 GLN B CA 1
ATOM 2523 C C . GLN B 1 54 ? -4.016 -33.812 -26.844 1 97.69 54 GLN B C 1
ATOM 2525 O O . GLN B 1 54 ? -3.49 -33.938 -27.938 1 97.69 54 GLN B O 1
ATOM 2530 N N . HIS B 1 55 ? -4.68 -32.781 -26.5 1 97.62 55 HIS B N 1
ATOM 2531 C CA . HIS B 1 55 ? -5.078 -31.812 -27.5 1 97.62 55 HIS B CA 1
ATOM 2532 C C . HIS B 1 55 ? -4.344 -30.5 -27.312 1 97.62 55 HIS B C 1
ATOM 2534 O O . HIS B 1 55 ? -4.828 -29.438 -27.734 1 97.62 55 HIS B O 1
ATOM 2540 N N . SER B 1 56 ? -3.236 -30.5 -26.578 1 98.44 56 SER B N 1
ATOM 2541 C CA . SER B 1 56 ? -2.568 -29.25 -26.25 1 98.44 56 SER B CA 1
ATOM 2542 C C . SER B 1 56 ? -1.058 -29.359 -26.422 1 98.44 56 SER B C 1
ATOM 2544 O O . SER B 1 56 ? -0.5 -30.453 -26.359 1 98.44 56 SER B O 1
ATOM 2546 N N . ASP B 1 57 ? -0.408 -28.266 -26.703 1 98.38 57 ASP B N 1
ATOM 2547 C CA . ASP B 1 57 ? 1.046 -28.156 -26.719 1 98.38 57 ASP B CA 1
ATOM 2548 C C . ASP B 1 57 ? 1.572 -27.578 -25.406 1 98.38 57 ASP B C 1
ATOM 2550 O O . ASP B 1 57 ? 2.633 -27.984 -24.938 1 98.38 57 ASP B O 1
ATOM 2554 N N . VAL B 1 58 ? 0.851 -26.625 -24.906 1 98.62 58 VAL B N 1
ATOM 2555 C CA . VAL B 1 58 ? 1.112 -25.969 -23.625 1 98.62 58 VAL B CA 1
ATOM 2556 C C . VAL B 1 58 ? -0.12 -26.078 -22.734 1 98.62 58 VAL B C 1
ATOM 2558 O O . VAL B 1 58 ? -1.245 -25.859 -23.188 1 98.62 58 VAL B O 1
ATOM 2561 N N . ILE B 1 59 ? 0.052 -26.5 -21.5 1 98.75 59 ILE B N 1
ATOM 2562 C CA . ILE B 1 59 ? -1.058 -26.703 -20.562 1 98.75 59 ILE B CA 1
ATOM 2563 C C . ILE B 1 59 ? -0.856 -25.828 -19.328 1 98.75 59 ILE B C 1
ATOM 2565 O O . ILE B 1 59 ? 0.178 -25.922 -18.656 1 98.75 59 ILE B O 1
ATOM 2569 N N . PHE B 1 60 ? -1.858 -24.969 -19.031 1 98.75 60 PHE B N 1
ATOM 2570 C CA . PHE B 1 60 ? -1.872 -24.172 -17.812 1 98.75 60 PHE B CA 1
ATOM 2571 C C . PHE B 1 60 ? -2.645 -24.875 -16.703 1 98.75 60 PHE B C 1
ATOM 2573 O O . PHE B 1 60 ? -3.65 -25.531 -16.969 1 98.75 60 PHE B O 1
ATOM 2580 N N . THR B 1 61 ? -2.137 -24.734 -15.5 1 98.12 61 THR B N 1
ATOM 2581 C CA . THR B 1 61 ? -2.902 -25.172 -14.344 1 98.12 61 THR B CA 1
ATOM 2582 C C . THR B 1 61 ? -3.154 -24.016 -13.391 1 98.12 61 THR B C 1
ATOM 2584 O O . THR B 1 61 ? -2.283 -23.156 -13.195 1 98.12 61 THR B O 1
ATOM 2587 N N . MET B 1 62 ? -4.297 -23.828 -12.914 1 97.31 62 MET B N 1
ATOM 2588 C CA . MET B 1 62 ? -4.723 -22.906 -11.867 1 97.31 62 MET B CA 1
ATOM 2589 C C . MET B 1 62 ? -5.688 -23.594 -10.898 1 97.31 62 MET B C 1
ATOM 2591 O O . MET B 1 62 ? -6.906 -23.484 -11.062 1 97.31 62 MET B O 1
ATOM 2595 N N . LEU B 1 63 ? -5.07 -24.312 -9.914 1 95.06 63 LEU B N 1
ATOM 2596 C CA . LEU B 1 63 ? -5.844 -25.109 -8.977 1 95.06 63 LEU B CA 1
ATOM 2597 C C . LEU B 1 63 ? -5.629 -24.625 -7.543 1 95.06 63 LEU B C 1
ATOM 2599 O O . LEU B 1 63 ? -4.707 -23.859 -7.277 1 95.06 63 LEU B O 1
ATOM 2603 N N . PHE B 1 64 ? -6.414 -25.047 -6.637 1 88.31 64 PHE B N 1
ATOM 2604 C CA . PHE B 1 64 ? -6.566 -24.453 -5.312 1 88.31 64 PHE B CA 1
ATOM 2605 C C . PHE B 1 64 ? -5.309 -24.672 -4.48 1 88.31 64 PHE B C 1
ATOM 2607 O O . PHE B 1 64 ? -4.879 -23.766 -3.756 1 88.31 64 PHE B O 1
ATOM 2614 N N . ASP B 1 65 ? -4.836 -25.875 -4.504 1 91.56 65 ASP B N 1
ATOM 2615 C CA . ASP B 1 65 ? -3.68 -26.172 -3.668 1 91.56 65 ASP B CA 1
ATOM 2616 C C . ASP B 1 65 ? -2.902 -27.375 -4.211 1 91.56 65 ASP B C 1
ATOM 2618 O O . ASP B 1 65 ? -3.213 -27.891 -5.289 1 91.56 65 ASP B O 1
ATOM 2622 N N . ALA B 1 66 ? -1.852 -27.734 -3.473 1 94.56 66 ALA B N 1
ATOM 2623 C CA . ALA B 1 66 ? -0.948 -28.797 -3.902 1 94.56 66 ALA B CA 1
ATOM 2624 C C . ALA B 1 66 ? -1.689 -30.125 -4.043 1 94.56 66 ALA B C 1
ATOM 2626 O O . ALA B 1 66 ? -1.535 -30.828 -5.043 1 94.56 66 ALA B O 1
ATOM 2627 N N . PRO B 1 67 ? -2.584 -30.469 -3.135 1 95 67 PRO B N 1
ATOM 2628 C CA . PRO B 1 67 ? -3.33 -31.719 -3.301 1 95 67 PRO B CA 1
ATOM 2629 C C . PRO B 1 67 ? -4.199 -31.734 -4.555 1 95 67 PRO B C 1
ATOM 2631 O O . PRO B 1 67 ? -4.309 -32.75 -5.23 1 95 67 PRO B O 1
ATOM 2634 N N . ALA B 1 68 ? -4.781 -30.641 -4.844 1 94.38 68 ALA B N 1
ATOM 2635 C CA . ALA B 1 68 ? -5.609 -30.547 -6.043 1 94.38 68 ALA B CA 1
ATOM 2636 C C . ALA B 1 68 ? -4.777 -30.766 -7.305 1 94.38 68 ALA B C 1
ATOM 2638 O O . ALA B 1 68 ? -5.199 -31.469 -8.227 1 94.38 68 ALA B O 1
ATOM 2639 N N . ILE B 1 69 ? -3.586 -30.219 -7.359 1 95.69 69 ILE B N 1
ATOM 2640 C CA . ILE B 1 69 ? -2.701 -30.375 -8.508 1 95.69 69 ILE B CA 1
ATOM 2641 C C . ILE B 1 69 ? -2.248 -31.828 -8.617 1 95.69 69 ILE B C 1
ATOM 2643 O O . ILE B 1 69 ? -2.277 -32.406 -9.703 1 95.69 69 ILE B O 1
ATOM 2647 N N . GLN B 1 70 ? -1.907 -32.344 -7.457 1 95.62 70 GLN B N 1
ATOM 2648 C CA . GLN B 1 70 ? -1.446 -33.719 -7.449 1 95.62 70 GLN B CA 1
ATOM 2649 C C . GLN B 1 70 ? -2.537 -34.656 -7.945 1 95.62 70 GLN B C 1
ATOM 2651 O O . GLN B 1 70 ? -2.252 -35.656 -8.641 1 95.62 70 GLN B O 1
ATOM 2656 N N . SER B 1 71 ? -3.732 -34.406 -7.625 1 94.94 71 SER B N 1
ATOM 2657 C CA . SER B 1 71 ? -4.855 -35.25 -7.988 1 94.94 71 SER B CA 1
ATOM 2658 C C . SER B 1 71 ? -5.066 -35.281 -9.5 1 94.94 71 SER B C 1
ATOM 2660 O O . SER B 1 71 ? -5.566 -36.281 -10.039 1 94.94 71 SER B O 1
ATOM 2662 N N . VAL B 1 72 ? -4.691 -34.25 -10.188 1 95.31 72 VAL B N 1
ATOM 2663 C CA . VAL B 1 72 ? -4.902 -34.156 -11.625 1 95.31 72 VAL B CA 1
ATOM 2664 C C . VAL B 1 72 ? -3.736 -34.812 -12.367 1 95.31 72 VAL B C 1
ATOM 2666 O O . VAL B 1 72 ? -3.893 -35.25 -13.5 1 95.31 72 VAL B O 1
ATOM 2669 N N . PHE B 1 73 ? -2.598 -34.875 -11.703 1 95.31 73 PHE B N 1
ATOM 2670 C CA . PHE B 1 73 ? -1.405 -35.438 -12.344 1 95.31 73 PHE B CA 1
ATOM 2671 C C . PHE B 1 73 ? -1.322 -36.938 -12.133 1 95.31 73 PHE B C 1
ATOM 2673 O O . PHE B 1 73 ? -0.32 -37.438 -11.625 1 95.31 73 PHE B O 1
ATOM 2680 N N . ASP B 1 74 ? -2.266 -37.656 -12.609 1 93.88 74 ASP B N 1
ATOM 2681 C CA . ASP B 1 74 ? -2.307 -39.125 -12.555 1 93.88 74 ASP B CA 1
ATOM 2682 C C . ASP B 1 74 ? -1.524 -39.75 -13.711 1 93.88 74 ASP B C 1
ATOM 2684 O O . ASP B 1 74 ? -0.865 -39.031 -14.469 1 93.88 74 ASP B O 1
ATOM 2688 N N . ASP B 1 75 ? -1.548 -41.031 -13.875 1 94.44 75 ASP B N 1
ATOM 2689 C CA . ASP B 1 75 ? -0.754 -41.719 -14.883 1 94.44 75 ASP B CA 1
ATOM 2690 C C . ASP B 1 75 ? -1.213 -41.344 -16.297 1 94.44 75 ASP B C 1
ATOM 2692 O O . ASP B 1 75 ? -0.403 -41.281 -17.219 1 94.44 75 ASP B O 1
ATOM 2696 N N . GLY B 1 76 ? -2.459 -41.156 -16.438 1 95.44 76 GLY B N 1
ATOM 2697 C CA . GLY B 1 76 ? -2.988 -40.719 -17.734 1 95.44 76 GLY B CA 1
ATOM 2698 C C . GLY B 1 76 ? -2.426 -39.406 -18.203 1 95.44 76 GLY B C 1
ATOM 2699 O O . GLY B 1 76 ? -1.987 -39.281 -19.359 1 95.44 76 GLY B O 1
ATOM 2700 N N . LEU B 1 77 ? -2.457 -38.438 -17.328 1 96.75 77 LEU B N 1
ATOM 2701 C CA . LEU B 1 77 ? -1.905 -37.125 -17.672 1 96.75 77 LEU B CA 1
ATOM 2702 C C . LEU B 1 77 ? -0.402 -37.219 -17.906 1 96.75 77 LEU B C 1
ATOM 2704 O O . LEU B 1 77 ? 0.113 -36.656 -18.875 1 96.75 77 LEU B O 1
ATOM 2708 N N . LYS B 1 78 ? 0.293 -37.938 -17.109 1 96.31 78 LYS B N 1
ATOM 2709 C CA . LYS B 1 78 ? 1.739 -38.094 -17.234 1 96.31 78 LYS B CA 1
ATOM 2710 C C . LYS B 1 78 ? 2.107 -38.656 -18.609 1 96.31 78 LYS B C 1
ATOM 2712 O O . LYS B 1 78 ? 3.076 -38.188 -19.234 1 96.31 78 LYS B O 1
ATOM 2717 N N . ARG B 1 79 ? 1.344 -39.562 -19.109 1 96.25 79 ARG B N 1
ATOM 2718 C CA . ARG B 1 79 ? 1.603 -40.125 -20.422 1 96.25 79 ARG B CA 1
ATOM 2719 C C . ARG B 1 79 ? 1.307 -39.125 -21.531 1 96.25 79 ARG B C 1
ATOM 2721 O O . ARG B 1 79 ? 1.97 -39.125 -22.562 1 96.25 79 ARG B O 1
ATOM 2728 N N . ALA B 1 80 ? 0.4 -38.312 -21.234 1 97.94 80 ALA B N 1
ATOM 2729 C CA . ALA B 1 80 ? -0.121 -37.438 -22.281 1 97.94 80 ALA B CA 1
ATOM 2730 C C . ALA B 1 80 ? 0.73 -36.156 -22.406 1 97.94 80 ALA B C 1
ATOM 2732 O O . ALA B 1 80 ? 0.617 -35.438 -23.391 1 97.94 80 ALA B O 1
ATOM 2733 N N . ILE B 1 81 ? 1.674 -35.906 -21.469 1 97.88 81 ILE B N 1
ATOM 2734 C CA . ILE B 1 81 ? 2.355 -34.625 -21.453 1 97.88 81 ILE B CA 1
ATOM 2735 C C . ILE B 1 81 ? 3.746 -34.781 -22.078 1 97.88 81 ILE B C 1
ATOM 2737 O O . ILE B 1 81 ? 4.562 -33.844 -22 1 97.88 81 ILE B O 1
ATOM 2741 N N . ARG B 1 82 ? 4.039 -35.969 -22.672 1 97.25 82 ARG B N 1
ATOM 2742 C CA . ARG B 1 82 ? 5.312 -36.125 -23.359 1 97.25 82 ARG B CA 1
ATOM 2743 C C . ARG B 1 82 ? 5.488 -35.062 -24.438 1 97.25 82 ARG B C 1
ATOM 2745 O O . ARG B 1 82 ? 4.586 -34.844 -25.234 1 97.25 82 ARG B O 1
ATOM 2752 N N . ASN B 1 83 ? 6.652 -34.312 -24.422 1 97.5 83 ASN B N 1
ATOM 2753 C CA . ASN B 1 83 ? 7.055 -33.281 -25.375 1 97.5 83 ASN B CA 1
ATOM 2754 C C . ASN B 1 83 ? 6.152 -32.062 -25.297 1 97.5 83 ASN B C 1
ATOM 2756 O O . ASN B 1 83 ? 6.043 -31.297 -26.25 1 97.5 83 ASN B O 1
ATOM 2760 N N . LYS B 1 84 ? 5.445 -31.922 -24.188 1 98.31 84 LYS B N 1
ATOM 2761 C CA . LYS B 1 84 ? 4.59 -30.766 -23.953 1 98.31 84 LYS B CA 1
ATOM 2762 C C . LYS B 1 84 ? 5.09 -29.938 -22.766 1 98.31 84 LYS B C 1
ATOM 2764 O O . LYS B 1 84 ? 6 -30.359 -22.047 1 98.31 84 LYS B O 1
ATOM 2769 N N . THR B 1 85 ? 4.617 -28.75 -22.641 1 98.62 85 THR B N 1
ATOM 2770 C CA . THR B 1 85 ? 5.023 -27.875 -21.547 1 98.62 85 THR B CA 1
ATOM 2771 C C . THR B 1 85 ? 3.855 -27.625 -20.594 1 98.62 85 THR B C 1
ATOM 2773 O O . THR B 1 85 ? 2.756 -27.281 -21.031 1 98.62 85 THR B O 1
ATOM 2776 N N . ILE B 1 86 ? 4.066 -27.859 -19.312 1 98.69 86 ILE B N 1
ATOM 2777 C CA . ILE B 1 86 ? 3.113 -27.531 -18.266 1 98.69 86 ILE B CA 1
ATOM 2778 C C . ILE B 1 86 ? 3.527 -26.219 -17.594 1 98.69 86 ILE B C 1
ATOM 2780 O O . ILE B 1 86 ? 4.684 -26.047 -17.203 1 98.69 86 ILE B O 1
ATOM 2784 N N . ILE B 1 87 ? 2.641 -25.25 -17.547 1 98.75 87 ILE B N 1
ATOM 2785 C CA . ILE B 1 87 ? 2.834 -24 -16.812 1 98.75 87 ILE B CA 1
ATOM 2786 C C . ILE B 1 87 ? 1.918 -23.969 -15.586 1 98.75 87 ILE B C 1
ATOM 2788 O O . ILE B 1 87 ? 0.698 -23.844 -15.719 1 98.75 87 ILE B O 1
ATOM 2792 N N . ASN B 1 88 ? 2.48 -24.078 -14.438 1 98.56 88 ASN B N 1
ATOM 2793 C CA . ASN B 1 88 ? 1.69 -24.016 -13.219 1 98.56 88 ASN B CA 1
ATOM 2794 C C . ASN B 1 88 ? 1.569 -22.594 -12.695 1 98.56 88 ASN B C 1
ATOM 2796 O O . ASN B 1 88 ? 2.57 -21.969 -12.328 1 98.56 88 ASN B O 1
ATOM 2800 N N . THR B 1 89 ? 0.378 -22.094 -12.602 1 98.19 89 THR B N 1
ATOM 2801 C CA . THR B 1 89 ? 0.15 -20.703 -12.211 1 98.19 89 THR B CA 1
ATOM 2802 C C . THR B 1 89 ? -0.411 -20.625 -10.789 1 98.19 89 THR B C 1
ATOM 2804 O O . THR B 1 89 ? -0.687 -19.547 -10.281 1 98.19 89 THR B O 1
ATOM 2807 N N . SER B 1 90 ? -0.535 -21.781 -10.102 1 95.38 90 SER B N 1
ATOM 2808 C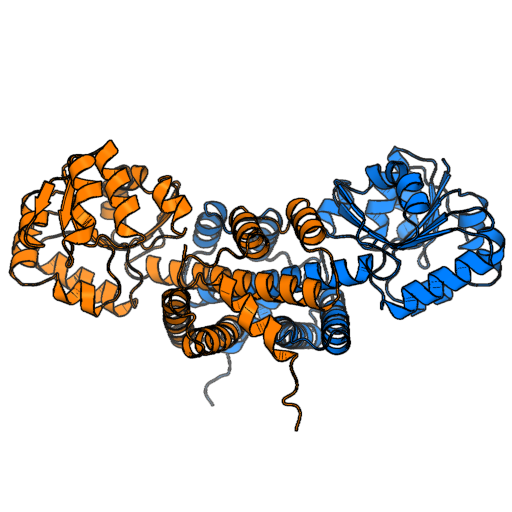 CA . SER B 1 90 ? -1.111 -21.859 -8.766 1 95.38 90 SER B CA 1
ATOM 2809 C C . SER B 1 90 ? -0.083 -21.5 -7.695 1 95.38 90 SER B C 1
ATOM 2811 O O . SER B 1 90 ? 1.121 -21.672 -7.906 1 95.38 90 SER B O 1
ATOM 2813 N N . SER B 1 91 ? -0.643 -21.031 -6.605 1 93.19 91 SER B N 1
ATOM 2814 C CA . SER B 1 91 ? 0.182 -20.781 -5.426 1 93.19 91 SER B CA 1
ATOM 2815 C C . SER B 1 91 ? 0.296 -22.047 -4.57 1 93.19 91 SER B C 1
ATOM 2817 O O . SER B 1 91 ? -0.671 -22.453 -3.922 1 93.19 91 SER B O 1
ATOM 2819 N N . VAL B 1 92 ? 1.496 -22.688 -4.586 1 95.62 92 VAL B N 1
ATOM 2820 C CA . VAL B 1 92 ? 1.745 -23.938 -3.857 1 95.62 92 VAL B CA 1
ATOM 2821 C C . VAL B 1 92 ? 3.084 -23.844 -3.129 1 95.62 92 VAL B C 1
ATOM 2823 O O . VAL B 1 92 ? 3.883 -22.938 -3.393 1 95.62 92 VAL B O 1
ATOM 2826 N N . PRO B 1 93 ? 3.336 -24.688 -2.16 1 96.31 93 PRO B N 1
ATOM 2827 C CA . PRO B 1 93 ? 4.66 -24.688 -1.535 1 96.31 93 PRO B CA 1
ATOM 2828 C C . PRO B 1 93 ? 5.789 -24.906 -2.541 1 96.31 93 PRO B C 1
ATOM 2830 O O . PRO B 1 93 ? 5.625 -25.656 -3.504 1 96.31 93 PRO B O 1
ATOM 2833 N N . VAL B 1 94 ? 6.887 -24.312 -2.281 1 97.62 94 VAL B N 1
ATOM 2834 C CA . VAL B 1 94 ? 8.055 -24.359 -3.156 1 97.62 94 VAL B CA 1
ATOM 2835 C C . VAL B 1 94 ? 8.484 -25.797 -3.393 1 97.62 94 VAL B C 1
ATOM 2837 O O . VAL B 1 94 ? 8.734 -26.203 -4.531 1 97.62 94 VAL B O 1
ATOM 2840 N N . GLU B 1 95 ? 8.516 -26.578 -2.385 1 97.12 95 GLU B N 1
ATOM 2841 C CA . GLU B 1 95 ? 8.961 -27.969 -2.482 1 97.12 95 GLU B CA 1
ATOM 2842 C C . GLU B 1 95 ? 8.039 -28.766 -3.398 1 97.12 95 GLU B C 1
ATOM 2844 O O . GLU B 1 95 ? 8.508 -29.625 -4.156 1 97.12 95 GLU B O 1
ATOM 2849 N N . PHE B 1 96 ? 6.824 -28.516 -3.287 1 97.44 96 PHE B N 1
ATOM 2850 C CA . PHE B 1 96 ? 5.875 -29.203 -4.148 1 97.44 96 PHE B CA 1
ATOM 2851 C C . PHE B 1 96 ? 6.125 -28.859 -5.613 1 97.44 96 PHE B C 1
ATOM 2853 O O . PHE B 1 96 ? 6.094 -29.75 -6.473 1 97.44 96 PHE B O 1
ATOM 2860 N N . SER B 1 97 ? 6.309 -27.609 -5.906 1 98 97 SER B N 1
ATOM 2861 C CA . SER B 1 97 ? 6.574 -27.188 -7.277 1 98 97 SER B CA 1
ATOM 2862 C C . SER B 1 97 ? 7.816 -27.859 -7.84 1 98 97 SER B C 1
ATOM 2864 O O . SER B 1 97 ? 7.832 -28.281 -9 1 98 97 SER B O 1
ATOM 2866 N N . GLN B 1 98 ? 8.844 -27.969 -7.062 1 98.38 98 GLN B N 1
ATOM 2867 C CA . GLN B 1 98 ? 10.078 -28.641 -7.469 1 98.38 98 GLN B CA 1
ATOM 2868 C C . GLN B 1 98 ? 9.844 -30.125 -7.719 1 98.38 98 GLN B C 1
ATOM 2870 O O . GLN B 1 98 ? 10.391 -30.688 -8.672 1 98.38 98 GLN B O 1
ATOM 2875 N N . GLN B 1 99 ? 9.07 -30.703 -6.859 1 98 99 GLN B N 1
ATOM 2876 C CA . GLN B 1 99 ? 8.711 -32.094 -7.051 1 98 99 GLN B CA 1
ATOM 2877 C C . GLN B 1 99 ? 7.902 -32.312 -8.328 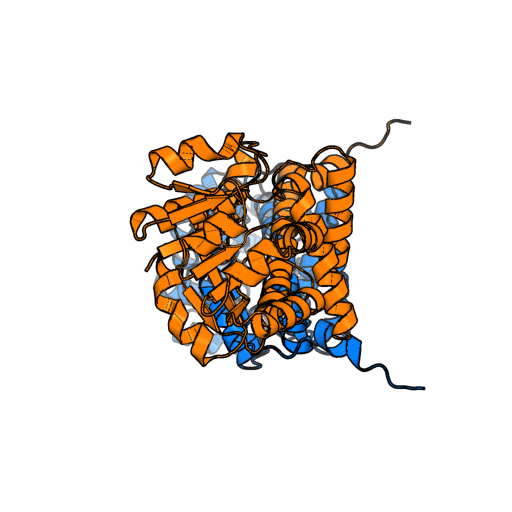1 98 99 GLN B C 1
ATOM 2879 O O . GLN B 1 99 ? 8.109 -33.281 -9.062 1 98 99 GLN B O 1
ATOM 2884 N N . LEU B 1 100 ? 7.008 -31.406 -8.531 1 97.88 100 LEU B N 1
ATOM 2885 C CA . LEU B 1 100 ? 6.18 -31.453 -9.727 1 97.88 100 LEU B CA 1
ATOM 2886 C C . LEU B 1 100 ? 7.039 -31.359 -10.984 1 97.88 100 LEU B C 1
ATOM 2888 O O . LEU B 1 100 ? 6.801 -32.062 -11.961 1 97.88 100 LEU B O 1
ATOM 2892 N N . GLU B 1 101 ? 8.016 -30.484 -10.984 1 98.44 101 GLU B N 1
ATOM 2893 C CA . GLU B 1 101 ? 8.945 -30.375 -12.109 1 98.44 101 GLU B CA 1
ATOM 2894 C C . GLU B 1 101 ? 9.617 -31.703 -12.398 1 98.44 101 GLU B C 1
ATOM 2896 O O . GLU B 1 101 ? 9.68 -32.125 -13.555 1 98.44 101 GLU B O 1
ATOM 2901 N N . ARG B 1 102 ? 10.117 -32.375 -11.344 1 98.12 102 ARG B N 1
ATOM 2902 C CA . ARG B 1 102 ? 10.797 -33.656 -11.516 1 98.12 102 ARG B CA 1
ATOM 2903 C C . ARG B 1 102 ? 9.859 -34.688 -12.125 1 98.12 102 ARG B C 1
ATOM 2905 O O . ARG B 1 102 ? 10.258 -35.438 -13.016 1 98.12 102 ARG B O 1
ATOM 2912 N N . GLN B 1 103 ? 8.672 -34.656 -11.656 1 97.56 103 GLN B N 1
ATOM 2913 C CA . GLN B 1 103 ? 7.676 -35.594 -12.172 1 97.56 103 GLN B CA 1
ATOM 2914 C C . GLN B 1 103 ? 7.41 -35.375 -13.656 1 97.56 103 GLN B C 1
ATOM 2916 O O . GLN B 1 103 ? 7.344 -36.312 -14.445 1 97.56 103 GLN B O 1
ATOM 2921 N N . ILE B 1 104 ? 7.293 -34.125 -14.023 1 98.19 104 ILE B N 1
ATOM 2922 C CA . ILE B 1 104 ? 6.934 -33.75 -15.391 1 98.19 104 ILE B CA 1
ATOM 2923 C C . ILE B 1 104 ? 8.109 -34.031 -16.328 1 98.19 104 ILE B C 1
ATOM 2925 O O . ILE B 1 104 ? 7.918 -34.562 -17.438 1 98.19 104 ILE B O 1
ATOM 2929 N N . LEU B 1 105 ? 9.32 -33.719 -15.867 1 98.19 105 LEU B N 1
ATOM 2930 C CA . LEU B 1 105 ? 10.516 -34 -16.656 1 98.19 105 LEU B CA 1
ATOM 2931 C C . LEU B 1 105 ? 10.672 -35.5 -16.891 1 98.19 105 LEU B C 1
ATOM 2933 O O . LEU B 1 105 ? 11.008 -35.938 -17.984 1 98.19 105 LEU B O 1
ATOM 2937 N N . ARG B 1 106 ? 10.414 -36.281 -15.828 1 97.75 106 ARG B N 1
ATOM 2938 C CA . ARG B 1 106 ? 10.5 -37.719 -15.938 1 97.75 106 ARG B CA 1
ATOM 2939 C C . ARG B 1 106 ? 9.492 -38.25 -16.938 1 97.75 106 ARG B C 1
ATOM 2941 O O . ARG B 1 106 ? 9.75 -39.25 -17.625 1 97.75 106 ARG B O 1
ATOM 2948 N N . ALA B 1 107 ? 8.406 -37.594 -17.031 1 97.75 107 ALA B N 1
ATOM 2949 C CA . ALA B 1 107 ? 7.344 -38 -17.953 1 97.75 107 ALA B CA 1
ATOM 2950 C C . ALA B 1 107 ? 7.625 -37.5 -19.375 1 97.75 107 ALA B C 1
ATOM 2952 O O . ALA B 1 107 ? 6.859 -37.781 -20.297 1 97.75 107 ALA B O 1
ATOM 2953 N N . GLY B 1 108 ? 8.711 -36.781 -19.562 1 98.19 108 GLY B N 1
ATOM 2954 C CA . GLY B 1 108 ? 9.125 -36.344 -20.875 1 98.19 108 GLY B CA 1
ATOM 2955 C C . GLY B 1 108 ? 8.609 -34.969 -21.25 1 98.19 108 GLY B C 1
ATOM 2956 O O . GLY B 1 108 ? 8.734 -34.531 -22.391 1 98.19 108 GLY B O 1
ATOM 2957 N N . GLY B 1 109 ? 7.988 -34.281 -20.312 1 98.38 109 GLY B N 1
ATOM 2958 C CA . GLY B 1 109 ? 7.5 -32.938 -20.547 1 98.38 109 GLY B CA 1
ATOM 2959 C C . GLY B 1 109 ? 8.453 -31.859 -20.031 1 98.38 109 GLY B C 1
ATOM 2960 O O . GLY B 1 109 ? 9.555 -32.156 -19.578 1 98.38 109 GLY B O 1
ATOM 2961 N N . SER B 1 110 ? 8.094 -30.594 -20.25 1 98.62 110 SER B N 1
ATOM 2962 C CA . SER B 1 110 ? 8.766 -29.438 -19.688 1 98.62 110 SER B CA 1
ATOM 2963 C C . SER B 1 110 ? 7.879 -28.719 -18.672 1 98.62 110 SER B C 1
ATOM 2965 O O . SER B 1 110 ? 6.652 -28.812 -18.734 1 98.62 110 SER B O 1
ATOM 2967 N N . TYR B 1 111 ? 8.523 -28.078 -17.734 1 98.69 111 TYR B N 1
ATOM 2968 C CA . TYR B 1 111 ? 7.793 -27.438 -16.641 1 98.69 111 TYR B CA 1
ATOM 2969 C C . TYR B 1 111 ? 8.203 -25.984 -16.5 1 98.69 111 TYR B C 1
ATOM 2971 O O . TYR B 1 111 ? 9.383 -25.656 -16.562 1 98.69 111 TYR B O 1
ATOM 2979 N N . VAL B 1 112 ? 7.215 -25.094 -16.359 1 98.81 112 VAL B N 1
ATOM 2980 C CA . VAL B 1 112 ? 7.422 -23.703 -15.992 1 98.81 112 VAL B CA 1
ATOM 2981 C C . VAL B 1 112 ? 6.539 -23.359 -14.797 1 98.81 112 VAL B C 1
ATOM 2983 O O . VAL B 1 112 ? 5.328 -23.578 -14.82 1 98.81 112 VAL B O 1
ATOM 2986 N N . GLU B 1 113 ? 7.141 -22.938 -13.766 1 98.69 113 GLU B N 1
ATOM 2987 C CA . GLU B 1 113 ? 6.469 -22.281 -12.648 1 98.69 113 GLU B CA 1
ATOM 2988 C C . GLU B 1 113 ? 6.156 -20.828 -12.953 1 98.69 113 GLU B C 1
ATOM 2990 O O . GLU B 1 113 ? 7.043 -20.078 -13.359 1 98.69 113 GLU B O 1
ATOM 2995 N N . MET B 1 114 ? 4.859 -20.453 -12.797 1 98.69 114 MET B N 1
ATOM 2996 C CA . MET B 1 114 ? 4.562 -19.047 -13.055 1 98.69 114 MET B CA 1
ATOM 2997 C C . MET B 1 114 ? 3.361 -18.578 -12.242 1 98.69 114 MET B C 1
ATOM 2999 O O . MET B 1 114 ? 2.326 -18.219 -12.805 1 98.69 114 MET B O 1
ATOM 3003 N N . PRO B 1 115 ? 3.514 -18.547 -10.906 1 98.25 115 PRO B N 1
ATOM 3004 C CA . PRO B 1 115 ? 2.443 -17.844 -10.188 1 98.25 115 PRO B CA 1
ATOM 3005 C C . PRO B 1 115 ? 2.205 -16.438 -10.711 1 98.25 115 PRO B C 1
ATOM 3007 O O . PRO B 1 115 ? 3.002 -15.922 -11.5 1 98.25 115 PRO B O 1
ATOM 3010 N N . VAL B 1 116 ? 1.076 -15.906 -10.344 1 98 116 VAL B N 1
ATOM 3011 C CA . VAL B 1 116 ? 0.705 -14.625 -10.93 1 98 116 VAL B CA 1
ATOM 3012 C C . VAL B 1 116 ? 0.4 -13.617 -9.828 1 98 116 VAL B C 1
ATOM 3014 O O . VAL B 1 116 ? 0.084 -14 -8.695 1 98 116 VAL B O 1
ATOM 3017 N N . SER B 1 117 ? 0.604 -12.43 -10.125 1 97.19 117 SER B N 1
ATOM 3018 C CA . SER B 1 117 ? 0.14 -11.305 -9.32 1 97.19 117 SER B CA 1
ATOM 3019 C C . SER B 1 117 ? -0.974 -10.539 -10.031 1 97.19 117 SER B C 1
ATOM 3021 O O . SER B 1 117 ? -0.926 -10.352 -11.242 1 97.19 117 SER B O 1
ATOM 3023 N N . GLY B 1 118 ? -1.879 -10.125 -9.266 1 93.44 118 GLY B N 1
ATOM 3024 C CA . GLY B 1 118 ? -3.102 -9.523 -9.773 1 93.44 118 GLY B CA 1
ATOM 3025 C C . GLY B 1 118 ? -4.336 -10.359 -9.5 1 93.44 118 GLY B C 1
ATOM 3026 O O . GLY B 1 118 ? -4.316 -11.578 -9.664 1 93.44 118 GLY B O 1
ATOM 3027 N N . SER B 1 119 ? -5.332 -9.953 -9.062 1 91.44 119 SER B N 1
ATOM 3028 C CA . SER B 1 119 ? -6.582 -10.625 -8.727 1 91.44 119 SER B CA 1
ATOM 3029 C C . SER B 1 119 ? -7.539 -10.641 -9.914 1 91.44 119 SER B C 1
ATOM 3031 O O . SER B 1 119 ? -7.102 -10.648 -11.07 1 91.44 119 SER B O 1
ATOM 3033 N N . LYS B 1 120 ? -8.75 -10.773 -9.688 1 91.69 120 LYS B N 1
ATOM 3034 C CA . LYS B 1 120 ? -9.789 -11.055 -10.672 1 91.69 120 LYS B CA 1
ATOM 3035 C C . LYS B 1 120 ? -9.781 -10.016 -11.789 1 91.69 120 LYS B C 1
ATOM 3037 O O . LYS B 1 120 ? -9.789 -10.375 -12.969 1 91.69 120 LYS B O 1
ATOM 3042 N N . VAL B 1 121 ? -9.68 -8.742 -11.484 1 93.31 121 VAL B N 1
ATOM 3043 C CA . VAL B 1 121 ? -9.82 -7.691 -12.484 1 93.31 121 VAL B CA 1
ATOM 3044 C C . VAL B 1 121 ? -8.648 -7.758 -13.469 1 93.31 121 VAL B C 1
ATOM 3046 O O . VAL B 1 121 ? -8.859 -7.887 -14.68 1 93.31 121 VAL B O 1
ATOM 3049 N N . PRO B 1 122 ? -7.41 -7.77 -13 1 95.88 122 PRO B N 1
ATOM 3050 C CA . PRO B 1 122 ? -6.32 -7.953 -13.961 1 95.88 122 PRO B CA 1
ATOM 3051 C C . PRO B 1 122 ? -6.426 -9.266 -14.734 1 95.88 122 PRO B C 1
ATOM 3053 O O . PRO B 1 122 ? -6.047 -9.328 -15.906 1 95.88 122 PRO B O 1
ATOM 3056 N N . ALA B 1 123 ? -6.902 -10.336 -14.117 1 96.88 123 ALA B N 1
ATOM 3057 C CA . ALA B 1 123 ? -7.082 -11.609 -14.82 1 96.88 123 ALA B CA 1
ATOM 3058 C C . ALA B 1 123 ? -8.062 -11.469 -15.977 1 96.88 123 ALA B C 1
ATOM 3060 O O . ALA B 1 123 ? -7.82 -11.984 -17.062 1 96.88 123 ALA B O 1
ATOM 3061 N N . GLU B 1 124 ? -9.148 -10.734 -15.742 1 96.94 124 GLU B N 1
ATOM 3062 C CA . GLU B 1 124 ? -10.156 -10.5 -16.766 1 96.94 124 GLU B CA 1
ATOM 3063 C C . GLU B 1 124 ? -9.602 -9.648 -17.906 1 96.94 124 GLU B C 1
ATOM 3065 O O . GLU B 1 124 ? -9.961 -9.844 -19.062 1 96.94 124 GLU B O 1
ATOM 3070 N N . GLN B 1 125 ? -8.664 -8.781 -17.578 1 97.12 125 GLN B N 1
ATOM 3071 C CA . GLN B 1 125 ? -8.148 -7.809 -18.547 1 97.12 125 GLN B CA 1
ATOM 3072 C C . GLN B 1 125 ? -6.922 -8.344 -19.266 1 97.12 125 GLN B C 1
ATOM 3074 O O . GLN B 1 125 ? -6.41 -7.707 -20.188 1 97.12 125 GLN B O 1
ATOM 3079 N N . GLY B 1 126 ? -6.492 -9.5 -18.844 1 97.88 126 GLY B N 1
ATOM 3080 C CA . GLY B 1 126 ? -5.258 -10.023 -19.406 1 97.88 126 GLY B CA 1
ATOM 3081 C C . GLY B 1 126 ? -4.027 -9.242 -18.984 1 97.88 126 GLY B C 1
ATOM 3082 O O . GLY B 1 126 ? -3.119 -9.023 -19.781 1 97.88 126 GLY B O 1
ATOM 3083 N N . ARG B 1 127 ? -4.055 -8.758 -17.766 1 97.75 127 ARG B N 1
ATOM 3084 C CA . ARG B 1 127 ? -2.994 -7.871 -17.312 1 97.75 127 ARG B CA 1
ATOM 3085 C C . ARG B 1 127 ? -2.357 -8.398 -16.031 1 97.75 127 ARG B C 1
ATOM 3087 O O . ARG B 1 127 ? -1.918 -7.613 -15.18 1 97.75 127 ARG B O 1
ATOM 3094 N N . LEU B 1 128 ? -2.354 -9.688 -15.812 1 98.44 128 LEU B N 1
ATOM 3095 C CA . LEU B 1 128 ? -1.644 -10.281 -14.68 1 98.44 128 LEU B CA 1
ATOM 3096 C C . LEU B 1 128 ? -0.137 -10.102 -14.828 1 98.44 128 LEU B C 1
ATOM 3098 O O . LEU B 1 128 ? 0.354 -9.836 -15.93 1 98.44 128 LEU B O 1
ATOM 3102 N N . VAL B 1 129 ? 0.558 -10.18 -13.727 1 98.75 129 VAL B N 1
ATOM 3103 C CA . VAL B 1 129 ? 2.016 -10.25 -13.773 1 98.75 129 VAL B CA 1
ATOM 3104 C C . VAL B 1 129 ? 2.465 -11.695 -13.547 1 98.75 129 VAL B C 1
ATOM 3106 O O . VAL B 1 129 ? 2.186 -12.281 -12.5 1 98.75 129 VAL B O 1
ATOM 3109 N N . GLY B 1 130 ? 3.09 -12.242 -14.539 1 98.75 130 GLY B N 1
ATOM 3110 C CA . GLY B 1 130 ? 3.604 -13.594 -14.414 1 98.75 130 GLY B CA 1
ATOM 3111 C C . GLY B 1 130 ? 4.996 -13.656 -13.82 1 98.75 130 GLY B C 1
ATOM 3112 O O . GLY B 1 130 ? 5.914 -12.984 -14.297 1 98.75 130 GLY B O 1
ATOM 3113 N N . MET B 1 131 ? 5.176 -14.398 -12.789 1 98.81 131 MET B N 1
ATOM 3114 C CA . MET B 1 131 ? 6.473 -14.625 -12.156 1 98.81 131 MET B CA 1
ATOM 3115 C C . MET B 1 131 ? 7.055 -15.969 -12.562 1 98.81 131 MET B C 1
ATOM 3117 O O . MET B 1 131 ? 6.812 -16.984 -11.906 1 98.81 131 MET B O 1
ATOM 3121 N N . MET B 1 132 ? 7.879 -15.953 -13.594 1 98.69 132 MET B N 1
ATOM 3122 C CA . MET B 1 132 ? 8.32 -17.172 -14.258 1 98.69 132 MET B CA 1
ATOM 3123 C C . MET B 1 132 ? 9.578 -17.719 -13.586 1 98.69 132 MET B C 1
ATOM 3125 O O . MET B 1 132 ? 10.477 -16.969 -13.219 1 98.69 132 MET B O 1
ATOM 3129 N N . ALA B 1 133 ? 9.594 -19 -13.43 1 98.81 133 ALA B N 1
ATOM 3130 C CA . ALA B 1 133 ? 10.766 -19.672 -12.883 1 98.81 133 ALA B CA 1
ATOM 3131 C C . ALA B 1 133 ? 10.93 -21.062 -13.492 1 98.81 133 ALA B C 1
ATOM 3133 O O . ALA B 1 133 ? 9.945 -21.703 -13.867 1 98.81 133 ALA B O 1
ATOM 3134 N N . GLY B 1 134 ? 12.094 -21.594 -13.609 1 98.62 134 GLY B N 1
ATOM 3135 C CA . GLY B 1 134 ? 12.461 -22.859 -14.227 1 98.62 134 GLY B CA 1
ATOM 3136 C C . GLY B 1 134 ? 13.625 -22.734 -15.195 1 98.62 134 GLY B C 1
ATOM 3137 O O . GLY B 1 134 ? 14.469 -21.844 -15.047 1 98.62 134 GLY B O 1
ATOM 3138 N N . ASP B 1 135 ? 13.688 -23.688 -16.141 1 98.25 135 ASP B N 1
ATOM 3139 C CA . ASP B 1 135 ? 14.703 -23.609 -17.203 1 98.25 135 ASP B CA 1
ATOM 3140 C C . ASP B 1 135 ? 14.516 -22.359 -18.062 1 98.25 135 ASP B C 1
ATOM 3142 O O . ASP B 1 135 ? 13.445 -22.141 -18.625 1 98.25 135 ASP B O 1
ATOM 3146 N N . LYS B 1 136 ? 15.523 -21.547 -18.109 1 98.19 136 LYS B N 1
ATOM 3147 C CA . LYS B 1 136 ? 15.43 -20.25 -18.766 1 98.19 136 LYS B CA 1
ATOM 3148 C C . LYS B 1 136 ? 15.023 -20.391 -20.219 1 98.19 136 LYS B C 1
ATOM 3150 O O . LYS B 1 136 ? 14.234 -19.594 -20.734 1 98.19 136 LYS B O 1
ATOM 3155 N N . ALA B 1 137 ? 15.555 -21.359 -20.859 1 98.31 137 ALA B N 1
ATOM 3156 C CA . ALA B 1 137 ? 15.242 -21.562 -22.281 1 98.31 137 ALA B CA 1
ATOM 3157 C C . ALA B 1 137 ? 13.766 -21.922 -22.469 1 98.31 137 ALA B C 1
ATOM 3159 O O . ALA B 1 137 ? 13.133 -21.484 -23.422 1 98.31 137 ALA B O 1
ATOM 3160 N N . VAL B 1 138 ? 13.273 -22.766 -21.594 1 98.31 138 VAL B N 1
ATOM 3161 C CA . VAL B 1 138 ? 11.875 -23.156 -21.656 1 98.31 138 VAL B CA 1
ATOM 3162 C C . VAL B 1 138 ? 10.984 -21.953 -21.375 1 98.31 138 VAL B C 1
ATOM 3164 O O . VAL B 1 138 ? 9.984 -21.734 -22.062 1 98.31 138 VAL B O 1
ATOM 3167 N N . CYS B 1 139 ? 11.367 -21.156 -20.359 1 98.44 139 CYS B N 1
ATOM 3168 C CA . CYS B 1 139 ? 10.633 -19.938 -20.031 1 98.44 139 CYS B CA 1
ATOM 3169 C C . CYS B 1 139 ? 10.594 -18.984 -21.219 1 98.44 139 CYS B C 1
ATOM 3171 O O . CYS B 1 139 ? 9.539 -18.438 -21.547 1 98.44 139 CYS B O 1
ATOM 3173 N N . ASP B 1 140 ? 11.688 -18.797 -21.906 1 98 140 ASP B N 1
ATOM 3174 C CA . ASP B 1 140 ? 11.766 -17.922 -23.062 1 98 140 ASP B CA 1
ATOM 3175 C C . ASP B 1 140 ? 10.875 -18.422 -24.188 1 98 140 ASP B C 1
ATOM 3177 O O . ASP B 1 140 ? 10.242 -17.641 -24.891 1 98 140 ASP B O 1
ATOM 3181 N N . ARG B 1 141 ? 10.805 -19.688 -24.312 1 97.06 141 ARG B N 1
ATOM 3182 C CA . ARG B 1 141 ? 10.031 -20.297 -25.391 1 97.06 141 ARG B CA 1
ATOM 3183 C C . ARG B 1 141 ? 8.531 -20.094 -25.172 1 97.06 141 ARG B C 1
ATOM 3185 O O . ARG B 1 141 ? 7.777 -19.922 -26.125 1 97.06 141 ARG B O 1
ATOM 3192 N N . VAL B 1 142 ? 8.117 -20.062 -23.922 1 97.44 142 VAL B N 1
ATOM 3193 C CA . VAL B 1 142 ? 6.68 -20.016 -23.672 1 97.44 142 VAL B CA 1
ATOM 3194 C C . VAL B 1 142 ? 6.227 -18.578 -23.5 1 97.44 142 VAL B C 1
ATOM 3196 O O . VAL B 1 142 ? 5.023 -18.297 -23.438 1 97.44 142 VAL B O 1
ATOM 3199 N N . ARG B 1 143 ? 7.109 -17.609 -23.406 1 96.81 143 ARG B N 1
ATOM 3200 C CA . ARG B 1 143 ? 6.828 -16.203 -23.109 1 96.81 143 ARG B CA 1
ATOM 3201 C C . ARG B 1 143 ? 5.762 -15.648 -24.047 1 96.81 143 ARG B C 1
ATOM 3203 O O . ARG B 1 143 ? 4.812 -15 -23.594 1 96.81 143 ARG B O 1
ATOM 3210 N N . PRO B 1 144 ? 5.824 -15.93 -25.359 1 96.56 144 PRO B N 1
ATOM 3211 C CA . PRO B 1 144 ? 4.777 -15.398 -26.25 1 96.56 144 PRO B CA 1
ATOM 3212 C C . PRO B 1 144 ? 3.393 -15.953 -25.922 1 96.56 144 PRO B C 1
ATOM 3214 O O . PRO B 1 144 ? 2.383 -15.289 -26.156 1 96.56 144 PRO B O 1
ATOM 3217 N N . HIS B 1 145 ? 3.367 -17.141 -25.328 1 96.81 145 HIS B N 1
ATOM 3218 C CA . HIS B 1 145 ? 2.102 -17.844 -25.125 1 96.81 145 HIS B CA 1
ATOM 3219 C C . HIS B 1 145 ? 1.428 -17.391 -23.844 1 96.81 145 HIS B C 1
ATOM 3221 O O . HIS B 1 145 ? 0.261 -17.703 -23.594 1 96.81 145 HIS B O 1
ATOM 3227 N N . VAL B 1 146 ? 2.176 -16.578 -22.984 1 97.94 146 VAL B N 1
ATOM 3228 C CA . VAL B 1 146 ? 1.546 -16.109 -21.75 1 97.94 146 VAL B CA 1
ATOM 3229 C C . VAL B 1 146 ? 1.13 -14.641 -21.906 1 97.94 146 VAL B C 1
ATOM 3231 O O . VAL B 1 146 ? 0.489 -14.078 -21.016 1 97.94 146 VAL B O 1
ATOM 3234 N N . GLN B 1 147 ? 1.386 -14.062 -23.031 1 97.44 147 GLN B N 1
ATOM 3235 C CA . GLN B 1 147 ? 1.124 -12.656 -23.312 1 97.44 147 GLN B CA 1
ATOM 3236 C C . GLN B 1 147 ? -0.364 -12.336 -23.188 1 97.44 147 GLN B C 1
ATOM 3238 O O . GLN B 1 147 ? -0.738 -11.266 -22.703 1 97.44 147 GLN B O 1
ATOM 3243 N N . PRO B 1 148 ? -1.236 -13.258 -23.609 1 97.75 148 PRO B N 1
ATOM 3244 C CA . PRO B 1 148 ? -2.664 -12.945 -23.5 1 97.75 148 PRO B CA 1
ATOM 3245 C C . PRO B 1 148 ? -3.139 -12.828 -22.047 1 97.75 148 PRO B C 1
ATOM 3247 O O . PRO B 1 148 ? -4.211 -12.281 -21.797 1 97.75 148 PRO B O 1
ATOM 3250 N N . LEU B 1 149 ? -2.307 -13.352 -21.109 1 97.69 149 LEU B N 1
ATOM 3251 C CA . LEU B 1 149 ? -2.693 -13.406 -19.703 1 97.69 149 LEU B CA 1
ATOM 3252 C C . LEU B 1 149 ? -2.033 -12.273 -18.906 1 97.69 149 LEU B C 1
ATOM 3254 O O . LEU B 1 149 ? -2.484 -11.93 -17.812 1 97.69 149 LEU B O 1
ATOM 3258 N N . THR B 1 150 ? -0.943 -11.742 -19.516 1 98.25 150 THR B N 1
ATOM 3259 C CA . THR B 1 150 ? -0.06 -10.977 -18.641 1 98.25 150 THR B CA 1
ATOM 3260 C C . THR B 1 150 ? 0.288 -9.633 -19.281 1 98.25 150 THR B C 1
ATOM 3262 O O . THR B 1 150 ? 0.427 -9.531 -20.5 1 98.25 150 THR B O 1
ATOM 3265 N N . CYS B 1 151 ? 0.399 -8.633 -18.469 1 98.06 151 CYS B N 1
ATOM 3266 C CA . CYS B 1 151 ? 0.976 -7.367 -18.922 1 98.06 151 CYS B CA 1
ATOM 3267 C C . CYS B 1 151 ? 2.494 -7.387 -18.797 1 98.06 151 CYS B C 1
ATOM 3269 O O . CYS B 1 151 ? 3.184 -6.574 -19.422 1 98.06 151 CYS B O 1
ATOM 3271 N N . ALA B 1 152 ? 3.002 -8.32 -17.984 1 98.12 152 ALA B N 1
ATOM 3272 C CA . ALA B 1 152 ? 4.43 -8.578 -17.828 1 98.12 152 ALA B CA 1
ATOM 3273 C C . ALA B 1 152 ? 4.684 -10.016 -17.391 1 98.12 152 ALA B C 1
ATOM 3275 O O . ALA B 1 152 ? 3.885 -10.602 -16.672 1 98.12 152 ALA B O 1
ATOM 3276 N N . SER B 1 153 ? 5.719 -10.625 -17.828 1 98.38 153 SER B N 1
ATOM 3277 C CA . SER B 1 153 ? 6.234 -11.922 -17.406 1 98.38 153 SER B CA 1
ATOM 3278 C C . SER B 1 153 ? 7.703 -11.828 -17.016 1 98.38 153 SER B C 1
ATOM 3280 O O . SER B 1 153 ? 8.578 -11.727 -17.875 1 98.38 153 SER B O 1
ATOM 3282 N N . VAL B 1 154 ? 7.973 -11.898 -15.742 1 98.62 154 VAL B N 1
ATOM 3283 C CA . VAL B 1 154 ? 9.305 -11.633 -15.211 1 98.62 154 VAL B CA 1
ATOM 3284 C C . VAL B 1 154 ? 9.984 -12.953 -14.844 1 98.62 154 VAL B C 1
ATOM 3286 O O . VAL B 1 154 ? 9.414 -13.773 -14.133 1 98.62 154 VAL B O 1
ATOM 3289 N N . TYR B 1 155 ? 11.188 -13.18 -15.367 1 98.75 155 TYR B N 1
ATOM 3290 C CA . TYR B 1 155 ? 11.961 -14.352 -14.984 1 98.75 155 TYR B CA 1
ATOM 3291 C C . TYR B 1 155 ? 12.555 -14.188 -13.594 1 98.75 155 TYR B C 1
ATOM 3293 O O . TYR B 1 155 ? 13.289 -13.227 -13.336 1 98.75 155 TYR B O 1
ATOM 3301 N N . CYS B 1 156 ? 12.281 -15.133 -12.695 1 98.69 156 CYS B N 1
ATOM 3302 C CA . CYS B 1 156 ? 12.633 -14.984 -11.289 1 98.69 156 CYS B CA 1
ATOM 3303 C C . CYS B 1 156 ? 13.758 -15.938 -10.906 1 98.69 156 CYS B C 1
ATOM 3305 O O . CYS B 1 156 ? 14.32 -15.844 -9.812 1 98.69 156 CYS B O 1
ATOM 3307 N N . GLY B 1 157 ? 14.062 -16.922 -11.727 1 98.56 157 GLY B N 1
ATOM 3308 C CA . GLY B 1 157 ? 15.117 -17.875 -11.398 1 98.56 157 GLY B CA 1
ATOM 3309 C C . GLY B 1 157 ? 14.695 -19.312 -11.609 1 98.56 157 GLY B C 1
ATOM 3310 O O . GLY B 1 157 ? 13.789 -19.594 -12.391 1 98.56 157 GLY B O 1
ATOM 3311 N N . PRO B 1 158 ? 15.422 -20.266 -11.008 1 98.5 158 PRO B N 1
ATOM 3312 C CA . PRO B 1 158 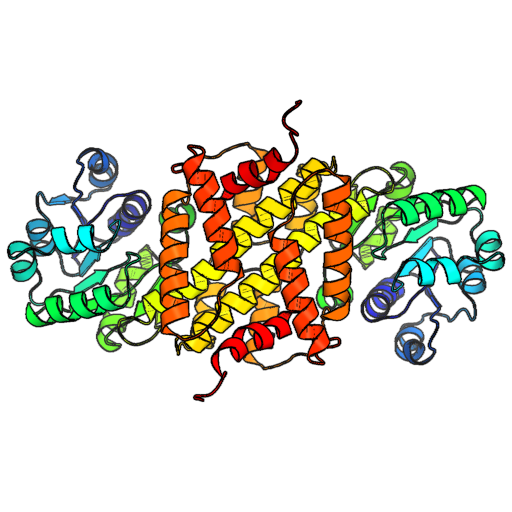? 15.055 -21.672 -11.102 1 98.5 158 PRO B CA 1
ATOM 3313 C C . PRO B 1 158 ? 13.703 -21.969 -10.453 1 98.5 158 PRO B C 1
ATOM 3315 O O . PRO B 1 158 ? 13.156 -21.125 -9.734 1 98.5 158 PRO B O 1
ATOM 3318 N N . THR B 1 159 ? 13.211 -23.156 -10.695 1 98.69 159 THR B N 1
ATOM 3319 C CA . THR B 1 159 ? 11.938 -23.562 -10.117 1 98.69 159 THR B CA 1
ATOM 3320 C C . THR B 1 159 ? 11.93 -23.312 -8.609 1 98.69 159 THR B C 1
ATOM 3322 O O . THR B 1 159 ? 12.867 -23.688 -7.906 1 98.69 159 THR B O 1
ATOM 3325 N N . GLY B 1 160 ? 10.93 -22.734 -8.141 1 98.5 160 GLY B N 1
ATOM 3326 C CA . GLY B 1 160 ? 10.805 -22.281 -6.766 1 98.5 160 GLY B CA 1
ATOM 3327 C C . GLY B 1 160 ? 10.898 -20.781 -6.621 1 98.5 160 GLY B C 1
ATOM 3328 O O . GLY B 1 160 ? 10.281 -20.203 -5.723 1 98.5 160 GLY B O 1
ATOM 3329 N N . SER B 1 161 ? 11.586 -20.141 -7.492 1 98.75 161 SER B N 1
ATOM 3330 C CA . SER B 1 161 ? 11.828 -18.703 -7.395 1 98.75 161 SER B CA 1
ATOM 3331 C C . SER B 1 161 ? 10.57 -17.906 -7.719 1 98.75 161 SER B C 1
ATOM 3333 O O . SER B 1 161 ? 10.359 -16.828 -7.172 1 98.75 161 SER B O 1
ATOM 3335 N N . GLY B 1 162 ? 9.766 -18.406 -8.625 1 98.81 162 GLY B N 1
ATOM 3336 C CA . GLY B 1 162 ? 8.5 -17.734 -8.906 1 98.81 162 GLY B CA 1
ATOM 3337 C C . GLY B 1 162 ? 7.574 -17.688 -7.703 1 98.81 162 GLY B C 1
ATOM 3338 O O . GLY B 1 162 ? 6.977 -16.656 -7.414 1 98.81 162 GLY B O 1
ATOM 3339 N N . LEU B 1 163 ? 7.492 -18.812 -7.043 1 98.62 163 LEU B N 1
ATOM 3340 C CA . LEU B 1 163 ? 6.664 -18.891 -5.844 1 98.62 163 LEU B CA 1
ATOM 3341 C C . LEU B 1 163 ? 7.238 -18.031 -4.723 1 98.62 163 LEU B C 1
ATOM 3343 O O . LEU B 1 163 ? 6.5 -17.344 -4.016 1 98.62 163 LEU B O 1
ATOM 3347 N N . LYS B 1 164 ? 8.555 -18.125 -4.562 1 98.75 164 LYS B N 1
ATOM 3348 C CA . LYS B 1 164 ? 9.195 -17.266 -3.568 1 98.75 164 LYS B CA 1
ATOM 3349 C C . LYS B 1 164 ? 8.898 -15.789 -3.832 1 98.75 164 LYS B C 1
ATOM 3351 O O . LYS B 1 164 ? 8.625 -15.031 -2.9 1 98.75 164 LYS B O 1
ATOM 3356 N N . MET B 1 165 ? 8.953 -15.422 -5.094 1 98.81 165 MET B N 1
ATOM 3357 C CA . MET B 1 165 ? 8.609 -14.055 -5.477 1 98.81 165 MET B CA 1
ATOM 3358 C C . MET B 1 165 ? 7.152 -13.75 -5.152 1 98.81 165 MET B C 1
ATOM 3360 O O . MET B 1 165 ? 6.844 -12.688 -4.609 1 98.81 165 MET B O 1
ATOM 3364 N N . LYS B 1 166 ? 6.27 -14.656 -5.477 1 98.62 166 LYS B N 1
ATOM 3365 C CA . LYS B 1 166 ? 4.852 -14.492 -5.164 1 98.62 166 LYS B CA 1
ATOM 3366 C C . LYS B 1 166 ? 4.641 -14.281 -3.666 1 98.62 166 LYS B C 1
ATOM 3368 O O . LYS B 1 166 ? 3.852 -13.422 -3.262 1 98.62 166 LYS B O 1
ATOM 3373 N N . TYR B 1 167 ? 5.324 -15.102 -2.85 1 98.56 167 TYR B N 1
ATOM 3374 C CA . TYR B 1 167 ? 5.203 -14.953 -1.403 1 98.56 167 TYR B CA 1
ATOM 3375 C C . TYR B 1 167 ? 5.609 -13.555 -0.958 1 98.56 167 TYR B C 1
ATOM 3377 O O . TYR B 1 167 ? 4.926 -12.938 -0.135 1 98.56 167 TYR B O 1
ATOM 3385 N N . ALA B 1 168 ? 6.703 -13.07 -1.493 1 98.75 168 ALA B N 1
ATOM 3386 C CA . ALA B 1 168 ? 7.168 -11.727 -1.146 1 98.75 168 ALA B CA 1
ATOM 3387 C C . ALA B 1 168 ? 6.152 -10.664 -1.566 1 98.75 168 ALA B C 1
ATOM 3389 O O . ALA B 1 168 ? 5.797 -9.789 -0.774 1 98.75 168 ALA B O 1
ATOM 3390 N N . ILE B 1 169 ? 5.645 -10.75 -2.814 1 98.81 169 ILE B N 1
ATOM 3391 C CA . ILE B 1 169 ? 4.691 -9.781 -3.344 1 98.81 169 ILE B CA 1
ATOM 3392 C C . ILE B 1 169 ? 3.395 -9.844 -2.539 1 98.81 169 ILE B C 1
ATOM 3394 O O . ILE B 1 169 ? 2.809 -8.812 -2.213 1 98.81 169 ILE B O 1
ATOM 3398 N N . ASN B 1 170 ? 2.973 -11.031 -2.201 1 98.5 170 ASN B N 1
ATOM 3399 C CA . ASN B 1 170 ? 1.735 -11.195 -1.448 1 98.5 170 ASN B CA 1
ATOM 3400 C C . ASN B 1 170 ? 1.882 -10.703 -0.012 1 98.5 170 ASN B C 1
ATOM 3402 O O . ASN B 1 170 ? 0.903 -10.273 0.606 1 98.5 170 ASN B O 1
ATOM 3406 N N . ALA B 1 171 ? 3.121 -10.797 0.532 1 98.69 171 ALA B N 1
ATOM 3407 C CA . ALA B 1 171 ? 3.344 -10.195 1.843 1 98.69 171 ALA B CA 1
ATOM 3408 C C . ALA B 1 171 ? 2.979 -8.711 1.833 1 98.69 171 ALA B C 1
ATOM 3410 O O . ALA B 1 171 ? 2.332 -8.219 2.762 1 98.69 171 ALA B O 1
ATOM 3411 N N . TYR B 1 172 ? 3.369 -8.07 0.78 1 98.88 172 TYR B N 1
ATOM 3412 C CA . TYR B 1 172 ? 3.033 -6.66 0.617 1 98.88 172 TYR B CA 1
ATOM 3413 C C . TYR B 1 172 ? 1.54 -6.48 0.38 1 98.88 172 TYR B C 1
ATOM 3415 O O . TYR B 1 172 ? 0.908 -5.617 0.994 1 98.88 172 TYR B O 1
ATOM 3423 N N . LEU B 1 173 ? 0.937 -7.285 -0.46 1 98.69 173 LEU B N 1
ATOM 3424 C CA . LEU B 1 173 ? -0.49 -7.238 -0.759 1 98.69 173 LEU B CA 1
ATOM 3425 C C . LEU B 1 173 ? -1.317 -7.344 0.519 1 98.69 173 LEU B C 1
ATOM 3427 O O . LEU B 1 173 ? -2.221 -6.539 0.748 1 98.69 173 LEU B O 1
ATOM 3431 N N . ILE B 1 174 ? -0.98 -8.328 1.313 1 98.62 174 ILE B N 1
ATOM 3432 C CA . ILE B 1 174 ? -1.756 -8.656 2.506 1 98.62 174 ILE B CA 1
ATOM 3433 C C . ILE B 1 174 ? -1.644 -7.516 3.518 1 98.62 174 ILE B C 1
ATOM 3435 O O . ILE B 1 174 ? -2.654 -7.043 4.043 1 98.62 174 ILE B O 1
ATOM 3439 N N . THR B 1 175 ? -0.428 -7.055 3.748 1 98.75 175 THR B N 1
ATOM 3440 C CA . THR B 1 175 ? -0.199 -6.004 4.73 1 98.75 175 THR B CA 1
ATOM 3441 C C . THR B 1 175 ? -0.816 -4.688 4.27 1 98.75 175 THR B C 1
ATOM 3443 O O . THR B 1 175 ? -1.42 -3.963 5.062 1 98.75 175 THR B O 1
ATOM 3446 N N . MET B 1 176 ? -0.646 -4.398 3.031 1 98.56 176 MET B N 1
ATOM 3447 C CA . MET B 1 176 ? -1.228 -3.189 2.457 1 98.56 176 MET B CA 1
ATOM 3448 C C . MET B 1 176 ? -2.748 -3.203 2.586 1 98.56 176 MET B C 1
ATOM 3450 O O . MET B 1 176 ? -3.355 -2.184 2.922 1 98.56 176 MET B O 1
ATOM 3454 N N . THR B 1 177 ? -3.418 -4.324 2.32 1 98.75 177 THR B N 1
ATOM 3455 C CA . THR B 1 177 ? -4.871 -4.445 2.389 1 98.75 177 THR B CA 1
ATOM 3456 C C . THR B 1 177 ? -5.363 -4.25 3.82 1 98.75 177 THR B C 1
ATOM 3458 O O . THR B 1 177 ? -6.301 -3.488 4.062 1 98.75 177 THR B O 1
ATOM 3461 N N . ALA B 1 178 ? -4.711 -4.984 4.73 1 98.75 178 ALA B N 1
ATOM 3462 C CA . ALA B 1 178 ? -5.09 -4.855 6.137 1 98.75 178 ALA B CA 1
ATOM 3463 C C . ALA B 1 178 ? -4.848 -3.434 6.641 1 98.75 178 ALA B C 1
ATOM 3465 O O . ALA B 1 178 ? -5.633 -2.904 7.426 1 98.75 178 ALA B O 1
ATOM 3466 N N . GLY B 1 179 ? -3.684 -2.836 6.207 1 98.81 179 GLY B N 1
ATOM 3467 C CA . GLY B 1 179 ? -3.391 -1.457 6.566 1 98.81 179 GLY B CA 1
ATOM 3468 C C . GLY B 1 179 ? -4.43 -0.476 6.055 1 98.81 179 GLY B C 1
ATOM 3469 O O . GLY B 1 179 ? -4.812 0.456 6.766 1 98.81 179 GLY B O 1
ATOM 3470 N N . LEU B 1 180 ? -4.879 -0.658 4.816 1 98.88 180 LEU B N 1
ATOM 3471 C CA . LEU B 1 180 ? -5.93 0.176 4.242 1 98.88 180 LEU B CA 1
ATOM 3472 C C . LEU B 1 180 ? -7.23 0.025 5.023 1 98.88 180 LEU B C 1
ATOM 3474 O O . LEU B 1 180 ? -7.906 1.016 5.309 1 98.88 180 LEU B O 1
ATOM 3478 N N . ALA B 1 181 ? -7.574 -1.2 5.348 1 98.75 181 ALA B N 1
ATOM 3479 C CA . ALA B 1 181 ? -8.773 -1.469 6.133 1 98.75 181 ALA B CA 1
ATOM 3480 C C . ALA B 1 181 ? -8.711 -0.776 7.492 1 98.75 181 ALA B C 1
ATOM 3482 O O . ALA B 1 181 ? -9.68 -0.158 7.93 1 98.75 181 ALA B O 1
ATOM 3483 N N . GLU B 1 182 ? -7.559 -0.929 8.141 1 98.69 182 GLU B N 1
ATOM 3484 C CA . GLU B 1 182 ? -7.363 -0.289 9.438 1 98.69 182 GLU B CA 1
ATOM 3485 C C . GLU B 1 182 ? -7.469 1.229 9.328 1 98.69 182 GLU B C 1
ATOM 3487 O O . GLU B 1 182 ? -8.07 1.879 10.188 1 98.69 182 GLU B O 1
ATOM 3492 N N . SER B 1 183 ? -6.848 1.779 8.305 1 98.81 183 SER B N 1
ATOM 3493 C CA . SER B 1 183 ? -6.883 3.213 8.039 1 98.81 183 SER B CA 1
ATOM 3494 C C . SER B 1 183 ? -8.312 3.711 7.859 1 98.81 183 SER B C 1
ATOM 3496 O O . SER B 1 183 ? -8.711 4.695 8.484 1 98.81 183 SER B O 1
ATOM 3498 N N . MET B 1 184 ? -9.102 3.027 7.035 1 98.75 184 MET B N 1
ATOM 3499 C CA . MET B 1 184 ? -10.484 3.416 6.77 1 98.75 184 MET B CA 1
ATOM 3500 C C . MET B 1 184 ? -11.352 3.223 8.008 1 98.75 184 MET B C 1
ATOM 3502 O O . MET B 1 184 ? -12.25 4.027 8.273 1 98.75 184 MET B O 1
ATOM 3506 N N . SER B 1 185 ? -11.086 2.127 8.727 1 98.38 185 SER B N 1
ATOM 3507 C CA . SER B 1 185 ? -11.812 1.889 9.969 1 98.38 185 SER B CA 1
ATOM 3508 C C . SER B 1 185 ? -11.57 3.006 10.977 1 98.38 185 SER B C 1
ATOM 3510 O O . SER B 1 185 ? -12.5 3.463 11.648 1 98.38 185 SER B O 1
ATOM 3512 N N . LEU B 1 186 ? -10.32 3.432 11.102 1 98.5 186 LEU B N 1
ATOM 3513 C CA . LEU B 1 186 ? -9.984 4.539 11.992 1 98.5 186 LEU B CA 1
ATOM 3514 C C . LEU B 1 186 ? -10.695 5.816 11.562 1 98.5 186 LEU B C 1
ATOM 3516 O O . LEU B 1 186 ? -11.242 6.539 12.398 1 98.5 186 LEU B O 1
ATOM 3520 N N . ALA B 1 187 ? -10.641 6.105 10.227 1 98.69 187 ALA B N 1
ATOM 3521 C CA . ALA B 1 187 ? -11.336 7.281 9.711 1 98.69 187 ALA B CA 1
ATOM 3522 C C . ALA B 1 187 ? -12.812 7.258 10.094 1 98.69 187 ALA B C 1
ATOM 3524 O O . ALA B 1 187 ? -13.344 8.25 10.602 1 98.69 187 ALA B O 1
ATOM 3525 N N . GLN B 1 188 ? -13.438 6.129 9.914 1 98.19 188 GLN B N 1
ATOM 3526 C CA . GLN B 1 188 ? -14.852 5.969 10.234 1 98.19 188 GLN B CA 1
ATOM 3527 C C . GLN B 1 188 ? -15.102 6.152 11.734 1 98.19 188 GLN B C 1
ATOM 3529 O O . GLN B 1 188 ? -16.047 6.844 12.133 1 98.19 188 GLN B O 1
ATOM 3534 N N . ALA B 1 189 ? -14.281 5.516 12.531 1 98.12 189 ALA B N 1
ATOM 3535 C CA . ALA B 1 189 ? -14.43 5.574 13.984 1 98.12 189 ALA B CA 1
ATOM 3536 C C . ALA B 1 189 ? -14.273 7.004 14.492 1 98.12 189 ALA B C 1
ATOM 3538 O O . ALA B 1 189 ? -14.891 7.391 15.484 1 98.12 189 ALA B O 1
ATOM 3539 N N . GLN B 1 190 ? -13.477 7.781 13.828 1 98.06 190 GLN B N 1
ATOM 3540 C CA . GLN B 1 190 ? -13.234 9.164 14.219 1 98.06 190 GLN B CA 1
ATOM 3541 C C . GLN B 1 190 ? -14.359 10.078 13.75 1 98.06 190 GLN B C 1
ATOM 3543 O O . GLN B 1 190 ? -14.328 11.289 14 1 98.06 190 GLN B O 1
ATOM 3548 N N . GLY B 1 191 ? -15.281 9.547 12.969 1 97.81 191 GLY B N 1
ATOM 3549 C CA . GLY B 1 191 ? -16.422 10.32 12.508 1 97.81 191 GLY B CA 1
ATOM 3550 C C . GLY B 1 191 ? -16.172 11.062 11.211 1 97.81 191 GLY B C 1
ATOM 3551 O O . GLY B 1 191 ? -16.875 12.008 10.883 1 97.81 191 GLY B O 1
ATOM 3552 N N . LEU B 1 192 ? -15.18 10.641 10.461 1 98.5 192 LEU B N 1
ATOM 3553 C CA . LEU B 1 192 ? -14.836 11.305 9.211 1 98.5 192 LEU B CA 1
ATOM 3554 C C . LEU B 1 192 ? -15.711 10.797 8.062 1 98.5 192 LEU B C 1
ATOM 3556 O O . LEU B 1 192 ? -16.234 9.688 8.133 1 98.5 192 LEU B O 1
ATOM 3560 N N . ASP B 1 193 ? -15.875 11.633 7.043 1 98 193 ASP B N 1
ATOM 3561 C CA . ASP B 1 193 ? -16.5 11.234 5.781 1 98 193 ASP B CA 1
ATOM 3562 C C . ASP B 1 193 ? -15.547 10.375 4.953 1 98 193 ASP B C 1
ATOM 3564 O O . ASP B 1 193 ? -14.492 10.836 4.523 1 98 193 ASP B O 1
ATOM 3568 N N . LEU B 1 194 ? -16 9.172 4.652 1 98.19 194 LEU B N 1
ATOM 3569 C CA . LEU B 1 194 ? -15.117 8.25 3.943 1 98.19 194 LEU B CA 1
ATOM 3570 C C . LEU B 1 194 ? -14.961 8.664 2.482 1 98.19 194 LEU B C 1
ATOM 3572 O O . LEU B 1 194 ? -14.016 8.25 1.814 1 98.19 194 LEU B O 1
ATOM 3576 N N . ASP B 1 195 ? -15.914 9.469 1.976 1 98.44 195 ASP B N 1
ATOM 3577 C CA . ASP B 1 195 ? -15.703 10.023 0.641 1 98.44 195 ASP B CA 1
ATOM 3578 C C . ASP B 1 195 ? -14.531 11 0.629 1 98.44 195 ASP B C 1
ATOM 3580 O O . ASP B 1 195 ? -13.758 11.031 -0.332 1 98.44 195 ASP B O 1
ATOM 3584 N N . ALA B 1 196 ? -14.43 11.82 1.676 1 98.56 196 ALA B N 1
ATOM 3585 C CA . ALA B 1 196 ? -13.289 12.719 1.808 1 98.56 196 ALA B CA 1
ATOM 3586 C C . ALA B 1 196 ? -11.984 11.93 1.938 1 98.56 196 ALA B C 1
ATOM 3588 O O . ALA B 1 196 ? -10.969 12.305 1.353 1 98.56 196 ALA B O 1
ATOM 3589 N N . PHE B 1 197 ? -12.062 10.828 2.711 1 98.81 197 PHE B N 1
ATOM 3590 C CA . PHE B 1 197 ? -10.906 9.945 2.824 1 98.81 197 PHE B CA 1
ATOM 3591 C C . PHE B 1 197 ? -10.461 9.453 1.451 1 98.81 197 PHE B C 1
ATOM 3593 O O . PHE B 1 197 ? -9.273 9.492 1.126 1 98.81 197 PHE B O 1
ATOM 3600 N N . ALA B 1 198 ? -11.453 8.977 0.688 1 98.88 198 ALA B N 1
ATOM 3601 C CA . ALA B 1 198 ? -11.18 8.453 -0.649 1 98.88 198 ALA B CA 1
ATOM 3602 C C . ALA B 1 198 ? -10.523 9.523 -1.527 1 98.88 198 ALA B C 1
ATOM 3604 O O . ALA B 1 198 ? -9.578 9.234 -2.256 1 98.88 198 ALA B O 1
ATOM 3605 N N . GLU B 1 199 ? -11 10.695 -1.441 1 98.69 199 GLU B N 1
ATOM 3606 C CA . GLU B 1 199 ? -10.469 11.805 -2.232 1 98.69 199 GLU B CA 1
ATOM 3607 C C . GLU B 1 199 ? -9.023 12.125 -1.837 1 98.69 199 GLU B C 1
ATOM 3609 O O . GLU B 1 199 ? -8.164 12.305 -2.699 1 98.69 199 GLU B O 1
ATOM 3614 N N . VAL B 1 200 ? -8.742 12.172 -0.536 1 98.75 200 VAL B N 1
ATOM 3615 C CA . VAL B 1 200 ? -7.402 12.477 -0.033 1 98.75 200 VAL B CA 1
ATOM 3616 C C . VAL B 1 200 ? -6.422 11.398 -0.496 1 98.75 200 VAL B C 1
ATOM 3618 O O . VAL B 1 200 ? -5.344 11.719 -1.011 1 98.75 200 VAL B O 1
ATOM 3621 N N . LEU B 1 201 ? -6.812 10.133 -0.329 1 98.75 201 LEU B N 1
ATOM 3622 C CA . LEU B 1 201 ? -5.926 9.039 -0.71 1 98.75 201 LEU B CA 1
ATOM 3623 C C . LEU B 1 201 ? -5.656 9.055 -2.211 1 98.75 201 LEU B C 1
ATOM 3625 O O . LEU B 1 201 ? -4.508 8.93 -2.643 1 98.75 201 LEU B O 1
ATOM 3629 N N . ALA B 1 202 ? -6.691 9.266 -2.992 1 98.5 202 ALA B N 1
ATOM 3630 C CA . ALA B 1 202 ? -6.594 9.195 -4.449 1 98.5 202 ALA B CA 1
ATOM 3631 C C . ALA B 1 202 ? -5.684 10.297 -4.988 1 98.5 202 ALA B C 1
ATOM 3633 O O . ALA B 1 202 ? -5.02 10.117 -6.012 1 98.5 202 ALA B O 1
ATOM 3634 N N . ALA B 1 203 ? -5.566 11.359 -4.289 1 98.25 203 ALA B N 1
ATOM 3635 C CA . ALA B 1 203 ? -4.809 12.523 -4.762 1 98.25 203 ALA B CA 1
ATOM 3636 C C . ALA B 1 203 ? -3.334 12.391 -4.395 1 98.25 203 ALA B C 1
ATOM 3638 O O . ALA B 1 203 ? -2.494 13.133 -4.918 1 98.25 203 ALA B O 1
ATOM 3639 N N . GLY B 1 204 ? -3.049 11.477 -3.518 1 97.69 204 GLY B N 1
ATOM 3640 C CA . GLY B 1 204 ? -1.704 11.422 -2.967 1 97.69 204 GLY B CA 1
ATOM 3641 C C . GLY B 1 204 ? -0.86 10.312 -3.57 1 97.69 204 GLY B C 1
ATOM 3642 O O . GLY B 1 204 ? -1.358 9.5 -4.355 1 97.69 204 GLY B O 1
ATOM 3643 N N . PRO B 1 205 ? 0.376 10.234 -3.174 1 97.12 205 PRO B N 1
ATOM 3644 C CA . PRO B 1 205 ? 1.322 9.289 -3.768 1 97.12 205 PRO B CA 1
ATOM 3645 C C . PRO B 1 205 ? 1.087 7.852 -3.307 1 97.12 205 PRO B C 1
ATOM 3647 O O . PRO B 1 205 ? 1.655 6.918 -3.875 1 97.12 205 PRO B O 1
ATOM 3650 N N . LEU B 1 206 ? 0.279 7.664 -2.281 1 98.19 206 LEU B N 1
ATOM 3651 C CA . LEU B 1 206 ? 0.035 6.324 -1.764 1 98.19 206 LEU B CA 1
ATOM 3652 C C . LEU B 1 206 ? -0.962 5.574 -2.643 1 98.19 206 LEU B C 1
ATOM 3654 O O . LEU B 1 206 ? -1.099 4.355 -2.535 1 98.19 206 LEU B O 1
ATOM 3658 N N . ALA B 1 207 ? -1.691 6.305 -3.443 1 98.31 207 ALA B N 1
ATOM 3659 C CA . ALA B 1 207 ? -2.76 5.719 -4.25 1 98.31 207 ALA B CA 1
ATOM 3660 C C . ALA B 1 207 ? -2.201 4.719 -5.258 1 98.31 207 ALA B C 1
ATOM 3662 O O . ALA B 1 207 ? -1.135 4.938 -5.836 1 98.31 207 ALA B O 1
ATOM 3663 N N . SER B 1 208 ? -2.848 3.607 -5.398 1 98.12 208 SER B N 1
ATOM 3664 C CA . SER B 1 208 ? -2.613 2.58 -6.406 1 98.12 208 SER B CA 1
ATOM 3665 C C . SER B 1 208 ? -3.92 2.125 -7.047 1 98.12 208 SER B C 1
ATOM 3667 O O . SER B 1 208 ? -5.004 2.439 -6.551 1 98.12 208 SER B O 1
ATOM 3669 N N . ALA B 1 209 ? -3.787 1.429 -8.227 1 96.94 209 ALA B N 1
ATOM 3670 C CA . ALA B 1 209 ? -4.996 0.852 -8.812 1 96.94 209 ALA B CA 1
ATOM 3671 C C . ALA B 1 209 ? -5.703 -0.063 -7.812 1 96.94 209 ALA B C 1
ATOM 3673 O O . ALA B 1 209 ? -6.934 -0.055 -7.719 1 96.94 209 ALA B O 1
ATOM 3674 N N . TYR B 1 210 ? -4.945 -0.715 -7.066 1 97.62 210 TYR B N 1
ATOM 3675 C CA . TYR B 1 210 ? -5.48 -1.662 -6.094 1 97.62 210 TYR B CA 1
ATOM 3676 C C . TYR B 1 210 ? -6.195 -0.935 -4.961 1 97.62 210 TYR B C 1
ATOM 3678 O O . TYR B 1 210 ? -7.316 -1.293 -4.598 1 97.62 210 TYR B O 1
ATOM 3686 N N . SER B 1 211 ? -5.543 0.092 -4.344 1 98.56 211 SER B N 1
ATOM 3687 C CA . SER B 1 211 ? -6.16 0.802 -3.227 1 98.56 211 SER B CA 1
ATOM 3688 C C . SER B 1 211 ? -7.465 1.471 -3.648 1 98.56 211 SER B C 1
ATOM 3690 O O . SER B 1 211 ? -8.43 1.488 -2.889 1 98.56 211 SER B O 1
ATOM 3692 N N . GLY B 1 212 ? -7.465 2.057 -4.918 1 98.31 212 GLY B N 1
ATOM 3693 C CA . GLY B 1 212 ? -8.695 2.652 -5.418 1 98.31 212 GLY B CA 1
ATOM 3694 C C . GLY B 1 212 ? -9.844 1.671 -5.484 1 98.31 212 GLY B C 1
ATOM 3695 O O . GLY B 1 212 ? -10.961 1.983 -5.059 1 98.31 212 GLY B O 1
ATOM 3696 N N . LEU B 1 213 ? -9.594 0.494 -5.953 1 97.62 213 LEU B N 1
ATOM 3697 C CA . LEU B 1 213 ? -10.609 -0.549 -6.078 1 97.62 213 LEU B CA 1
ATOM 3698 C C . LEU B 1 213 ? -11.148 -0.949 -4.711 1 97.62 213 LEU B C 1
ATOM 3700 O O . LEU B 1 213 ? -12.359 -1.108 -4.539 1 97.62 213 LEU B O 1
ATOM 3704 N N . LYS B 1 214 ? -10.273 -1.136 -3.734 1 98.5 214 LYS B N 1
ATOM 3705 C CA . LYS B 1 214 ? -10.688 -1.606 -2.416 1 98.5 214 LYS B CA 1
ATOM 3706 C C . LYS B 1 214 ? -11.422 -0.514 -1.65 1 98.5 214 LYS B C 1
ATOM 3708 O O . LYS B 1 214 ? -12.375 -0.797 -0.92 1 98.5 214 LYS B O 1
ATOM 3713 N N . VAL B 1 215 ? -10.953 0.757 -1.801 1 98.81 215 VAL B N 1
ATOM 3714 C CA . VAL B 1 215 ? -11.68 1.871 -1.196 1 98.81 215 VAL B CA 1
ATOM 3715 C C . VAL B 1 215 ? -13.109 1.912 -1.73 1 98.81 215 VAL B C 1
ATOM 3717 O O . VAL B 1 215 ? -14.062 2.055 -0.961 1 98.81 215 VAL B O 1
ATOM 3720 N N . ASP B 1 216 ? -13.266 1.769 -3.057 1 98.44 216 ASP B N 1
ATOM 3721 C CA . ASP B 1 216 ? -14.586 1.778 -3.68 1 98.44 216 ASP B CA 1
ATOM 3722 C C . ASP B 1 216 ? -15.469 0.665 -3.119 1 98.44 216 ASP B C 1
ATOM 3724 O O . ASP B 1 216 ? -16.672 0.861 -2.906 1 98.44 216 ASP B O 1
ATOM 3728 N N . LYS B 1 217 ? -14.898 -0.496 -2.912 1 98.38 217 LYS B N 1
ATOM 3729 C CA . LYS B 1 217 ? -15.656 -1.612 -2.357 1 98.38 217 LYS B CA 1
ATOM 3730 C C . LYS B 1 217 ? -16.172 -1.283 -0.96 1 98.38 217 LYS B C 1
ATOM 3732 O O . LYS B 1 217 ? -17.328 -1.562 -0.642 1 98.38 217 LYS B O 1
ATOM 3737 N N . VAL B 1 218 ? -15.32 -0.743 -0.086 1 98.56 218 VAL B N 1
ATOM 3738 C CA . VAL B 1 218 ? -15.734 -0.388 1.269 1 98.56 218 VAL B CA 1
ATOM 3739 C C . VAL B 1 218 ? -16.844 0.656 1.216 1 98.56 218 VAL B C 1
ATOM 3741 O O . VAL B 1 218 ? -17.859 0.535 1.916 1 98.56 218 VAL B O 1
ATOM 3744 N N . LEU B 1 219 ? -16.672 1.697 0.331 1 98.56 219 LEU B N 1
ATOM 3745 C CA . LEU B 1 219 ? -17.656 2.768 0.215 1 98.56 219 LEU B CA 1
ATOM 3746 C C . LEU B 1 219 ? -19 2.217 -0.231 1 98.56 219 LEU B C 1
ATOM 3748 O O . LEU B 1 219 ? -20.047 2.664 0.247 1 98.56 219 LEU B O 1
ATOM 3752 N N . ALA B 1 220 ? -18.969 1.215 -1.095 1 98.31 220 ALA B N 1
ATOM 3753 C CA . ALA B 1 220 ? -20.188 0.639 -1.663 1 98.31 220 ALA B CA 1
ATOM 3754 C C . ALA B 1 220 ? -20.703 -0.505 -0.798 1 98.31 220 ALA B C 1
ATOM 3756 O O . ALA B 1 220 ? -21.75 -1.083 -1.089 1 98.31 220 ALA B O 1
ATOM 3757 N N . ARG B 1 221 ? -19.953 -0.901 0.242 1 97.44 221 ARG B N 1
ATOM 3758 C CA . ARG B 1 221 ? -20.25 -2.074 1.059 1 97.44 221 ARG B CA 1
ATOM 3759 C C . ARG B 1 221 ? -20.391 -3.322 0.193 1 97.44 221 ARG B C 1
ATOM 3761 O O . ARG B 1 221 ? -21.328 -4.094 0.354 1 97.44 221 ARG B O 1
ATOM 3768 N N . ASP B 1 222 ? -19.578 -3.398 -0.821 1 98.19 222 ASP B N 1
ATOM 3769 C CA . ASP B 1 222 ? -19.469 -4.57 -1.687 1 98.19 222 ASP B CA 1
ATOM 3770 C C . ASP B 1 222 ? -18.406 -5.539 -1.173 1 98.19 222 ASP B C 1
ATOM 3772 O O . ASP B 1 222 ? -17.203 -5.297 -1.34 1 98.19 222 ASP B O 1
ATOM 3776 N N . TRP B 1 223 ? -18.797 -6.613 -0.624 1 98.06 223 TRP B N 1
ATOM 3777 C CA . TRP B 1 223 ? -17.875 -7.551 -0.01 1 98.06 223 TRP B CA 1
ATOM 3778 C C . TRP B 1 223 ? -17.656 -8.773 -0.896 1 98.06 223 TRP B C 1
ATOM 3780 O O . TRP B 1 223 ? -17.047 -9.758 -0.476 1 98.06 223 TRP B O 1
ATOM 3790 N N . SER B 1 224 ? -18.203 -8.75 -2.123 1 97.25 224 SER B N 1
ATOM 3791 C CA . SER B 1 224 ? -17.984 -9.852 -3.055 1 97.25 224 SER B CA 1
ATOM 3792 C C . SER B 1 224 ? -16.5 -10.023 -3.357 1 97.25 224 SER B C 1
ATOM 3794 O O . SER B 1 224 ? -15.766 -9.039 -3.492 1 97.25 224 SER B O 1
ATOM 3796 N N . ALA B 1 225 ? -16.016 -11.188 -3.498 1 96.06 225 ALA B N 1
ATOM 3797 C CA . ALA B 1 225 ? -14.586 -11.484 -3.463 1 96.06 225 ALA B CA 1
ATOM 3798 C C . ALA B 1 225 ? -13.953 -11.281 -4.832 1 96.06 225 ALA B C 1
ATOM 3800 O O . ALA B 1 225 ? -14.438 -11.805 -5.836 1 96.06 225 ALA B O 1
ATOM 3801 N N . GLN B 1 226 ? -12.953 -10.492 -4.895 1 93.38 226 GLN B N 1
ATOM 3802 C CA . GLN B 1 226 ? -11.922 -10.555 -5.926 1 93.38 226 GLN B CA 1
ATOM 3803 C C . GLN B 1 226 ? -10.766 -11.453 -5.492 1 93.38 226 GLN B C 1
ATOM 3805 O O . GLN B 1 226 ? -10.172 -12.156 -6.312 1 93.38 226 GLN B O 1
ATOM 3810 N N . ALA B 1 227 ? -10.445 -11.438 -4.246 1 93.62 227 ALA B N 1
ATOM 3811 C CA . ALA B 1 227 ? -9.617 -12.352 -3.469 1 93.62 227 ALA B CA 1
ATOM 3812 C C . ALA B 1 227 ? -10.25 -12.656 -2.115 1 93.62 227 ALA B C 1
ATOM 3814 O O . ALA B 1 227 ? -10.422 -11.758 -1.285 1 93.62 227 ALA B O 1
ATOM 3815 N N . ALA B 1 228 ? -10.555 -13.867 -1.924 1 96.5 228 ALA B N 1
ATOM 3816 C CA . ALA B 1 228 ? -11.344 -14.234 -0.748 1 96.5 228 ALA B CA 1
ATOM 3817 C C . ALA B 1 228 ? -10.469 -14.281 0.502 1 96.5 228 ALA B C 1
ATOM 3819 O O . ALA B 1 228 ? -9.273 -14.578 0.424 1 96.5 228 ALA B O 1
ATOM 3820 N N . ILE B 1 229 ? -11.086 -14.078 1.648 1 98 229 ILE B N 1
ATOM 3821 C CA . ILE B 1 229 ? -10.406 -14.094 2.939 1 98 229 ILE B CA 1
ATOM 3822 C C . ILE B 1 229 ? -9.758 -15.453 3.166 1 98 229 ILE B C 1
ATOM 3824 O O . ILE B 1 229 ? -8.641 -15.539 3.668 1 98 229 ILE B O 1
ATOM 3828 N N . LYS B 1 230 ? -10.438 -16.516 2.814 1 95.62 230 LYS B N 1
ATOM 3829 C CA . LYS B 1 230 ? -9.875 -17.844 3.02 1 95.62 230 LYS B CA 1
ATOM 3830 C C . LYS B 1 230 ? -8.594 -18.031 2.213 1 95.62 230 LYS B C 1
ATOM 3832 O O . LYS B 1 230 ? -7.625 -18.625 2.697 1 95.62 230 LYS B O 1
ATOM 3837 N N . ASP B 1 231 ? -8.539 -17.547 0.97 1 93.56 231 ASP B N 1
ATOM 3838 C CA . ASP B 1 231 ? -7.344 -17.625 0.13 1 93.56 231 ASP B CA 1
ATOM 3839 C C . ASP B 1 231 ? -6.215 -16.766 0.695 1 93.56 231 ASP B C 1
ATOM 3841 O O . ASP B 1 231 ? -5.047 -17.156 0.65 1 93.56 231 ASP B O 1
ATOM 3845 N N . CYS B 1 232 ? -6.637 -15.594 1.181 1 96 232 CYS B N 1
ATOM 3846 C CA . CYS B 1 232 ? -5.664 -14.703 1.802 1 96 232 CYS B CA 1
ATOM 3847 C C . CYS B 1 232 ? -5.047 -15.344 3.037 1 96 232 CYS B C 1
ATOM 3849 O O . CYS B 1 232 ? -3.834 -15.266 3.24 1 96 232 CYS B O 1
ATOM 3851 N N . TYR B 1 233 ? -5.922 -15.953 3.842 1 96.69 233 TYR B N 1
ATOM 3852 C CA . TYR B 1 233 ? -5.422 -16.641 5.027 1 96.69 233 TYR B CA 1
ATOM 3853 C C . TYR B 1 233 ? -4.43 -17.734 4.641 1 96.69 233 TYR B C 1
ATOM 3855 O O . TYR B 1 233 ? -3.365 -17.859 5.25 1 96.69 233 TYR B O 1
ATOM 3863 N N . ASN B 1 234 ? -4.758 -18.516 3.654 1 93.81 234 ASN B N 1
ATOM 3864 C CA . ASN B 1 234 ? -3.846 -19.547 3.16 1 93.81 234 ASN B CA 1
ATOM 3865 C C . ASN B 1 234 ? -2.516 -18.953 2.709 1 93.81 234 ASN B C 1
ATOM 3867 O O . ASN B 1 234 ? -1.455 -19.516 2.961 1 93.81 234 ASN B O 1
ATOM 3871 N N . SER B 1 235 ? -2.598 -17.844 2.027 1 95.44 235 SER B N 1
ATOM 3872 C CA . SER B 1 235 ? -1.392 -17.156 1.59 1 95.44 235 SER B CA 1
ATOM 3873 C C . SER B 1 235 ? -0.518 -16.766 2.777 1 95.44 235 SER B C 1
ATOM 3875 O O . SER B 1 235 ? 0.709 -16.859 2.713 1 95.44 235 SER B O 1
ATOM 3877 N N . THR B 1 236 ? -1.178 -16.266 3.891 1 97.81 236 THR B N 1
ATOM 3878 C CA . THR B 1 236 ? -0.387 -15.891 5.059 1 97.81 236 THR B CA 1
ATOM 3879 C C . THR B 1 236 ? 0.372 -17.094 5.609 1 97.81 236 THR B C 1
ATOM 3881 O O . THR B 1 236 ? 1.508 -16.969 6.07 1 97.81 236 THR B O 1
ATOM 3884 N N . GLN B 1 237 ? -0.232 -18.266 5.527 1 95.81 237 GLN B N 1
ATOM 3885 C CA . GLN B 1 237 ? 0.427 -19.469 6.008 1 95.81 237 GLN B CA 1
ATOM 3886 C C . GLN B 1 237 ? 1.635 -19.812 5.141 1 95.81 237 GLN B C 1
ATOM 3888 O O . GLN B 1 237 ? 2.695 -20.172 5.66 1 95.81 237 GLN B O 1
ATOM 3893 N N . LEU B 1 238 ? 1.499 -19.734 3.857 1 95.25 238 LEU B N 1
ATOM 3894 C CA . LEU B 1 238 ? 2.59 -20 2.93 1 95.25 238 LEU B CA 1
ATOM 3895 C C . LEU B 1 238 ? 3.74 -19.016 3.137 1 95.25 238 LEU B C 1
ATOM 3897 O O . LEU B 1 238 ? 4.91 -19.422 3.113 1 95.25 238 LEU B O 1
ATOM 3901 N N . ILE B 1 239 ? 3.428 -17.766 3.359 1 98.06 239 ILE B N 1
ATOM 3902 C CA . ILE B 1 239 ? 4.434 -16.719 3.531 1 98.06 239 ILE B CA 1
ATOM 3903 C C . ILE B 1 239 ? 5.191 -16.938 4.84 1 98.06 239 ILE B C 1
ATOM 3905 O O . ILE B 1 239 ? 6.418 -16.812 4.883 1 98.06 239 ILE B O 1
ATOM 3909 N N . ARG B 1 240 ? 4.453 -17.266 5.883 1 97.12 240 ARG B N 1
ATOM 3910 C CA . ARG B 1 240 ? 5.09 -17.516 7.172 1 97.12 240 ARG B CA 1
ATOM 3911 C C . ARG B 1 240 ? 6.035 -18.719 7.082 1 97.12 240 ARG B C 1
ATOM 3913 O O . ARG B 1 240 ? 7.125 -18.703 7.652 1 97.12 240 ARG B O 1
ATOM 3920 N N . ALA B 1 241 ? 5.582 -19.766 6.402 1 96.19 241 ALA B N 1
ATOM 3921 C CA . ALA B 1 241 ? 6.438 -20.922 6.191 1 96.19 241 ALA B CA 1
ATOM 3922 C C . ALA B 1 241 ? 7.688 -20.547 5.398 1 96.19 241 ALA B C 1
ATOM 3924 O O . ALA B 1 241 ? 8.789 -21.016 5.703 1 96.19 241 ALA B O 1
ATOM 3925 N N . ALA B 1 242 ? 7.527 -19.75 4.387 1 96.5 242 ALA B N 1
ATOM 3926 C CA . ALA B 1 242 ? 8.648 -19.281 3.57 1 96.5 242 ALA B CA 1
ATOM 3927 C C . ALA B 1 242 ? 9.617 -18.453 4.395 1 96.5 242 ALA B C 1
ATOM 3929 O O . ALA B 1 242 ? 10.836 -18.562 4.234 1 96.5 242 ALA B O 1
ATOM 3930 N N . ALA B 1 243 ? 9.094 -17.578 5.23 1 97.31 243 ALA B N 1
ATOM 3931 C CA . ALA B 1 243 ? 9.938 -16.75 6.09 1 97.31 243 ALA B CA 1
ATOM 3932 C C . ALA B 1 243 ? 10.766 -17.609 7.043 1 97.31 243 ALA B C 1
ATOM 3934 O O . ALA B 1 243 ? 11.961 -17.375 7.215 1 97.31 243 ALA B O 1
ATOM 3935 N N . ALA B 1 244 ? 10.109 -18.594 7.633 1 96.06 244 ALA B N 1
ATOM 3936 C CA . ALA B 1 244 ? 10.812 -19.516 8.523 1 96.06 244 ALA B CA 1
ATOM 3937 C C . ALA B 1 244 ? 11.938 -20.234 7.785 1 96.06 244 ALA B C 1
ATOM 3939 O O . ALA B 1 244 ? 13.047 -20.359 8.297 1 96.06 244 ALA B O 1
ATOM 3940 N N . ALA B 1 245 ? 11.633 -20.703 6.602 1 95.62 245 ALA B N 1
ATOM 3941 C CA . ALA B 1 245 ? 12.609 -21.438 5.801 1 95.62 245 ALA B CA 1
ATOM 3942 C C . ALA B 1 245 ? 13.789 -20.547 5.43 1 95.62 245 ALA B C 1
ATOM 3944 O O . ALA B 1 245 ? 14.922 -21.016 5.32 1 95.62 245 ALA B O 1
ATOM 3945 N N . ALA B 1 246 ? 13.555 -19.297 5.281 1 96.56 246 ALA B N 1
ATOM 3946 C CA . ALA B 1 246 ? 14.594 -18.344 4.879 1 96.56 246 ALA B CA 1
ATOM 3947 C C . ALA B 1 246 ? 15.258 -17.719 6.102 1 96.56 246 ALA B C 1
ATOM 3949 O O . ALA B 1 246 ? 16.094 -16.812 5.965 1 96.56 246 ALA B O 1
ATOM 3950 N N . HIS B 1 247 ? 14.836 -18.094 7.34 1 95.5 247 HIS B N 1
ATOM 3951 C CA . HIS B 1 247 ? 15.398 -17.609 8.602 1 95.5 247 HIS B CA 1
ATOM 3952 C C . HIS B 1 247 ? 15.25 -16.094 8.727 1 95.5 247 HIS B C 1
ATOM 3954 O O . HIS B 1 247 ? 16.219 -15.406 9.047 1 95.5 247 HIS B O 1
ATOM 3960 N N . THR B 1 248 ? 14.086 -15.609 8.383 1 95.56 248 THR B N 1
ATOM 3961 C CA . THR B 1 248 ? 13.75 -14.203 8.562 1 95.56 248 THR B CA 1
ATOM 3962 C C . THR B 1 248 ? 12.414 -14.047 9.273 1 95.56 248 THR B C 1
ATOM 3964 O O . THR B 1 248 ? 11.773 -15.039 9.625 1 95.56 248 THR B O 1
ATOM 3967 N N . GLN B 1 249 ? 12.102 -12.805 9.578 1 92.25 249 GLN B N 1
ATOM 3968 C CA . GLN B 1 249 ? 10.859 -12.523 10.305 1 92.25 249 GLN B CA 1
ATOM 3969 C C . GLN B 1 249 ? 9.828 -11.867 9.391 1 92.25 249 GLN B C 1
ATOM 3971 O O . GLN B 1 249 ? 10.188 -11.133 8.469 1 92.25 249 GLN B O 1
ATOM 3976 N N . SER B 1 250 ? 8.578 -12.219 9.609 1 97.12 250 SER B N 1
ATOM 3977 C CA . SER B 1 250 ? 7.453 -11.57 8.938 1 97.12 250 SER B CA 1
ATOM 3978 C C . SER B 1 250 ? 6.355 -11.195 9.93 1 97.12 250 SER B C 1
ATOM 3980 O O . SER B 1 250 ? 5.227 -11.68 9.82 1 97.12 250 SER B O 1
ATOM 3982 N N . PRO B 1 251 ? 6.703 -10.32 10.852 1 98.25 251 PRO B N 1
ATOM 3983 C CA . PRO B 1 251 ? 5.758 -10.023 11.93 1 98.25 251 PRO B CA 1
ATOM 3984 C C . PRO B 1 251 ? 4.457 -9.406 11.43 1 98.25 251 PRO B C 1
ATOM 3986 O O . PRO B 1 251 ? 3.387 -9.664 11.984 1 98.25 251 PRO B O 1
ATOM 3989 N N . LEU B 1 252 ? 4.477 -8.594 10.414 1 98.75 252 LEU B N 1
ATOM 3990 C CA . LEU B 1 252 ? 3.256 -7.977 9.914 1 98.75 252 LEU B CA 1
ATOM 3991 C C . LEU B 1 252 ? 2.346 -9.016 9.266 1 98.75 252 LEU B C 1
ATOM 3993 O O . LEU B 1 252 ? 1.137 -9.023 9.508 1 98.75 252 LEU B O 1
ATOM 3997 N N . VAL B 1 253 ? 2.957 -9.898 8.453 1 98.75 253 VAL B N 1
ATOM 3998 C CA . VAL B 1 253 ? 2.164 -10.969 7.855 1 98.75 253 VAL B CA 1
ATOM 3999 C C . VAL B 1 253 ? 1.57 -11.852 8.953 1 98.75 253 VAL B C 1
ATOM 4001 O O . VAL B 1 253 ? 0.443 -12.328 8.836 1 98.75 253 VAL B O 1
ATOM 4004 N N . GLY B 1 254 ? 2.359 -12.062 10.008 1 98.44 254 GLY B N 1
ATOM 4005 C CA . GLY B 1 254 ? 1.844 -12.82 11.141 1 98.44 254 GLY B CA 1
ATOM 4006 C C . GLY B 1 254 ? 0.597 -12.211 11.75 1 98.44 254 GLY B C 1
ATOM 4007 O O . GLY B 1 254 ? -0.402 -12.898 11.961 1 98.44 254 GLY B O 1
ATOM 4008 N N . LEU B 1 255 ? 0.649 -10.945 12.031 1 98.69 255 LEU B N 1
ATOM 4009 C CA . LEU B 1 255 ? -0.498 -10.242 12.594 1 98.69 255 LEU B CA 1
ATOM 4010 C C . LEU B 1 255 ? -1.678 -10.266 11.625 1 98.69 255 LEU B C 1
ATOM 4012 O O . LEU B 1 255 ? -2.822 -10.453 12.047 1 98.69 255 LEU B O 1
ATOM 4016 N N . CYS B 1 256 ? -1.446 -10.07 10.352 1 98.75 256 CYS B N 1
ATOM 4017 C CA . CYS B 1 256 ? -2.508 -10.141 9.352 1 98.75 256 CYS B CA 1
ATOM 4018 C C . CYS B 1 256 ? -3.152 -11.523 9.344 1 98.75 256 CYS B C 1
ATOM 4020 O O . CYS B 1 256 ? -4.371 -11.641 9.211 1 98.75 256 CYS B O 1
ATOM 4022 N N . GLY B 1 257 ? -2.252 -12.57 9.438 1 98.5 257 GLY B N 1
ATOM 4023 C CA . GLY B 1 257 ? -2.787 -13.914 9.508 1 98.5 257 GLY B CA 1
ATOM 4024 C C . GLY B 1 257 ? -3.785 -14.102 10.633 1 98.5 257 GLY B C 1
ATOM 4025 O O . GLY B 1 257 ? -4.809 -14.766 10.461 1 98.5 257 GLY B O 1
ATOM 4026 N N . GLU B 1 258 ? -3.525 -13.477 11.773 1 98.38 258 GLU B N 1
ATOM 4027 C CA . GLU B 1 258 ? -4.438 -13.539 12.906 1 98.38 258 GLU B CA 1
ATOM 4028 C C . GLU B 1 258 ? -5.75 -12.82 12.602 1 98.38 258 GLU B C 1
ATOM 4030 O O . GLU B 1 258 ? -6.828 -13.32 12.93 1 98.38 258 GLU B O 1
ATOM 4035 N N . LEU B 1 259 ? -5.699 -11.68 12.031 1 98.31 259 LEU B N 1
ATOM 4036 C CA . LEU B 1 259 ? -6.883 -10.898 11.68 1 98.31 259 LEU B CA 1
ATOM 4037 C C . LEU B 1 259 ? -7.75 -11.656 10.68 1 98.31 259 LEU B C 1
ATOM 4039 O O . LEU B 1 259 ? -8.977 -11.703 10.828 1 98.31 259 LEU B O 1
ATOM 4043 N N . TYR B 1 260 ? -7.125 -12.219 9.664 1 98.5 260 TYR B N 1
ATOM 4044 C CA . TYR B 1 260 ? -7.879 -12.938 8.641 1 98.5 260 TYR B CA 1
ATOM 4045 C C . TYR B 1 260 ? -8.438 -14.242 9.195 1 98.5 260 TYR B C 1
ATOM 4047 O O . TYR B 1 260 ? -9.508 -14.695 8.789 1 98.5 260 TYR B O 1
ATOM 4055 N N . SER B 1 261 ? -7.66 -14.844 10.125 1 98.56 261 SER B N 1
ATOM 4056 C CA . SER B 1 261 ? -8.203 -16 10.828 1 98.56 261 SER B CA 1
ATOM 4057 C C . SER B 1 261 ? -9.477 -15.633 11.586 1 98.56 261 SER B C 1
ATOM 4059 O O . SER B 1 261 ? -10.461 -16.375 11.547 1 98.56 261 SER B O 1
ATOM 4061 N N . GLN B 1 262 ? -9.469 -14.547 12.266 1 97.88 262 GLN B N 1
ATOM 4062 C CA . GLN B 1 262 ? -10.641 -14.055 12.977 1 97.88 262 GLN B CA 1
ATOM 4063 C C . GLN B 1 262 ? -11.797 -13.789 12.023 1 97.88 262 GLN B C 1
ATOM 4065 O O . GLN B 1 262 ? -12.945 -14.133 12.32 1 97.88 262 GLN B O 1
ATOM 4070 N N . ALA B 1 263 ? -11.484 -13.172 10.922 1 98 263 ALA B N 1
ATOM 4071 C CA . ALA B 1 263 ? -12.508 -12.891 9.922 1 98 263 ALA B CA 1
ATOM 4072 C C . ALA B 1 263 ? -13.148 -14.18 9.414 1 98 263 ALA B C 1
ATOM 4074 O O . ALA B 1 263 ? -14.375 -14.273 9.305 1 98 263 ALA B O 1
ATOM 4075 N N . LYS B 1 264 ? -12.281 -15.125 9.094 1 97.56 264 LYS B N 1
ATOM 4076 C CA . LYS B 1 264 ? -12.758 -16.438 8.641 1 97.56 264 LYS B CA 1
ATOM 4077 C C . LYS B 1 264 ? -13.68 -17.062 9.68 1 97.56 264 LYS B C 1
ATOM 4079 O O . LYS B 1 264 ? -14.758 -17.562 9.344 1 97.56 264 LYS B O 1
ATOM 4084 N N . ALA B 1 265 ? -13.297 -16.984 10.914 1 96.94 265 ALA B N 1
ATOM 4085 C CA . ALA B 1 265 ? -14.062 -17.578 12.016 1 96.94 265 ALA B CA 1
ATOM 4086 C C . ALA B 1 265 ? -15.391 -16.859 12.211 1 96.94 265 ALA B C 1
ATOM 4088 O O . ALA B 1 265 ? -16.344 -17.422 12.758 1 96.94 265 ALA B O 1
ATOM 4089 N N . SER B 1 266 ? -15.5 -15.688 11.75 1 96.75 266 SER B N 1
ATOM 4090 C CA . SER B 1 266 ? -16.703 -14.875 11.914 1 96.75 266 SER B CA 1
ATOM 4091 C C . SER B 1 266 ? -17.625 -15.023 10.711 1 96.75 266 SER B C 1
ATOM 4093 O O . SER B 1 266 ? -18.531 -14.203 10.508 1 96.75 266 SER B O 1
ATOM 4095 N N . GLY B 1 267 ? -17.328 -15.984 9.781 1 97.31 267 GLY B N 1
ATOM 4096 C CA . GLY B 1 267 ? -18.219 -16.297 8.68 1 97.31 267 GLY B CA 1
ATOM 4097 C C . GLY B 1 267 ? -17.922 -15.523 7.414 1 97.31 267 GLY B C 1
ATOM 4098 O O . GLY B 1 267 ? -18.734 -15.469 6.496 1 97.31 267 GLY B O 1
ATOM 4099 N N . MET B 1 268 ? -16.719 -14.922 7.328 1 98 268 MET B N 1
ATOM 4100 C CA . MET B 1 268 ? -16.406 -14.039 6.199 1 98 268 MET B CA 1
ATOM 4101 C C . MET B 1 268 ? -15.453 -14.727 5.223 1 98 268 MET B C 1
ATOM 4103 O O . MET B 1 268 ? -14.805 -14.062 4.414 1 98 268 MET B O 1
ATOM 4107 N N . ALA B 1 269 ? -15.312 -16 5.297 1 97.81 269 ALA B N 1
ATOM 4108 C CA . ALA B 1 269 ? -14.32 -16.766 4.539 1 97.81 269 ALA B CA 1
ATOM 4109 C C . ALA B 1 269 ? -14.43 -16.469 3.047 1 97.81 269 ALA B C 1
ATOM 4111 O O . ALA B 1 269 ? -13.422 -16.438 2.34 1 97.81 269 ALA B O 1
ATOM 4112 N N . GLU B 1 270 ? -15.648 -16.25 2.562 1 96.94 270 GLU B N 1
ATOM 4113 C CA . GLU B 1 270 ? -15.883 -16.109 1.129 1 96.94 270 GLU B CA 1
ATOM 4114 C C . GLU B 1 270 ? -15.945 -14.633 0.731 1 96.94 270 GLU B C 1
ATOM 4116 O O . GLU B 1 270 ? -16.031 -14.305 -0.454 1 96.94 270 GLU B O 1
ATOM 4121 N N . ASP B 1 271 ? -15.875 -13.727 1.706 1 98.44 271 ASP B N 1
ATOM 4122 C CA . ASP B 1 271 ? -15.852 -12.289 1.424 1 98.44 271 ASP B CA 1
ATOM 4123 C C . ASP B 1 271 ? -14.484 -11.859 0.892 1 98.44 271 ASP B C 1
ATOM 4125 O O . ASP B 1 271 ? -13.5 -12.586 1.038 1 98.44 271 ASP B O 1
ATOM 4129 N N . ASP B 1 272 ? -14.516 -10.719 0.25 1 98.5 272 ASP B N 1
ATOM 4130 C CA . ASP B 1 272 ? -13.25 -10.148 -0.193 1 98.5 272 ASP B CA 1
ATOM 4131 C C . ASP B 1 272 ? -12.328 -9.875 0.991 1 98.5 272 ASP B C 1
ATOM 4133 O O . ASP B 1 272 ? -12.789 -9.531 2.082 1 98.5 272 ASP B O 1
ATOM 4137 N N . MET B 1 273 ? -11.094 -9.984 0.775 1 98.31 273 MET B N 1
ATOM 4138 C CA . MET B 1 273 ? -10.117 -9.82 1.844 1 98.31 273 MET B CA 1
ATOM 4139 C C . MET B 1 273 ? -10.234 -8.445 2.492 1 98.31 273 MET B C 1
ATOM 4141 O O . MET B 1 273 ? -9.883 -8.273 3.66 1 98.31 273 MET B O 1
ATOM 4145 N N . ILE B 1 274 ? -10.797 -7.402 1.812 1 98.69 274 ILE B N 1
ATOM 4146 C CA . ILE B 1 274 ? -10.938 -6.062 2.373 1 98.69 274 ILE B CA 1
ATOM 4147 C C . ILE B 1 274 ? -12.008 -6.066 3.455 1 98.69 274 ILE B C 1
ATOM 4149 O O . ILE B 1 274 ? -12.117 -5.121 4.238 1 98.69 274 ILE B O 1
ATOM 4153 N N . ALA B 1 275 ? -12.797 -7.16 3.549 1 98.44 275 ALA B N 1
ATOM 4154 C CA . ALA B 1 275 ? -13.844 -7.277 4.566 1 98.44 275 ALA B CA 1
ATOM 4155 C C . ALA B 1 275 ? -13.234 -7.383 5.961 1 98.44 275 ALA B C 1
ATOM 4157 O O . ALA B 1 275 ? -13.938 -7.234 6.965 1 98.44 275 ALA B O 1
ATOM 4158 N N . VAL B 1 276 ? -11.914 -7.551 6.027 1 98.25 276 VAL B N 1
ATOM 4159 C CA . VAL B 1 276 ? -11.227 -7.5 7.312 1 98.25 276 VAL B CA 1
ATOM 4160 C C . VAL B 1 276 ? -11.508 -6.16 7.992 1 98.25 276 VAL B C 1
ATOM 4162 O O . VAL B 1 276 ? -11.375 -6.039 9.211 1 98.25 276 VAL B O 1
ATOM 4165 N N . PHE B 1 277 ? -11.953 -5.145 7.246 1 98.06 277 PHE B N 1
ATOM 4166 C CA . PHE B 1 277 ? -12.477 -3.871 7.73 1 98.06 277 PHE B CA 1
ATOM 4167 C C . PHE B 1 277 ? -13.5 -4.094 8.844 1 98.06 277 PHE B C 1
ATOM 4169 O O . PHE B 1 277 ? -13.492 -3.389 9.852 1 98.06 277 PHE B O 1
ATOM 4176 N N . LYS B 1 278 ? -14.352 -5.109 8.68 1 97 278 LYS B N 1
ATOM 4177 C CA . LYS B 1 278 ? -15.422 -5.387 9.641 1 97 278 LYS B CA 1
ATOM 4178 C C . LYS B 1 278 ? -14.859 -5.867 10.969 1 97 278 LYS B C 1
ATOM 4180 O O . LYS B 1 278 ? -15.406 -5.562 12.031 1 97 278 LYS B O 1
ATOM 4185 N N . VAL B 1 279 ? -13.758 -6.645 10.883 1 96.19 279 VAL B N 1
ATOM 4186 C CA . VAL B 1 279 ? -13.094 -7.141 12.086 1 96.19 279 VAL B CA 1
ATOM 4187 C C . VAL B 1 279 ? -12.5 -5.973 12.867 1 96.19 279 VAL B C 1
ATOM 4189 O O . VAL B 1 279 ? -12.625 -5.91 14.094 1 96.19 279 VAL B O 1
ATOM 4192 N N . LEU B 1 280 ? -11.93 -5.023 12.188 1 95.88 280 LEU B N 1
ATOM 4193 C CA . LEU B 1 280 ? -11.234 -3.889 12.781 1 95.88 280 LEU B CA 1
ATOM 4194 C C . LEU B 1 280 ? -12.227 -2.855 13.297 1 95.88 280 LEU B C 1
ATOM 4196 O O . LEU B 1 280 ? -11.945 -2.143 14.266 1 95.88 280 LEU B O 1
ATOM 4200 N N . ALA B 1 281 ? -13.406 -2.764 12.703 1 92.19 281 ALA B N 1
ATOM 4201 C CA . ALA B 1 281 ? -14.438 -1.807 13.102 1 92.19 281 ALA B CA 1
ATOM 4202 C C . ALA B 1 281 ? -15.195 -2.293 14.328 1 92.19 281 ALA B C 1
ATOM 4204 O O . ALA B 1 281 ? -15.766 -1.491 15.07 1 92.19 281 ALA B O 1
ATOM 4205 N N . ARG B 1 282 ? -15.516 -3.602 14.578 1 80.19 282 ARG B N 1
ATOM 4206 C CA . ARG B 1 282 ? -16.25 -4.184 15.695 1 80.19 282 ARG B CA 1
ATOM 4207 C C . ARG B 1 282 ? -15.484 -4.031 17 1 80.19 282 ARG B C 1
ATOM 4209 O O . ARG B 1 282 ? -16.078 -3.959 18.078 1 80.19 282 ARG B O 1
ATOM 4216 N N . SER B 1 283 ? -14.297 -4.105 17.078 1 56.94 283 SER B N 1
ATOM 4217 C CA . SER B 1 283 ? -13.602 -4.133 18.359 1 56.94 283 SER B CA 1
ATOM 4218 C C . SER B 1 283 ? -14.039 -2.975 19.25 1 56.94 283 SER B C 1
ATOM 4220 O O . SER B 1 283 ? -13.547 -2.826 20.375 1 56.94 283 SER B O 1
ATOM 4222 N N . THR B 1 284 ? -14.906 -1.989 18.859 1 48.03 284 THR B N 1
ATOM 4223 C CA . THR B 1 284 ? -15.453 -0.978 19.766 1 48.03 284 THR B CA 1
ATOM 4224 C C . THR B 1 284 ? -16.578 -1.562 20.625 1 48.03 284 THR B C 1
ATOM 4226 O O . THR B 1 284 ? -17.109 -0.881 21.5 1 48.03 284 THR B O 1
ATOM 4229 N N . ALA B 1 285 ? -17.594 -2.373 20.391 1 42.47 285 ALA B N 1
ATOM 4230 C CA . ALA B 1 285 ? -18.781 -2.645 21.203 1 42.47 285 ALA B CA 1
ATOM 4231 C C . ALA B 1 285 ? -18.422 -3.434 22.453 1 42.47 285 ALA B C 1
ATOM 4233 O O . ALA B 1 285 ? -17.906 -4.551 22.375 1 42.47 285 ALA B O 1
ATOM 4234 N N . THR B 1 286 ? -18.156 -2.773 23.578 1 36.22 286 THR B N 1
ATOM 4235 C CA . THR B 1 286 ? -18.062 -3.311 24.938 1 36.22 286 THR B CA 1
ATOM 4236 C C . THR B 1 286 ? -19.188 -4.297 25.203 1 36.22 286 THR B C 1
ATOM 4238 O O . THR B 1 286 ? -20.359 -3.971 25 1 36.22 286 THR B O 1
ATOM 4241 N N . PRO B 1 287 ? -19.031 -5.586 25.453 1 34.81 287 PRO B N 1
ATOM 4242 C CA . PRO B 1 287 ? -20.125 -6.332 26.078 1 34.81 287 PRO B CA 1
ATOM 4243 C C . PRO B 1 287 ? -20.703 -5.625 27.297 1 34.81 287 PRO B C 1
ATOM 4245 O O . PRO B 1 287 ? -19.953 -5.109 28.125 1 34.81 287 PRO B O 1
ATOM 4248 N N . SER B 1 288 ? -21.797 -4.844 27.094 1 28.06 288 SER B N 1
ATOM 4249 C CA . SER B 1 288 ? -22.547 -4.465 28.281 1 28.06 288 SER B CA 1
ATOM 4250 C C . SER B 1 288 ? -22.625 -5.621 29.281 1 28.06 288 SER B C 1
ATOM 4252 O O . SER B 1 288 ? -23.188 -6.668 28.969 1 28.06 288 SER B O 1
ATOM 4254 N N . THR B 1 289 ? -21.594 -5.855 30.078 1 22.38 289 THR B N 1
ATOM 4255 C CA . THR B 1 289 ? -22.062 -6.434 31.344 1 22.38 289 THR B CA 1
ATOM 4256 C C . THR B 1 289 ? -23 -5.469 32.062 1 22.38 289 THR B C 1
ATOM 4258 O O . THR B 1 289 ? -22.734 -4.27 32.125 1 22.38 289 THR B O 1
#

Radius of gyration: 27.03 Å; Cα contacts (8 Å, |Δi|>4): 1228; chains: 2; bounding box: 48×84×62 Å

Solvent-accessible surface area (backbone atoms only — not comparable to full-atom values): 28118 Å² total; per-residue (Å²): 120,32,30,15,36,39,30,52,47,83,57,23,40,35,37,50,52,40,40,34,76,79,30,60,30,23,32,32,52,95,59,71,88,56,43,62,70,39,47,76,57,64,32,42,80,23,96,40,64,28,52,16,33,65,60,28,49,38,32,38,33,35,46,85,36,59,68,56,49,53,68,55,60,40,71,61,27,40,65,34,32,48,81,20,36,39,37,40,36,38,76,49,60,44,67,56,53,45,49,48,38,53,54,36,44,73,38,46,22,41,55,33,39,29,21,63,42,62,51,38,68,31,28,62,69,19,39,16,28,31,26,29,11,26,55,64,69,59,51,61,67,45,48,74,76,44,44,51,39,22,73,41,74,44,75,46,43,50,61,38,31,9,45,50,48,45,38,19,53,45,37,24,52,53,29,34,45,54,20,44,23,40,15,51,33,46,28,50,52,66,67,46,56,66,68,50,50,51,53,54,44,64,65,30,46,77,35,21,66,44,55,54,53,53,51,50,26,62,76,67,68,52,47,73,51,61,48,28,21,49,58,51,34,51,48,34,53,53,34,52,53,49,25,55,74,38,48,42,58,53,67,62,43,51,54,49,32,52,52,34,47,53,32,37,74,70,73,37,32,70,24,14,50,62,50,48,27,59,59,43,53,52,71,43,68,80,74,85,125,120,33,31,16,37,39,30,52,48,82,57,22,40,35,37,51,53,39,41,33,76,78,29,61,29,24,33,31,51,94,60,71,86,54,44,62,72,38,45,75,56,63,34,41,78,22,94,40,63,29,53,17,33,67,61,28,48,36,33,38,34,36,47,85,36,57,68,56,49,55,67,54,61,40,71,61,25,40,65,34,31,48,81,19,36,39,36,38,36,39,73,50,58,46,67,55,53,44,50,48,38,53,52,36,43,72,37,46,21,43,55,33,39,28,22,63,42,62,50,38,67,31,27,62,69,20,39,14,27,30,26,28,11,27,54,64,68,60,50,62,68,46,49,76,76,46,43,50,40,22,71,44,75,45,75,45,43,51,61,36,31,9,44,49,46,45,36,19,54,44,38,25,53,53,29,34,44,53,20,45,23,39,16,52,31,45,29,49,51,66,68,46,57,65,69,52,50,51,53,54,43,64,64,30,47,77,33,20,65,44,55,53,54,53,51,52,26,61,76,67,68,51,47,71,50,61,50,28,21,48,60,51,34,52,47,33,53,53,34,52,52,50,27,56,75,38,50,40,59,52,68,63,44,51,53,49,33,52,52,35,48,52,30,38,75,70,73,38,32,69,25,14,49,62,51,47,26,57,60,44,53,50,72,42,74,70,79,81,123